Protein AF-A0A9P6KEF7-F1 (afdb_monomer_lite)

Organism: NCBI:txid979761

Foldseek 3Di:
DKFFFLFKAWADPLQVQAAGQQSAGDPPPPPPPVPPPVPPDPQWDDQPVPLNRGTHGDQPPLAVPGHRPPRNVLCCVQACVLCSLVSSLLVQPAPVDPVRPPDVLSVVLLVPFDPLLNVLSNCLVVDDRVLVQLLRRVSSLVSQQLCCLQVVDAQVVSVVVPPPDDDPPPPYHGDDHSVLLLVADLCLVLDDPCCLVPSLLSSLSNSQSSLSSSVSVVVVCVVVVNGPGPDRDSDDDDSVSSSSSSSRCLQQKDFAWAFDAADPPPPPPPPDPCNLQSDTDTTMMGGTSVLSVAAADLLFQWDWHHQRSMIDIDGPDDADVPRGHHYHPDQLDLLLVLCRPPDPPPPPPPPVPDDLVRVLVSLVVSLCVVQVVCCNRVNDGDPHPVSVVSVVVSVVSVVVVVDVVDDDPPDDDPDDDVSSVCSSPVQADPPPSDSFGWDQVVVVVSLCSSVVPPPPPDDNPWTAGSRHRDTDD

Structure (mmCIF, N/CA/C/O backbone):
data_AF-A0A9P6KEF7-F1
#
_entry.id   AF-A0A9P6KEF7-F1
#
loop_
_atom_site.group_PDB
_atom_site.id
_atom_site.type_symbol
_atom_site.label_atom_id
_atom_site.label_alt_id
_atom_site.label_comp_id
_atom_site.label_asym_id
_atom_site.label_entity_id
_atom_site.label_seq_id
_atom_site.pdbx_PDB_ins_code
_atom_site.Cartn_x
_atom_site.Cartn_y
_atom_site.Cartn_z
_atom_site.occupancy
_atom_site.B_iso_or_equiv
_atom_site.auth_seq_id
_atom_site.auth_comp_id
_atom_site.auth_asym_id
_atom_site.auth_atom_id
_atom_site.pdbx_PDB_model_num
ATOM 1 N N . MET A 1 1 ? -1.985 -16.767 -8.986 1.00 88.62 1 MET A N 1
ATOM 2 C CA . MET A 1 1 ? -2.140 -16.740 -7.515 1.00 88.62 1 MET A CA 1
ATOM 3 C C . MET A 1 1 ? -2.982 -15.543 -7.098 1.00 88.62 1 MET A C 1
ATOM 5 O O . MET A 1 1 ? -2.863 -14.501 -7.737 1.00 88.62 1 MET A O 1
ATOM 9 N N . ARG A 1 2 ? -3.810 -15.664 -6.052 1.00 89.00 2 ARG A N 1
ATOM 10 C CA . ARG A 1 2 ? -4.534 -14.525 -5.460 1.00 89.00 2 ARG A CA 1
ATOM 11 C C . ARG A 1 2 ? -4.036 -14.277 -4.040 1.00 89.00 2 ARG A C 1
ATOM 13 O O . ARG A 1 2 ? -3.911 -15.222 -3.269 1.00 89.00 2 ARG A O 1
ATOM 20 N N . THR A 1 3 ? -3.778 -13.024 -3.693 1.00 89.56 3 THR A N 1
ATOM 21 C CA . THR A 1 3 ? -3.415 -12.632 -2.328 1.00 89.56 3 THR A CA 1
ATOM 22 C C . THR A 1 3 ? -4.323 -11.515 -1.832 1.00 89.56 3 THR A C 1
ATOM 24 O O . THR A 1 3 ? -4.685 -10.601 -2.582 1.00 89.56 3 THR A O 1
ATOM 27 N N . MET A 1 4 ? -4.739 -11.641 -0.575 1.00 91.50 4 MET A N 1
ATOM 28 C CA . MET A 1 4 ? -5.518 -10.642 0.145 1.00 91.50 4 MET A CA 1
ATOM 29 C C . MET A 1 4 ? -4.578 -9.767 0.981 1.00 91.50 4 MET A C 1
ATOM 31 O O . MET A 1 4 ? -3.587 -10.273 1.511 1.00 91.50 4 MET A O 1
ATOM 35 N N . PRO A 1 5 ? -4.892 -8.476 1.144 1.00 94.19 5 PRO A N 1
ATOM 36 C CA . PRO A 1 5 ? -4.133 -7.618 2.026 1.00 94.19 5 PRO A CA 1
ATOM 37 C C . PRO A 1 5 ? -4.459 -7.981 3.472 1.00 94.19 5 PRO A C 1
ATOM 39 O O . PRO A 1 5 ? -5.588 -8.369 3.786 1.00 94.19 5 PRO A O 1
ATOM 42 N N . GLN A 1 6 ? -3.499 -7.789 4.368 1.00 93.94 6 GLN A N 1
ATOM 43 C CA . GLN A 1 6 ? -3.774 -7.749 5.798 1.00 93.94 6 GLN A CA 1
ATOM 44 C C . GLN A 1 6 ? -4.679 -6.567 6.109 1.00 93.94 6 GLN A C 1
ATOM 46 O O . GLN A 1 6 ? -5.715 -6.729 6.739 1.00 93.94 6 GLN A O 1
ATOM 51 N N . ALA A 1 7 ? -4.343 -5.392 5.591 1.00 95.81 7 ALA A N 1
ATOM 52 C CA . ALA A 1 7 ? -5.202 -4.225 5.646 1.00 95.81 7 ALA A CA 1
ATOM 53 C C . ALA A 1 7 ? -5.108 -3.455 4.336 1.00 95.81 7 ALA A C 1
ATOM 55 O O . ALA A 1 7 ? -4.045 -3.388 3.722 1.00 95.81 7 ALA A O 1
ATOM 56 N N . ALA A 1 8 ? -6.223 -2.859 3.930 1.00 96.62 8 ALA A N 1
ATOM 57 C CA . ALA A 1 8 ? -6.260 -1.912 2.832 1.00 96.62 8 ALA A CA 1
ATOM 58 C C . ALA A 1 8 ? -7.204 -0.756 3.159 1.00 96.62 8 ALA A C 1
ATOM 60 O O . ALA A 1 8 ? -8.200 -0.935 3.871 1.00 96.62 8 ALA A O 1
ATOM 61 N N . ILE A 1 9 ? -6.883 0.418 2.627 1.00 97.19 9 ILE A N 1
ATOM 62 C CA . ILE A 1 9 ? -7.668 1.649 2.737 1.00 97.19 9 ILE A CA 1
ATOM 63 C C . ILE A 1 9 ? -7.790 2.320 1.369 1.00 97.19 9 ILE A C 1
ATOM 65 O O . ILE A 1 9 ? -7.042 2.024 0.438 1.00 97.19 9 ILE A O 1
ATOM 69 N N . LEU A 1 10 ? -8.771 3.212 1.246 1.00 95.62 10 LEU A N 1
ATOM 70 C CA . LEU A 1 10 ? -8.906 4.114 0.105 1.00 95.62 10 LEU A CA 1
ATOM 71 C C . LEU A 1 10 ? -8.104 5.384 0.372 1.00 95.62 10 LEU A C 1
ATOM 73 O O . LEU A 1 10 ? -8.185 5.899 1.486 1.00 95.62 10 LEU A O 1
ATOM 77 N N . THR A 1 11 ? -7.414 5.896 -0.645 1.00 93.06 11 THR A N 1
ATOM 78 C CA . THR A 1 11 ? -6.603 7.116 -0.549 1.00 93.06 11 THR A CA 1
ATOM 79 C C . THR A 1 11 ? -7.221 8.280 -1.315 1.00 93.06 11 THR A C 1
ATOM 81 O O . THR A 1 11 ? -7.928 8.062 -2.306 1.00 93.06 11 THR A O 1
ATOM 84 N N . GLY A 1 12 ? -6.975 9.511 -0.855 1.00 89.38 12 GLY A N 1
ATOM 85 C CA . GLY A 1 12 ? -7.422 10.753 -1.507 1.00 89.38 12 GLY A CA 1
ATOM 86 C C . GLY A 1 12 ? -8.877 10.714 -2.009 1.00 89.38 12 GLY A C 1
ATOM 87 O O . GLY A 1 12 ? -9.802 10.346 -1.278 1.00 89.38 12 GLY A O 1
ATOM 88 N N . ASP A 1 13 ? -9.077 11.023 -3.296 1.00 85.00 13 ASP A N 1
ATOM 89 C CA . ASP A 1 13 ? -10.393 11.015 -3.964 1.00 85.00 13 ASP A CA 1
ATOM 90 C C . ASP A 1 13 ? -11.067 9.626 -3.970 1.00 85.00 13 ASP A C 1
ATOM 92 O O . ASP A 1 13 ? -12.294 9.510 -4.060 1.00 85.00 13 ASP A O 1
ATOM 96 N N . GLY A 1 14 ? -10.286 8.551 -3.827 1.00 85.38 14 GLY A N 1
ATOM 97 C CA . GLY A 1 14 ? -10.792 7.185 -3.745 1.00 85.38 14 GLY A CA 1
ATOM 98 C C . GLY A 1 14 ? -11.771 6.988 -2.588 1.00 85.38 14 GLY A C 1
ATOM 99 O O . GLY A 1 14 ? -12.715 6.211 -2.740 1.00 85.38 14 GLY A O 1
ATOM 100 N N . ARG A 1 15 ? -11.610 7.730 -1.478 1.00 89.75 15 ARG A N 1
ATOM 101 C CA . ARG A 1 15 ? -12.422 7.612 -0.249 1.00 89.75 15 ARG A CA 1
ATOM 102 C C . ARG A 1 15 ? -13.922 7.806 -0.490 1.00 89.75 15 ARG A C 1
ATOM 104 O O . ARG A 1 15 ? -14.724 7.143 0.161 1.00 89.75 15 ARG A O 1
ATOM 111 N N . VAL A 1 16 ? -14.295 8.684 -1.422 1.00 86.56 16 VAL A N 1
ATOM 112 C CA . VAL A 1 16 ? -15.702 9.002 -1.746 1.00 86.56 16 VAL A CA 1
ATOM 113 C C . VAL A 1 16 ? -16.192 8.329 -3.029 1.00 86.56 16 VAL A C 1
ATOM 115 O O . VAL A 1 16 ? -17.393 8.267 -3.283 1.00 86.56 16 VAL A O 1
ATOM 118 N N . GLN A 1 17 ? -15.270 7.823 -3.850 1.00 88.12 17 GLN A N 1
ATOM 119 C CA . GLN A 1 17 ? -15.583 7.229 -5.150 1.00 88.12 17 GLN A CA 1
ATOM 120 C C . GLN A 1 17 ? -15.740 5.709 -5.099 1.00 88.12 17 GLN A C 1
ATOM 122 O O . GLN A 1 17 ? -16.257 5.123 -6.051 1.00 88.12 17 GLN A O 1
ATOM 127 N N . ARG A 1 18 ? -15.272 5.049 -4.036 1.00 91.56 18 ARG A N 1
ATOM 128 C CA . ARG A 1 18 ? -15.210 3.585 -3.945 1.00 91.56 18 ARG A CA 1
ATOM 129 C C . ARG A 1 18 ? -15.771 3.074 -2.630 1.00 91.56 18 ARG A C 1
ATOM 131 O O . ARG A 1 18 ? -15.764 3.750 -1.609 1.00 91.56 18 ARG A O 1
ATOM 138 N N . CYS A 1 19 ? -16.210 1.820 -2.655 1.00 93.44 19 CYS A N 1
ATOM 139 C CA . CYS A 1 19 ? -16.604 1.112 -1.445 1.00 93.44 19 CYS A CA 1
ATOM 140 C C . CYS A 1 19 ? -15.373 0.831 -0.570 1.00 93.44 19 CYS A C 1
ATOM 142 O O . CYS A 1 19 ? -14.458 0.155 -1.024 1.00 93.44 19 CYS A O 1
ATOM 144 N N . ALA A 1 20 ? -15.391 1.201 0.706 1.00 94.81 20 ALA A N 1
ATOM 145 C CA . ALA A 1 20 ? -14.275 1.001 1.634 1.00 94.81 20 ALA A CA 1
ATOM 146 C C . ALA A 1 20 ? -13.912 -0.468 1.913 1.00 94.81 20 ALA A C 1
ATOM 148 O O . ALA A 1 20 ? -12.768 -0.758 2.244 1.00 94.81 20 ALA A O 1
ATOM 149 N N . HIS A 1 21 ? -14.861 -1.398 1.747 1.00 93.50 21 HIS A N 1
ATOM 150 C CA . HIS A 1 21 ? -14.595 -2.833 1.888 1.00 93.50 21 HIS A CA 1
ATOM 151 C C . HIS A 1 21 ? -14.008 -3.471 0.617 1.00 93.50 21 HIS A C 1
ATOM 153 O O . HIS A 1 21 ? -12.940 -4.070 0.641 1.00 93.50 21 HIS A O 1
ATOM 159 N N . CYS A 1 22 ? -14.730 -3.394 -0.510 1.00 91.44 22 CYS A N 1
ATOM 160 C CA . CYS A 1 22 ? -14.334 -4.089 -1.741 1.00 91.44 22 CYS A CA 1
ATOM 161 C C . CYS A 1 22 ? -13.483 -3.239 -2.696 1.00 91.44 22 CYS A C 1
ATOM 163 O O . CYS A 1 22 ? -13.025 -3.747 -3.713 1.00 91.44 22 CYS A O 1
ATOM 165 N N . LEU A 1 23 ? -13.298 -1.952 -2.400 1.00 92.81 23 LEU A N 1
ATOM 166 C CA . LEU A 1 23 ? -12.522 -0.976 -3.176 1.00 92.81 23 LEU A CA 1
ATOM 167 C C . LEU A 1 23 ? -12.951 -0.835 -4.647 1.00 92.81 23 LEU A C 1
ATOM 169 O O . LEU A 1 23 ? -12.216 -0.309 -5.485 1.00 92.81 23 LEU A O 1
ATOM 173 N N . LEU A 1 24 ? -14.156 -1.299 -4.981 1.00 88.75 24 LEU A N 1
ATOM 174 C CA . LEU A 1 24 ? -14.734 -1.177 -6.314 1.00 88.75 24 LEU A CA 1
ATOM 175 C C . LEU A 1 24 ? -15.519 0.128 -6.450 1.00 88.75 24 LEU A C 1
ATOM 177 O O . LEU A 1 24 ? -16.104 0.628 -5.484 1.00 88.75 24 LEU A O 1
ATOM 181 N N . LEU A 1 25 ? -15.533 0.646 -7.680 1.00 86.06 25 LEU A N 1
ATOM 182 C CA . LEU A 1 25 ? -16.462 1.685 -8.114 1.00 86.06 25 LEU A CA 1
ATOM 183 C C . LEU A 1 25 ? -17.891 1.120 -8.115 1.00 86.06 25 LEU A C 1
ATOM 185 O O . LEU A 1 25 ? -18.070 -0.089 -8.314 1.00 86.06 25 LEU A O 1
ATOM 189 N N . PRO A 1 26 ? -18.917 1.962 -7.929 1.00 80.19 26 PRO A N 1
ATOM 190 C CA . PRO A 1 26 ? -20.280 1.504 -8.094 1.00 80.19 26 PRO A CA 1
ATOM 191 C C . PRO A 1 26 ? -20.512 1.248 -9.586 1.00 80.19 26 PRO A C 1
ATOM 193 O O . PRO A 1 26 ? -20.135 2.067 -10.426 1.00 80.19 26 PRO A O 1
ATOM 196 N N . GLN A 1 27 ? -21.127 0.118 -9.942 1.00 73.06 27 GLN A N 1
ATOM 197 C CA . GLN A 1 27 ? -21.596 -0.030 -11.316 1.00 73.06 27 GLN A CA 1
ATOM 198 C C . GLN A 1 27 ? -22.734 0.960 -11.516 1.00 73.06 27 GLN A C 1
ATOM 200 O O . GLN A 1 27 ? -23.764 0.883 -10.846 1.00 73.06 27 GLN A O 1
ATOM 205 N N . VAL A 1 28 ? -22.528 1.904 -12.427 1.00 64.38 28 VAL A N 1
ATOM 206 C CA . VAL A 1 28 ? -23.588 2.783 -12.899 1.00 64.38 28 VAL A CA 1
ATOM 207 C C . VAL A 1 28 ? -24.553 1.881 -13.650 1.00 64.38 28 VAL A C 1
ATOM 209 O O . VAL A 1 28 ? -24.306 1.515 -14.797 1.00 64.38 28 VAL A O 1
ATOM 212 N N . GLN A 1 29 ? -25.626 1.452 -12.988 1.00 61.12 29 GLN A N 1
ATOM 213 C CA . GLN A 1 29 ? -26.736 0.863 -13.713 1.00 61.12 29 GLN A CA 1
ATOM 214 C C . GLN A 1 29 ? -27.274 1.976 -14.606 1.00 61.12 29 GLN A C 1
ATOM 216 O O . GLN A 1 29 ? -27.838 2.957 -14.132 1.00 61.12 29 GLN A O 1
ATOM 221 N N . THR A 1 30 ? -27.070 1.843 -15.913 1.00 55.59 30 THR A N 1
ATOM 222 C CA . THR A 1 30 ? -27.593 2.747 -16.946 1.00 55.59 30 THR A CA 1
ATOM 223 C C . THR A 1 30 ? -29.113 2.652 -17.084 1.00 55.59 30 THR A C 1
ATOM 225 O O . THR A 1 30 ? -29.676 3.054 -18.101 1.00 55.59 30 THR A O 1
ATOM 228 N N . THR A 1 31 ? -29.806 2.131 -16.069 1.00 54.91 31 THR A N 1
ATOM 229 C CA . THR A 1 31 ? -31.256 2.147 -15.985 1.00 54.91 31 THR A CA 1
ATOM 230 C C . THR A 1 31 ? -31.692 3.600 -15.891 1.00 54.91 31 THR A C 1
ATOM 232 O O . THR A 1 31 ? -31.668 4.206 -14.824 1.00 54.91 31 THR A O 1
ATOM 235 N N . GLN A 1 32 ? -32.046 4.161 -17.047 1.00 50.41 32 GLN A N 1
ATOM 236 C CA . GLN A 1 32 ? -32.744 5.427 -17.212 1.00 50.41 32 GLN A CA 1
ATOM 237 C C . GLN A 1 32 ? -34.115 5.333 -16.528 1.00 50.41 32 GLN A C 1
ATOM 239 O O . GLN A 1 32 ? -35.145 5.216 -17.186 1.00 50.41 32 GLN A O 1
ATOM 244 N N . THR A 1 33 ? -34.156 5.338 -15.201 1.00 53.84 33 THR A N 1
ATOM 245 C CA . THR A 1 33 ? -35.394 5.599 -14.477 1.00 53.84 33 THR A CA 1
ATOM 246 C C . THR A 1 33 ? -35.527 7.115 -14.386 1.00 53.84 33 THR A C 1
ATOM 248 O O . THR A 1 33 ? -34.689 7.818 -13.829 1.00 53.84 33 THR A O 1
ATOM 251 N N . SER A 1 34 ? -36.552 7.648 -15.045 1.00 55.41 34 SER A N 1
ATOM 252 C CA . SER A 1 34 ? -36.783 9.080 -15.268 1.00 55.41 34 SER A CA 1
ATOM 253 C C . SER A 1 34 ? -37.184 9.877 -14.016 1.00 55.41 34 SER A C 1
ATOM 255 O O . SER A 1 34 ? -37.589 11.035 -14.141 1.00 55.41 34 SER A O 1
ATOM 257 N N . ASP A 1 35 ? -37.069 9.304 -12.818 1.00 63.03 35 ASP A N 1
ATOM 258 C CA . ASP A 1 35 ? -37.489 9.946 -11.573 1.00 63.03 35 ASP A CA 1
ATOM 259 C C . ASP A 1 35 ? -36.384 10.832 -10.991 1.00 63.03 35 ASP A C 1
ATOM 261 O O . ASP A 1 35 ? -35.538 10.434 -10.192 1.00 63.03 35 ASP A O 1
ATOM 265 N N . LYS A 1 36 ? -36.426 12.108 -11.388 1.00 59.00 36 LYS A N 1
ATOM 266 C CA . LYS A 1 36 ? -35.492 13.170 -10.972 1.00 59.00 36 LYS A CA 1
ATOM 267 C C . LYS A 1 36 ? -35.480 13.473 -9.462 1.00 59.00 36 LYS A C 1
ATOM 269 O O . LYS A 1 36 ? -34.636 14.247 -9.023 1.00 59.00 36 LYS A O 1
ATOM 274 N N . ASN A 1 37 ? -36.380 12.891 -8.665 1.00 56.47 37 ASN A N 1
ATOM 275 C CA . ASN A 1 37 ? -36.507 13.206 -7.236 1.00 56.47 37 ASN A CA 1
ATOM 276 C C . ASN A 1 37 ? -35.734 12.271 -6.287 1.00 56.47 37 ASN A C 1
ATOM 278 O O . ASN A 1 37 ? -35.548 12.644 -5.131 1.00 56.47 37 ASN A O 1
ATOM 282 N N . GLU A 1 38 ? -35.209 11.126 -6.741 1.00 53.94 38 GLU A N 1
ATOM 283 C CA . GLU A 1 38 ? -34.402 10.226 -5.887 1.00 53.94 38 GLU A CA 1
ATOM 284 C C . GLU A 1 38 ? -32.881 10.496 -5.941 1.00 53.94 38 GLU A C 1
ATOM 286 O O . GLU A 1 38 ? -32.099 9.872 -5.228 1.00 53.94 38 GLU A O 1
ATOM 291 N N . GLN A 1 39 ? -32.431 11.485 -6.720 1.00 50.53 39 GLN A N 1
ATOM 292 C CA . GLN A 1 39 ? -31.010 11.713 -7.041 1.00 50.53 39 GLN A CA 1
ATOM 293 C C . GLN A 1 39 ? -30.114 12.274 -5.915 1.00 50.53 39 GLN A C 1
ATOM 295 O O . GLN A 1 39 ? -28.950 12.578 -6.173 1.00 50.53 39 GLN A O 1
ATOM 300 N N . ARG A 1 40 ? -30.588 12.436 -4.672 1.00 54.47 40 ARG A N 1
ATOM 301 C CA . ARG A 1 40 ? -29.741 12.991 -3.589 1.00 54.47 40 ARG A CA 1
ATOM 302 C C . ARG A 1 40 ? -28.922 11.962 -2.817 1.00 54.47 40 ARG A C 1
ATOM 304 O O . ARG A 1 40 ? -27.944 12.350 -2.182 1.00 54.47 40 ARG A O 1
ATOM 311 N N . ASN A 1 41 ? -29.264 10.680 -2.892 1.00 61.56 41 ASN A N 1
ATOM 312 C CA . ASN A 1 41 ? -28.473 9.636 -2.253 1.00 61.56 41 ASN A CA 1
ATOM 313 C C . ASN A 1 41 ? -27.523 9.059 -3.301 1.00 61.56 41 ASN A C 1
ATOM 315 O O . ASN A 1 41 ? -27.948 8.336 -4.199 1.00 61.56 41 ASN A O 1
ATOM 319 N N . GLY A 1 42 ? -26.242 9.429 -3.223 1.00 70.62 42 GLY A N 1
ATOM 320 C CA . GLY A 1 42 ? -25.208 8.863 -4.089 1.00 70.62 42 GLY A CA 1
ATOM 321 C C . GLY A 1 42 ? -25.157 7.326 -4.013 1.00 70.62 42 GLY A C 1
ATOM 322 O O . GLY A 1 42 ? -25.770 6.715 -3.136 1.00 70.62 42 GLY A O 1
ATOM 323 N N . PRO A 1 43 ? -24.390 6.667 -4.896 1.00 80.50 43 PRO A N 1
ATOM 324 C CA . PRO A 1 43 ? -24.354 5.202 -4.993 1.00 80.50 43 PRO A CA 1
ATOM 325 C C . PRO A 1 43 ? -23.742 4.495 -3.767 1.00 80.50 43 PRO A C 1
ATOM 327 O O . PRO A 1 43 ? -23.689 3.264 -3.725 1.00 80.50 43 PRO A O 1
ATOM 330 N N . PHE A 1 44 ? -23.270 5.262 -2.784 1.00 85.00 44 PHE A N 1
ATOM 331 C CA . PHE A 1 44 ? -22.682 4.765 -1.555 1.00 85.00 44 PHE A CA 1
ATOM 332 C C . PHE A 1 44 ? -23.462 5.232 -0.331 1.00 85.00 44 PHE A C 1
ATOM 334 O O . PHE A 1 44 ? -23.807 6.407 -0.208 1.00 85.00 44 PHE A O 1
ATOM 341 N N . THR A 1 45 ? -23.652 4.328 0.625 1.00 88.94 45 THR A N 1
ATOM 342 C CA . THR A 1 45 ? -24.088 4.679 1.979 1.00 88.94 45 THR A CA 1
ATOM 343 C C . THR A 1 45 ? -22.881 4.951 2.862 1.00 88.94 45 THR A C 1
ATOM 345 O O . THR A 1 45 ? -21.973 4.119 2.944 1.00 88.94 45 THR A O 1
ATOM 348 N N . GLY A 1 46 ? -22.884 6.089 3.554 1.00 90.81 46 GLY A N 1
ATOM 349 C CA . GLY A 1 46 ? -21.929 6.354 4.628 1.00 90.81 46 GLY A CA 1
ATOM 350 C C . GLY A 1 46 ? -22.099 5.384 5.803 1.00 90.81 46 GLY A C 1
ATOM 351 O O . GLY A 1 46 ? -23.121 4.706 5.940 1.00 90.81 46 GLY A O 1
ATOM 352 N N . CYS A 1 47 ? -21.093 5.320 6.674 1.00 93.75 47 CYS A N 1
ATOM 353 C CA . CYS A 1 47 ? -21.172 4.556 7.917 1.00 93.75 47 CYS A CA 1
ATOM 354 C C . CYS A 1 47 ? -22.407 4.948 8.750 1.00 93.75 47 CYS A C 1
ATOM 356 O O . CYS A 1 47 ? -22.603 6.119 9.072 1.00 93.75 47 CYS A O 1
ATOM 358 N N . ARG A 1 48 ? -23.192 3.949 9.180 1.00 91.31 48 ARG A N 1
ATOM 359 C CA . ARG A 1 48 ? -24.411 4.137 9.993 1.00 91.31 48 ARG A CA 1
ATOM 360 C C . ARG A 1 48 ? -24.149 4.739 11.372 1.00 91.31 48 ARG A C 1
ATOM 362 O O . ARG A 1 48 ? -25.045 5.336 11.950 1.00 91.31 48 ARG A O 1
ATOM 369 N N . GLN A 1 49 ? -22.928 4.597 11.882 1.00 91.75 49 GLN A N 1
ATOM 370 C CA . GLN A 1 49 ? -22.514 5.227 13.132 1.00 91.75 49 GLN A CA 1
ATOM 371 C C . GLN A 1 49 ? -22.097 6.689 12.944 1.00 91.75 49 GLN A C 1
ATOM 373 O O . GLN A 1 49 ? -21.786 7.347 13.928 1.00 91.75 49 GLN A O 1
ATOM 378 N N . GLY A 1 50 ? -22.072 7.216 11.715 1.00 90.88 50 GLY A N 1
ATOM 379 C CA . GLY A 1 50 ? -21.850 8.640 11.465 1.00 90.88 50 GLY A CA 1
ATOM 380 C C . GLY A 1 50 ? -20.398 9.092 11.615 1.00 90.88 50 GLY A C 1
ATOM 381 O O . GLY A 1 50 ? -20.159 10.205 12.063 1.00 90.88 50 GLY A O 1
ATOM 382 N N . CYS A 1 51 ? -19.410 8.255 11.271 1.00 92.06 51 CYS A N 1
ATOM 383 C CA . CYS A 1 51 ? -18.023 8.735 11.178 1.00 92.06 51 CYS A CA 1
ATOM 384 C C . CYS A 1 51 ? -17.781 9.627 9.951 1.00 92.06 51 CYS A C 1
ATOM 386 O O . CYS A 1 51 ? -16.790 10.338 9.926 1.00 92.06 51 CYS A O 1
ATOM 388 N N . ASN A 1 52 ? -18.648 9.567 8.929 1.00 89.56 52 ASN A N 1
ATOM 389 C CA . ASN A 1 52 ? -18.558 10.314 7.662 1.00 89.56 52 ASN A CA 1
ATOM 390 C C . ASN A 1 52 ? -17.256 10.124 6.852 1.00 89.56 52 ASN A C 1
ATOM 392 O O . ASN A 1 52 ? -17.071 10.781 5.834 1.00 89.56 52 ASN A O 1
ATOM 396 N N . MET A 1 53 ? -16.386 9.194 7.257 1.00 90.94 53 MET A N 1
ATOM 397 C CA . MET A 1 53 ? -15.098 8.908 6.605 1.00 90.94 53 MET A CA 1
ATOM 398 C C . MET A 1 53 ? -15.126 7.646 5.735 1.00 90.94 53 MET A C 1
ATOM 400 O O . MET A 1 53 ? -14.163 7.347 5.028 1.00 90.94 53 MET A O 1
ATOM 404 N N . VAL A 1 54 ? -16.192 6.850 5.841 1.00 94.50 54 VAL A N 1
ATOM 405 C CA . VAL A 1 54 ? -16.262 5.508 5.258 1.00 94.50 54 VAL A CA 1
ATOM 406 C C . VAL A 1 54 ? -17.585 5.323 4.543 1.00 94.50 54 VAL A C 1
ATOM 408 O O . VAL A 1 54 ? -18.650 5.551 5.120 1.00 94.50 54 VAL A O 1
ATOM 411 N N . PHE A 1 55 ? -17.489 4.896 3.288 1.00 94.06 55 PHE A N 1
ATOM 412 C CA . PHE A 1 55 ? -18.598 4.758 2.359 1.00 94.06 55 PHE A CA 1
ATOM 413 C C . PHE A 1 55 ? -18.607 3.341 1.788 1.00 94.06 55 PHE A C 1
ATOM 415 O O . PHE A 1 55 ? -17.561 2.786 1.455 1.00 94.06 55 PHE A O 1
ATOM 422 N N . TYR A 1 56 ? -19.783 2.733 1.682 1.00 93.06 56 TYR A N 1
ATOM 423 C CA . TYR A 1 56 ? -19.949 1.346 1.245 1.00 93.06 56 TYR A CA 1
ATOM 424 C C . TYR A 1 56 ? -20.903 1.264 0.069 1.00 93.06 56 TYR A C 1
ATOM 426 O O . TYR A 1 56 ? -21.857 2.038 -0.004 1.00 93.06 56 TYR A O 1
ATOM 434 N N . CYS A 1 57 ? -20.660 0.326 -0.851 1.00 89.44 57 CYS A N 1
ATOM 435 C CA . CYS A 1 57 ? -21.649 0.034 -1.883 1.00 89.44 57 CYS A CA 1
ATOM 436 C C . CYS A 1 57 ? -22.902 -0.570 -1.234 1.00 89.44 57 CYS A C 1
ATOM 438 O O . CYS A 1 57 ? -22.804 -1.331 -0.270 1.00 89.44 57 CYS A O 1
ATOM 440 N N . ASN A 1 58 ? -24.073 -0.209 -1.758 1.00 77.00 58 ASN A N 1
ATOM 441 C CA . ASN A 1 58 ? -25.353 -0.691 -1.241 1.00 77.00 58 ASN A CA 1
ATOM 442 C C . ASN A 1 58 ? -25.527 -2.202 -1.496 1.00 77.00 58 ASN A C 1
ATOM 444 O O . ASN A 1 58 ? -25.053 -2.726 -2.508 1.00 77.00 58 ASN A O 1
ATOM 448 N N . ASP A 1 59 ? -26.278 -2.879 -0.615 1.00 57.25 59 ASP A N 1
ATOM 449 C CA . ASP A 1 59 ? -26.533 -4.338 -0.592 1.00 57.25 59 ASP A CA 1
ATOM 450 C C . ASP A 1 59 ? -27.105 -4.929 -1.902 1.00 57.25 59 ASP A C 1
ATOM 452 O O . ASP A 1 59 ? -27.157 -6.147 -2.083 1.00 57.25 59 ASP A O 1
ATOM 456 N N . HIS A 1 60 ? -27.510 -4.087 -2.855 1.00 51.75 60 HIS A N 1
ATOM 457 C CA . HIS A 1 60 ? -28.004 -4.504 -4.168 1.00 51.75 60 HIS A CA 1
ATOM 458 C C . HIS A 1 60 ? -26.918 -5.036 -5.107 1.00 51.75 60 HIS A C 1
ATOM 460 O O . HIS A 1 60 ? -27.248 -5.571 -6.169 1.00 51.75 60 HIS A O 1
ATOM 466 N N . PHE A 1 61 ? -25.637 -4.950 -4.734 1.00 55.41 61 PHE A N 1
ATOM 467 C CA . PHE A 1 61 ? -24.578 -5.565 -5.521 1.00 55.41 61 PHE A CA 1
ATOM 468 C C . PHE A 1 61 ? -24.526 -7.073 -5.271 1.00 55.41 61 PHE A C 1
ATOM 470 O O . PHE A 1 61 ? -23.739 -7.593 -4.472 1.00 55.41 61 PHE A O 1
ATOM 477 N N . LYS A 1 62 ? -25.391 -7.790 -5.987 1.00 57.09 62 LYS A N 1
ATOM 478 C CA . LYS A 1 62 ? -25.195 -9.207 -6.256 1.00 57.09 62 LYS A CA 1
ATOM 479 C C . LYS A 1 62 ? -23.900 -9.323 -7.055 1.00 57.09 62 LYS A C 1
ATOM 481 O O . LYS A 1 62 ? -23.814 -8.792 -8.157 1.00 57.09 62 LYS A O 1
ATOM 486 N N . GLY A 1 63 ? -22.874 -9.965 -6.492 1.00 54.72 63 GLY A N 1
ATOM 487 C CA . GLY A 1 63 ? -21.678 -10.296 -7.275 1.00 54.72 63 GLY A CA 1
ATOM 488 C C . GLY A 1 63 ? -22.039 -11.143 -8.510 1.00 54.72 63 GLY A C 1
ATOM 489 O O . GLY A 1 63 ? -23.198 -11.534 -8.652 1.00 54.72 63 GLY A O 1
ATOM 490 N N . PRO A 1 64 ? -21.066 -11.523 -9.357 1.00 50.50 64 PRO A N 1
ATOM 491 C CA . PRO A 1 64 ? -21.306 -12.394 -10.520 1.00 50.50 64 PRO A CA 1
ATOM 492 C C . PRO A 1 64 ? -22.114 -13.667 -10.194 1.00 50.50 64 PRO A C 1
ATOM 494 O O . PRO A 1 64 ? -22.785 -14.227 -11.050 1.00 50.50 64 PRO A O 1
ATOM 497 N N . GLN A 1 65 ? -22.093 -14.091 -8.925 1.00 54.78 65 GLN A N 1
ATOM 498 C CA . GLN A 1 65 ? -22.793 -15.259 -8.392 1.00 54.78 65 GLN A CA 1
ATOM 499 C C . GLN A 1 65 ? -24.157 -14.972 -7.737 1.00 54.78 65 GLN A C 1
ATOM 501 O O . GLN A 1 65 ? -24.714 -15.845 -7.079 1.00 54.78 65 GLN A O 1
ATOM 506 N N . GLY A 1 66 ? -24.707 -13.760 -7.826 1.00 58.47 66 GLY A N 1
ATOM 507 C CA . GLY A 1 66 ? -26.026 -13.476 -7.246 1.00 58.47 66 GLY A CA 1
ATOM 508 C C . GLY A 1 66 ? -26.040 -13.201 -5.732 1.00 58.47 66 GLY A C 1
ATOM 509 O O . GLY A 1 66 ? -27.101 -12.892 -5.190 1.00 58.47 66 GLY A O 1
ATOM 510 N N . ILE A 1 67 ? -24.898 -13.300 -5.042 1.00 55.84 67 ILE A N 1
ATOM 511 C CA . ILE A 1 67 ? -24.797 -13.144 -3.582 1.00 55.84 67 ILE A CA 1
ATOM 512 C C . ILE A 1 67 ? -24.650 -11.661 -3.235 1.00 55.84 67 ILE A C 1
ATOM 514 O O . ILE A 1 67 ? -23.710 -11.006 -3.699 1.00 55.84 67 ILE A O 1
ATOM 518 N N . ALA A 1 68 ? -25.573 -11.140 -2.422 1.00 59.75 68 ALA A N 1
ATOM 519 C CA . ALA A 1 68 ? -25.514 -9.779 -1.901 1.00 59.75 68 ALA A CA 1
ATOM 520 C C . ALA A 1 68 ? -24.222 -9.583 -1.096 1.00 59.75 68 ALA A C 1
ATOM 522 O O . ALA A 1 68 ? -23.946 -10.309 -0.135 1.00 59.75 68 ALA A O 1
ATOM 523 N N . ARG A 1 69 ? -23.404 -8.611 -1.503 1.00 67.19 69 ARG A N 1
ATOM 524 C CA . ARG A 1 69 ? -22.214 -8.230 -0.744 1.00 67.19 69 ARG A CA 1
ATOM 525 C C . ARG A 1 69 ? -22.643 -7.314 0.396 1.00 67.19 69 ARG A C 1
ATOM 527 O O . ARG A 1 69 ? -22.805 -6.121 0.183 1.00 67.19 69 ARG A O 1
ATOM 534 N N . ASN A 1 70 ? -22.751 -7.858 1.606 1.00 86.75 70 ASN A N 1
ATOM 535 C CA . ASN A 1 70 ? -22.907 -7.050 2.819 1.00 86.75 70 ASN A CA 1
ATOM 536 C C . ASN A 1 70 ? -21.559 -6.398 3.198 1.00 86.75 70 ASN A C 1
ATOM 538 O O . ASN A 1 70 ? -20.924 -6.744 4.196 1.00 86.75 70 ASN A O 1
ATOM 542 N N . CYS A 1 71 ? -21.064 -5.522 2.318 1.00 90.44 71 CYS A N 1
ATOM 543 C CA . CYS A 1 71 ? -19.807 -4.792 2.474 1.00 90.44 71 CYS A CA 1
ATOM 544 C C . CYS A 1 71 ? -19.735 -3.996 3.788 1.00 90.44 71 CYS A C 1
ATOM 546 O O . CYS A 1 71 ? -18.691 -4.091 4.435 1.00 90.44 71 CYS A O 1
ATOM 548 N N . PRO A 1 72 ? -20.794 -3.272 4.217 1.00 92.31 72 PRO A N 1
ATOM 549 C CA . PRO A 1 72 ? -20.784 -2.577 5.500 1.00 92.31 72 PRO A CA 1
ATOM 550 C C . PRO A 1 72 ? -20.547 -3.523 6.676 1.00 92.31 72 PRO A C 1
ATOM 552 O O . PRO A 1 72 ? -19.655 -3.266 7.475 1.00 92.31 72 PRO A O 1
ATOM 555 N N . GLN A 1 73 ? -21.295 -4.630 6.770 1.00 90.75 73 GLN A N 1
ATOM 556 C CA . GLN A 1 73 ? -21.154 -5.563 7.892 1.00 90.75 73 GLN A CA 1
ATOM 557 C C . GLN A 1 73 ? -19.792 -6.255 7.884 1.00 90.75 73 GLN A C 1
ATOM 559 O O . GLN A 1 73 ? -19.159 -6.371 8.923 1.00 90.75 73 GLN A O 1
ATOM 564 N N . ARG A 1 74 ? -19.300 -6.669 6.711 1.00 89.94 74 ARG A N 1
ATOM 565 C CA . ARG A 1 74 ? -17.990 -7.330 6.613 1.00 89.94 74 ARG A CA 1
ATOM 566 C C . ARG A 1 74 ? -16.846 -6.419 7.046 1.00 89.94 74 ARG A C 1
ATOM 568 O O . ARG A 1 74 ? -15.952 -6.876 7.751 1.00 89.94 74 ARG A O 1
ATOM 575 N N . ASP A 1 75 ? -16.859 -5.152 6.628 1.00 93.81 75 ASP A N 1
ATOM 576 C CA . ASP A 1 75 ? -15.854 -4.188 7.090 1.00 93.81 75 ASP A CA 1
ATOM 577 C C . ASP A 1 75 ? -16.037 -3.868 8.571 1.00 93.81 75 ASP A C 1
ATOM 579 O O . ASP A 1 75 ? -15.044 -3.766 9.282 1.00 93.81 75 ASP A O 1
ATOM 583 N N . TRP A 1 76 ? -17.284 -3.760 9.043 1.00 94.31 76 TRP A N 1
ATOM 584 C CA . TRP A 1 76 ? -17.618 -3.560 10.453 1.00 94.31 76 TRP A CA 1
ATOM 585 C C . TRP A 1 76 ? -17.004 -4.643 11.335 1.00 94.31 76 TRP A C 1
ATOM 587 O O . TRP A 1 76 ? -16.248 -4.320 12.247 1.00 94.31 76 TRP A O 1
ATOM 597 N N . ASP A 1 77 ? -17.250 -5.908 11.005 1.00 90.50 77 ASP A N 1
ATOM 598 C CA . ASP A 1 77 ? -16.784 -7.058 11.777 1.00 90.50 77 ASP A CA 1
ATOM 599 C C . ASP A 1 77 ? -15.252 -7.170 11.786 1.00 90.50 77 ASP A C 1
ATOM 601 O O . ASP A 1 77 ? -14.660 -7.625 12.766 1.00 90.50 77 ASP A O 1
ATOM 605 N N . LEU A 1 78 ? -14.587 -6.768 10.699 1.00 90.25 78 LEU A N 1
ATOM 606 C CA . LEU A 1 78 ? -13.133 -6.878 10.558 1.00 90.25 78 LEU A CA 1
ATOM 607 C C . LEU A 1 78 ? -12.369 -5.683 11.134 1.00 90.25 78 LEU A C 1
ATOM 609 O O . LEU A 1 78 ? -11.399 -5.876 11.863 1.00 90.25 78 LEU A O 1
ATOM 613 N N . PHE A 1 79 ? -12.786 -4.465 10.800 1.00 95.69 79 PHE A N 1
ATOM 614 C CA . PHE A 1 79 ? -11.996 -3.255 11.021 1.00 95.69 79 PHE A CA 1
ATOM 615 C C . PHE A 1 79 ? -12.838 -2.113 11.578 1.00 95.69 79 PHE A C 1
ATOM 617 O O . PHE A 1 79 ? -12.491 -1.516 12.596 1.00 95.69 79 PHE A O 1
ATOM 624 N N . HIS A 1 80 ? -13.940 -1.784 10.902 1.00 96.38 80 HIS A N 1
ATOM 625 C CA . HIS A 1 80 ? -14.581 -0.490 11.067 1.00 96.38 80 HIS A CA 1
ATOM 626 C C . HIS A 1 80 ? -15.196 -0.290 12.451 1.00 96.38 80 HIS A C 1
ATOM 628 O O . HIS A 1 80 ? -15.187 0.835 12.941 1.00 96.38 80 HIS A O 1
ATOM 634 N N . GLN A 1 81 ? -15.650 -1.353 13.124 1.00 95.69 81 GLN A N 1
ATOM 635 C CA . GLN A 1 81 ? -16.150 -1.237 14.497 1.00 95.69 81 GLN A CA 1
ATOM 636 C C . GLN A 1 81 ? -15.102 -0.673 15.471 1.00 95.69 81 GLN A C 1
ATOM 638 O O . GLN A 1 81 ? -15.459 0.047 16.400 1.00 95.69 81 GLN A O 1
ATOM 643 N N . TYR A 1 82 ? -13.820 -0.959 15.221 1.00 96.31 82 TYR A N 1
ATOM 644 C CA . TYR A 1 82 ? -12.697 -0.544 16.056 1.00 96.31 82 TYR A CA 1
ATOM 645 C C . TYR A 1 82 ? -12.206 0.862 15.686 1.00 96.31 82 TYR A C 1
ATOM 647 O O . TYR A 1 82 ? -11.961 1.680 16.565 1.00 96.31 82 TYR A O 1
ATOM 655 N N . GLU A 1 83 ? -12.118 1.196 14.393 1.00 96.81 83 GLU A N 1
ATOM 656 C CA . GLU A 1 83 ? -11.628 2.519 13.968 1.00 96.81 83 GLU A CA 1
ATOM 657 C C . GLU A 1 83 ? -12.716 3.607 13.987 1.00 96.81 83 GLU A C 1
ATOM 659 O O . GLU A 1 83 ? -12.389 4.787 14.071 1.00 96.81 83 GLU A O 1
ATOM 664 N N . CYS A 1 84 ? -14.010 3.262 13.923 1.00 97.25 84 CYS A N 1
ATOM 665 C CA . CYS A 1 84 ? -15.088 4.238 13.714 1.00 97.25 84 CYS A CA 1
ATOM 666 C C . CYS A 1 84 ? -15.125 5.337 14.784 1.00 97.25 84 CYS A C 1
ATOM 668 O O . CYS A 1 84 ? -15.270 6.513 14.445 1.00 97.25 84 CYS A O 1
ATOM 670 N N . GLY A 1 85 ? -15.028 4.980 16.066 1.00 96.19 85 GLY A N 1
ATOM 671 C CA . GLY A 1 85 ? -15.049 5.969 17.142 1.00 96.19 85 GLY A CA 1
ATOM 672 C C . GLY A 1 85 ? -13.780 6.818 17.186 1.00 96.19 85 GLY A C 1
ATOM 673 O O . GLY A 1 85 ? -13.867 8.025 17.386 1.00 96.19 85 GLY A O 1
ATOM 674 N N . PHE A 1 86 ? -12.617 6.234 16.896 1.00 96.94 86 PHE A N 1
ATOM 675 C CA . PHE A 1 86 ? -11.371 6.994 16.817 1.00 96.94 86 PHE A CA 1
ATOM 676 C C . PHE A 1 86 ? -11.347 7.952 15.622 1.00 96.94 86 PHE A C 1
ATOM 678 O O . PHE A 1 86 ? -10.960 9.103 15.773 1.00 96.94 86 PHE A O 1
ATOM 685 N N . LEU A 1 87 ? -11.854 7.538 14.455 1.00 95.50 87 LEU A N 1
ATOM 686 C CA . LEU A 1 87 ? -12.008 8.416 13.288 1.00 95.50 87 LEU A CA 1
ATOM 687 C C . LEU A 1 87 ? -12.898 9.628 13.602 1.00 95.50 87 LEU A C 1
ATOM 689 O O . LEU A 1 87 ? -12.608 10.736 13.156 1.00 95.50 87 LEU A O 1
ATOM 693 N N . LYS A 1 88 ? -13.950 9.441 14.411 1.00 94.00 88 LYS A N 1
ATOM 694 C CA . LYS A 1 88 ? -14.752 10.556 14.933 1.00 94.00 88 LYS A CA 1
ATOM 695 C C . LYS A 1 88 ? -13.920 11.467 15.836 1.00 94.00 88 LYS A C 1
ATOM 697 O O . LYS A 1 88 ? -14.018 12.676 15.687 1.00 94.00 88 LYS A O 1
ATOM 702 N N . LEU A 1 89 ? -13.086 10.929 16.730 1.00 93.56 89 LEU A N 1
ATOM 703 C CA . LEU A 1 89 ? -12.197 11.748 17.570 1.00 93.56 89 LEU A CA 1
ATOM 704 C C . LEU A 1 89 ? -11.219 12.575 16.725 1.00 93.56 89 LEU A C 1
ATOM 706 O O . LEU A 1 89 ? -11.137 13.786 16.913 1.00 93.56 89 LEU A O 1
ATOM 710 N N . LEU A 1 90 ? -10.561 11.955 15.739 1.00 92.56 90 LEU A N 1
ATOM 711 C CA . LEU A 1 90 ? -9.659 12.641 14.803 1.00 92.56 90 LEU A CA 1
ATOM 712 C C . LEU A 1 90 ? -10.365 13.778 14.038 1.00 92.56 90 LEU A C 1
ATOM 714 O O . LEU A 1 90 ? -9.745 14.782 13.686 1.00 92.56 90 LEU A O 1
ATOM 718 N N . HIS A 1 91 ? -11.671 13.642 13.783 1.00 86.50 91 HIS A N 1
ATOM 719 C CA . HIS A 1 91 ? -12.450 14.660 13.085 1.00 86.50 91 HIS A CA 1
ATOM 720 C C . HIS A 1 91 ? -13.075 15.715 14.016 1.00 86.50 91 HIS A C 1
ATOM 722 O O . HIS A 1 91 ? -13.106 16.878 13.641 1.00 86.50 91 HIS A O 1
ATOM 728 N N . TYR A 1 92 ? -13.568 15.380 15.206 1.00 83.56 92 TYR A N 1
ATOM 729 C CA . TYR A 1 92 ? -14.378 16.310 16.013 1.00 83.56 92 TYR A CA 1
ATOM 730 C C . TYR A 1 92 ? -13.609 17.080 17.088 1.00 83.56 92 TYR A C 1
ATOM 732 O O . TYR A 1 92 ? -14.101 18.094 17.566 1.00 83.56 92 TYR A O 1
ATOM 740 N N . VAL A 1 93 ? -12.407 16.646 17.469 1.00 77.12 93 VAL A N 1
ATOM 741 C CA . VAL A 1 93 ? -11.631 17.277 18.560 1.00 77.12 93 VAL A CA 1
ATOM 742 C C . VAL A 1 93 ? -11.021 18.638 18.158 1.00 77.12 93 VAL A C 1
ATOM 744 O O . VAL A 1 93 ? -10.405 19.323 18.969 1.00 77.12 93 VAL A O 1
ATOM 747 N N . THR A 1 94 ? -11.197 19.072 16.909 1.00 63.16 94 THR A N 1
ATOM 748 C CA . THR A 1 94 ? -10.448 20.201 16.332 1.00 63.16 94 THR A CA 1
ATOM 749 C C . THR A 1 94 ? -11.058 21.573 16.529 1.00 63.16 94 THR A C 1
ATOM 751 O O . THR A 1 94 ? -10.332 22.562 16.472 1.00 63.16 94 THR A O 1
ATOM 754 N N . ASP A 1 95 ? -12.353 21.647 16.812 1.00 57.06 95 ASP A N 1
ATOM 755 C CA . ASP A 1 95 ? -12.891 22.848 17.429 1.00 57.06 95 ASP A CA 1
ATOM 756 C C . ASP A 1 95 ? -12.645 22.669 18.922 1.00 57.06 95 ASP A C 1
ATOM 758 O O . ASP A 1 95 ? -13.165 21.726 19.506 1.00 57.06 95 ASP A O 1
ATOM 762 N N . LEU A 1 96 ? -11.795 23.525 19.504 1.00 51.50 96 LEU A N 1
ATOM 763 C CA . LEU A 1 96 ? -11.193 23.493 20.858 1.00 51.50 96 LEU A CA 1
ATOM 764 C C . LEU A 1 96 ? -12.150 23.252 22.052 1.00 51.50 96 LEU A C 1
ATOM 766 O O . LEU A 1 96 ? -11.754 23.355 23.211 1.00 51.50 96 LEU A O 1
ATOM 770 N N . SER A 1 97 ? -13.409 22.931 21.799 1.00 58.31 97 SER A N 1
ATOM 771 C CA . SER A 1 97 ? -14.388 22.448 22.747 1.00 58.31 97 SER A CA 1
ATOM 772 C C . SER A 1 97 ? -14.840 21.034 22.365 1.00 58.31 97 SER A C 1
ATOM 774 O O . SER A 1 97 ? -15.518 20.841 21.356 1.00 58.31 97 SER A O 1
ATOM 776 N N . ALA A 1 98 ? -14.603 20.062 23.251 1.00 60.59 98 ALA A N 1
ATOM 777 C CA . ALA A 1 98 ? -15.173 18.706 23.191 1.00 60.59 98 ALA A CA 1
ATOM 778 C C . ALA A 1 98 ? -16.722 18.667 23.094 1.00 60.59 98 ALA A C 1
ATOM 780 O O . ALA A 1 98 ? -17.316 17.604 22.946 1.00 60.59 98 ALA A O 1
ATOM 781 N N . THR A 1 99 ? -17.385 19.827 23.137 1.00 62.50 99 THR A N 1
ATOM 782 C CA . THR A 1 99 ? -18.834 20.032 23.032 1.00 62.50 99 THR A CA 1
ATOM 783 C C . THR A 1 99 ? -19.437 19.601 21.693 1.00 62.50 99 THR A C 1
ATOM 785 O O . THR A 1 99 ? -20.654 19.453 21.615 1.00 62.50 99 THR A O 1
ATOM 788 N N . GLN A 1 100 ? -18.635 19.384 20.643 1.00 72.19 100 GLN A N 1
ATOM 789 C CA . GLN A 1 100 ? -19.140 18.895 19.353 1.00 72.19 100 GLN A CA 1
ATOM 790 C C . GLN A 1 100 ? -19.288 17.373 19.281 1.00 72.19 100 GLN A C 1
ATOM 792 O O . GLN A 1 100 ? -20.013 16.867 18.419 1.00 72.19 100 GLN A O 1
ATOM 797 N N . ILE A 1 101 ? -18.641 16.627 20.181 1.00 80.81 101 ILE A N 1
ATOM 798 C CA . ILE A 1 101 ? -18.804 15.176 20.244 1.00 80.81 101 ILE A CA 1
ATOM 799 C C . ILE A 1 101 ? -20.159 14.894 20.899 1.00 80.81 101 ILE A C 1
ATOM 801 O O . ILE A 1 101 ? -20.306 14.926 22.116 1.00 80.81 101 ILE A O 1
ATOM 805 N N . GLN A 1 102 ? -21.166 14.609 20.075 1.00 86.44 102 GLN A N 1
ATOM 806 C CA . GLN A 1 102 ? -22.517 14.284 20.551 1.00 86.44 102 GLN A CA 1
ATOM 807 C C . GLN A 1 102 ? -22.609 12.897 21.203 1.00 86.44 102 GLN A C 1
ATOM 809 O O . GLN A 1 102 ? -23.604 12.586 21.850 1.00 86.44 102 GLN A O 1
ATOM 814 N N . ASP A 1 103 ? -21.592 12.056 21.013 1.00 90.31 103 ASP A N 1
ATOM 815 C CA . ASP A 1 103 ? -21.537 10.708 21.563 1.00 90.31 103 ASP A CA 1
ATOM 816 C C . ASP A 1 103 ? -20.902 10.731 22.970 1.00 90.31 103 ASP A C 1
ATOM 818 O O . ASP A 1 103 ? -19.676 10.855 23.081 1.00 90.31 103 ASP A O 1
ATOM 822 N N . PRO A 1 104 ? -21.692 10.598 24.056 1.00 92.31 104 PRO A N 1
ATOM 823 C CA . PRO A 1 104 ? -21.179 10.687 25.425 1.00 92.31 104 PRO A CA 1
ATOM 824 C C . PRO A 1 104 ? -20.153 9.592 25.741 1.00 92.31 104 PRO A C 1
ATOM 826 O O . PRO A 1 104 ? -19.277 9.787 26.583 1.00 92.31 104 PRO A O 1
ATOM 829 N N . THR A 1 105 ? -20.222 8.457 25.039 1.00 92.81 105 THR A N 1
ATOM 830 C CA . THR A 1 105 ? -19.229 7.383 25.146 1.00 92.81 105 THR A CA 1
ATOM 831 C C . THR A 1 105 ? -17.868 7.868 24.662 1.00 92.81 105 THR A C 1
ATOM 833 O O . THR A 1 105 ? -16.865 7.682 25.345 1.00 92.81 105 THR A O 1
ATOM 836 N N . LEU A 1 106 ? -17.819 8.541 23.510 1.00 93.88 106 LEU A N 1
ATOM 837 C CA . LEU A 1 106 ? -16.561 9.046 22.962 1.00 93.88 106 LEU A CA 1
ATOM 838 C C . LEU A 1 106 ? -15.982 10.197 23.783 1.00 93.88 106 LEU A C 1
ATOM 840 O O . LEU A 1 106 ? -14.764 10.251 23.931 1.00 93.88 106 LEU A O 1
ATOM 844 N N . VAL A 1 107 ? -16.825 11.068 24.351 1.00 93.62 107 VAL A N 1
ATOM 845 C CA . VAL A 1 107 ? -16.375 12.105 25.299 1.00 93.62 107 VAL A CA 1
ATOM 846 C C . VAL A 1 107 ? -15.696 11.455 26.501 1.00 93.62 107 VAL A C 1
ATOM 848 O O . VAL A 1 107 ? -14.557 11.789 26.817 1.00 93.62 107 VAL A O 1
ATOM 851 N N . SER A 1 108 ? -16.354 10.465 27.110 1.00 95.12 108 SER A N 1
ATOM 852 C CA . SER A 1 108 ? -15.815 9.755 28.271 1.00 95.12 108 SER A CA 1
ATOM 853 C C . SER A 1 108 ? -14.493 9.047 27.963 1.00 95.12 108 SER A C 1
ATOM 855 O O . SER A 1 108 ? -13.570 9.107 28.775 1.00 95.12 108 SER A O 1
ATOM 857 N N . ILE A 1 109 ? -14.369 8.408 26.794 1.00 95.75 109 ILE A N 1
ATOM 858 C CA . ILE A 1 109 ? -13.105 7.798 26.359 1.00 95.75 109 ILE A CA 1
ATOM 859 C C . ILE A 1 109 ? -12.028 8.876 26.180 1.00 95.75 109 ILE A C 1
ATOM 861 O O . ILE A 1 109 ? -10.921 8.719 26.685 1.00 95.75 109 ILE A O 1
ATOM 865 N N . TYR A 1 110 ? -12.337 9.980 25.496 1.00 95.25 110 TYR A N 1
ATOM 866 C CA . TYR A 1 110 ? -11.375 11.050 25.221 1.00 95.25 110 TYR A CA 1
ATOM 867 C C . TYR A 1 110 ? -10.843 11.725 26.497 1.00 95.25 110 TYR A C 1
ATOM 869 O O . TYR A 1 110 ? -9.646 12.001 26.610 1.00 95.25 110 TYR A O 1
ATOM 877 N N . GLU A 1 111 ? -11.708 11.952 27.486 1.00 94.81 111 GLU A N 1
ATOM 878 C CA . GLU A 1 111 ? -11.321 12.495 28.794 1.00 94.81 111 GLU A CA 1
ATOM 879 C C . GLU A 1 111 ? -10.405 11.541 29.575 1.00 94.81 111 GLU A C 1
ATOM 881 O O . GLU A 1 111 ? -9.502 11.993 30.279 1.00 94.81 111 GLU A O 1
ATOM 886 N N . GLN A 1 112 ? -10.593 10.229 29.409 1.00 96.75 112 GLN A N 1
ATOM 887 C CA . GLN A 1 112 ? -9.779 9.192 30.049 1.00 96.75 112 GLN A CA 1
ATOM 888 C C . GLN A 1 112 ? -8.456 8.899 29.330 1.00 96.75 112 GLN A C 1
ATOM 890 O O . GLN A 1 112 ? -7.586 8.257 29.918 1.00 96.75 112 GLN A O 1
ATOM 895 N N . LEU A 1 113 ? -8.281 9.350 28.083 1.00 96.75 113 LEU A N 1
ATOM 896 C CA . LEU A 1 113 ? -7.012 9.191 27.371 1.00 96.75 113 LEU A CA 1
ATOM 897 C C . LEU A 1 113 ? -5.862 9.881 28.115 1.00 96.75 113 LEU A C 1
ATOM 899 O O . LEU A 1 113 ? -6.039 10.854 28.853 1.00 96.75 113 LEU A O 1
ATOM 903 N N . GLU A 1 114 ? -4.646 9.398 27.892 1.00 97.06 114 GLU A N 1
ATOM 904 C CA . GLU A 1 114 ? -3.455 10.051 28.422 1.00 97.06 114 GLU A CA 1
ATOM 905 C C . GLU A 1 114 ? -3.253 11.403 27.712 1.00 97.06 114 GLU A C 1
ATOM 907 O O . GLU A 1 114 ? -3.645 11.594 26.558 1.00 97.06 114 GLU A O 1
ATOM 912 N N . GLN A 1 115 ? -2.638 12.376 28.391 1.00 96.81 115 GLN A N 1
ATOM 913 C CA . GLN A 1 115 ? -2.473 13.727 27.836 1.00 96.81 115 GLN A CA 1
ATOM 914 C C . GLN A 1 115 ? -1.740 13.724 26.485 1.00 96.81 115 GLN A C 1
ATOM 916 O O . GLN A 1 115 ? -2.178 14.382 25.544 1.00 96.81 115 GLN A O 1
ATOM 921 N N . HIS A 1 116 ? -0.683 12.921 26.364 1.00 97.00 116 HIS A N 1
ATOM 922 C CA . HIS A 1 116 ? 0.088 12.799 25.128 1.00 97.00 116 HIS A CA 1
ATOM 923 C C . HIS A 1 116 ? -0.712 12.146 23.982 1.00 97.00 116 HIS A C 1
ATOM 925 O O . HIS A 1 116 ? -0.461 12.444 22.816 1.00 97.00 116 HIS A O 1
ATOM 931 N N . HIS A 1 117 ? -1.716 11.307 24.279 1.00 97.38 117 HIS A N 1
ATOM 932 C CA . HIS A 1 117 ? -2.625 10.764 23.258 1.00 97.38 117 HIS A CA 1
ATOM 933 C C . HIS A 1 117 ? -3.553 11.831 22.701 1.00 97.38 117 HIS A C 1
ATOM 935 O O . HIS A 1 117 ? -3.748 11.904 21.489 1.00 97.38 117 HIS A O 1
ATOM 941 N N . ARG A 1 118 ? -4.102 12.685 23.570 1.00 95.44 118 ARG A N 1
ATOM 942 C CA . ARG A 1 118 ? -4.926 13.820 23.135 1.00 95.44 118 ARG A CA 1
ATOM 943 C C . ARG A 1 118 ? -4.131 14.784 22.260 1.00 95.44 118 ARG A C 1
ATOM 945 O O . ARG A 1 118 ? -4.629 15.212 21.224 1.00 95.44 118 ARG A O 1
ATOM 952 N N . GLU A 1 119 ? -2.888 15.075 22.635 1.00 95.19 119 GLU A N 1
ATOM 953 C CA . GLU A 1 119 ? -1.979 15.902 21.830 1.00 95.19 119 GLU A CA 1
ATOM 954 C C . GLU A 1 119 ? -1.711 15.281 20.452 1.00 95.19 119 GLU A C 1
ATOM 956 O O . GLU A 1 119 ? -1.795 15.977 19.442 1.00 95.19 119 GLU A O 1
ATOM 961 N N . ALA A 1 120 ? -1.474 13.966 20.381 1.00 96.00 120 ALA A N 1
ATOM 962 C CA . ALA A 1 120 ? -1.306 13.262 19.109 1.00 96.00 120 ALA A CA 1
ATOM 963 C C . ALA A 1 120 ? -2.565 13.334 18.221 1.00 96.00 120 ALA A C 1
ATOM 965 O O . ALA A 1 120 ? -2.452 13.572 17.019 1.00 96.00 120 ALA A O 1
ATOM 966 N N . ILE A 1 121 ? -3.762 13.190 18.806 1.00 95.00 121 ILE A N 1
ATOM 967 C CA . ILE A 1 121 ? -5.050 13.323 18.098 1.00 95.00 121 ILE A CA 1
ATOM 968 C C . ILE A 1 121 ? -5.221 14.731 17.516 1.00 95.00 121 ILE A C 1
ATOM 970 O O . ILE A 1 121 ? -5.638 14.869 16.367 1.00 95.00 121 ILE A O 1
ATOM 974 N N . VAL A 1 122 ? -4.885 15.775 18.278 1.00 92.81 122 VAL A N 1
ATOM 975 C CA . VAL A 1 122 ? -4.956 17.167 17.803 1.00 92.81 122 VAL A CA 1
ATOM 976 C C . VAL A 1 122 ? -3.972 17.402 16.654 1.00 92.81 122 VAL A C 1
ATOM 978 O O . VAL A 1 122 ? -4.342 17.985 15.633 1.00 92.81 122 VAL A O 1
ATOM 981 N N . ASN A 1 123 ? -2.744 16.894 16.780 1.00 93.00 123 ASN A N 1
ATOM 982 C CA . ASN A 1 123 ? -1.698 17.056 15.769 1.00 93.00 123 ASN A CA 1
ATOM 983 C C . ASN A 1 123 ? -1.978 16.275 14.474 1.00 93.00 123 ASN A C 1
ATOM 985 O O . ASN A 1 123 ? -1.495 16.663 13.416 1.00 93.00 123 ASN A O 1
ATOM 989 N N . TYR A 1 124 ? -2.789 15.213 14.509 1.00 92.25 124 TYR A N 1
ATOM 990 C CA . TYR A 1 124 ? -3.141 14.433 13.316 1.00 92.25 124 TYR A CA 1
ATOM 991 C C . TYR A 1 124 ? -3.720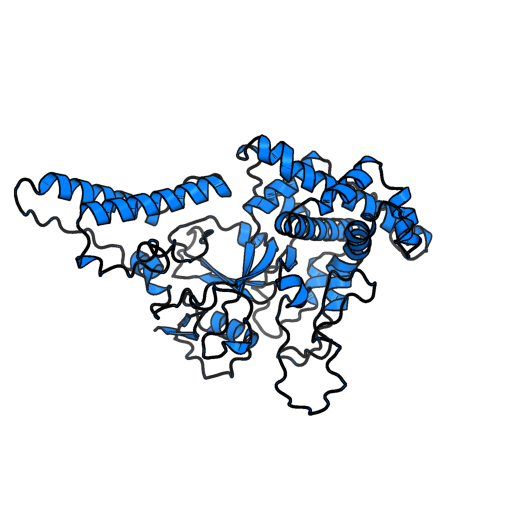 15.287 12.179 1.00 92.25 124 TYR A C 1
ATOM 993 O O . TYR A 1 124 ? -3.455 15.033 11.010 1.00 92.25 124 TYR A O 1
ATOM 1001 N N . ARG A 1 125 ? -4.500 16.328 12.488 1.00 85.62 125 ARG A N 1
ATOM 1002 C CA . ARG A 1 125 ? -5.115 17.174 11.452 1.00 85.62 125 ARG A CA 1
ATOM 1003 C C . ARG A 1 125 ? -4.141 18.083 10.717 1.00 85.62 125 ARG A C 1
ATOM 1005 O O . ARG A 1 125 ? -4.482 18.555 9.636 1.00 85.62 125 ARG A O 1
ATOM 1012 N N . THR A 1 126 ? -2.976 18.366 11.296 1.00 89.31 126 THR A N 1
ATOM 1013 C CA . THR A 1 126 ? -1.947 19.155 10.608 1.00 89.31 126 THR A CA 1
ATOM 1014 C C . THR A 1 126 ? -1.133 18.303 9.640 1.00 89.31 126 THR A C 1
ATOM 1016 O O . THR A 1 126 ? -0.333 18.856 8.892 1.00 89.31 126 THR A O 1
ATOM 1019 N N . LYS A 1 127 ? -1.321 16.978 9.678 1.00 91.69 127 LYS A N 1
ATOM 1020 C CA . LYS A 1 127 ? -0.699 16.017 8.773 1.00 91.69 127 LYS A CA 1
ATOM 1021 C C . LYS A 1 127 ? -1.366 16.067 7.409 1.00 91.69 127 LYS A C 1
ATOM 1023 O O . LYS A 1 127 ? -2.575 16.317 7.313 1.00 91.69 127 LYS A O 1
ATOM 1028 N N . ASP A 1 128 ? -0.581 15.841 6.366 1.00 92.31 128 ASP A N 1
ATOM 1029 C CA . ASP A 1 128 ? -1.103 15.839 5.005 1.00 92.31 128 ASP A CA 1
ATOM 1030 C C . ASP A 1 128 ? -2.022 14.627 4.744 1.00 92.31 128 ASP A C 1
ATOM 1032 O O . ASP A 1 128 ? -2.130 13.698 5.547 1.00 92.31 128 ASP A O 1
ATOM 1036 N N . GLU A 1 129 ? -2.759 14.644 3.629 1.00 89.00 129 GLU A N 1
ATOM 1037 C CA . GLU A 1 129 ? -3.710 13.568 3.319 1.00 89.00 129 GLU A CA 1
ATOM 1038 C C . GLU A 1 129 ? -3.040 12.193 3.186 1.00 89.00 129 GLU A C 1
ATOM 1040 O O . GLU A 1 129 ? -3.671 11.186 3.521 1.00 89.00 129 GLU A O 1
ATOM 1045 N N . PHE A 1 130 ? -1.786 12.155 2.725 1.00 87.31 130 PHE A N 1
ATOM 1046 C CA . PHE A 1 130 ? -1.022 10.927 2.552 1.00 87.31 130 PHE A CA 1
ATOM 1047 C C . PHE A 1 130 ? -0.622 10.344 3.909 1.00 87.31 130 PHE A C 1
ATOM 1049 O O . PHE A 1 130 ? -0.901 9.174 4.159 1.00 87.31 130 PHE A O 1
ATOM 1056 N N . GLU A 1 131 ? -0.086 11.154 4.823 1.00 90.38 131 GLU A N 1
ATOM 1057 C CA . GLU A 1 131 ? 0.212 10.748 6.203 1.00 90.38 131 GLU A CA 1
ATOM 1058 C C . GLU A 1 131 ? -1.046 10.246 6.934 1.00 90.38 131 GLU A C 1
ATOM 1060 O O . GLU A 1 131 ? -0.994 9.284 7.704 1.00 90.38 131 GLU A O 1
ATOM 1065 N N . GLN A 1 132 ? -2.205 10.858 6.679 1.00 92.31 132 GLN A N 1
ATOM 1066 C CA . GLN A 1 132 ? -3.483 10.409 7.238 1.00 92.31 132 GLN A CA 1
ATOM 1067 C C . GLN A 1 132 ? -3.917 9.039 6.688 1.00 92.31 132 GLN A C 1
ATOM 1069 O O . GLN A 1 132 ? -4.354 8.164 7.442 1.00 92.31 132 GLN A O 1
ATOM 1074 N N . ASP A 1 133 ? -3.800 8.832 5.375 1.00 90.69 133 ASP A N 1
ATOM 1075 C CA . ASP A 1 133 ? -4.079 7.543 4.730 1.00 90.69 133 ASP A CA 1
ATOM 1076 C C . ASP A 1 133 ? -3.144 6.439 5.244 1.00 90.69 133 ASP A C 1
ATOM 1078 O O . ASP A 1 133 ? -3.592 5.343 5.605 1.00 90.69 133 ASP A O 1
ATOM 1082 N N . TYR A 1 134 ? -1.864 6.778 5.346 1.00 89.56 134 TYR A N 1
ATOM 1083 C CA . TYR A 1 134 ? -0.790 5.970 5.907 1.00 89.56 134 TYR A CA 1
ATOM 1084 C C . TYR A 1 134 ? -1.065 5.561 7.365 1.00 89.56 134 TYR A C 1
ATOM 1086 O O . TYR A 1 134 ? -1.027 4.380 7.719 1.00 89.56 134 TYR A O 1
ATOM 1094 N N . CYS A 1 135 ? -1.467 6.501 8.224 1.00 96.00 135 CYS A N 1
ATOM 1095 C CA . CYS A 1 135 ? -1.873 6.187 9.597 1.00 96.00 135 CYS A CA 1
ATOM 1096 C C . CYS A 1 135 ? -3.035 5.193 9.631 1.00 96.00 135 CYS A C 1
ATOM 1098 O O . CYS A 1 135 ? -3.069 4.275 10.455 1.00 96.00 135 CYS A O 1
ATOM 1100 N N . ARG A 1 136 ? -4.014 5.370 8.740 1.00 96.75 136 ARG A N 1
ATOM 1101 C CA . ARG A 1 136 ? -5.242 4.581 8.765 1.00 96.75 136 ARG A CA 1
ATOM 1102 C C . ARG A 1 136 ? -5.012 3.122 8.372 1.00 96.75 136 ARG A C 1
ATOM 1104 O O . ARG A 1 136 ? -5.641 2.242 8.965 1.00 96.75 136 ARG A O 1
ATOM 1111 N N . VAL A 1 137 ? -4.119 2.825 7.422 1.00 96.94 137 VAL A N 1
ATOM 1112 C CA . VAL A 1 137 ? -3.783 1.419 7.120 1.00 96.94 137 VAL A CA 1
ATOM 1113 C C . VAL A 1 137 ? -3.147 0.738 8.336 1.00 96.94 137 VAL A C 1
ATOM 1115 O O . VAL A 1 137 ? -3.541 -0.377 8.686 1.00 96.94 137 VAL A O 1
ATOM 1118 N N . LEU A 1 138 ? -2.276 1.438 9.066 1.00 98.00 138 LEU A N 1
ATOM 1119 C CA . LEU A 1 138 ? -1.659 0.939 10.297 1.00 98.00 138 LEU A CA 1
ATOM 1120 C C . LEU A 1 138 ? -2.668 0.771 11.444 1.00 98.00 138 LEU A C 1
ATOM 1122 O O . LEU A 1 138 ? -2.629 -0.235 12.156 1.00 98.00 138 LEU A O 1
ATOM 1126 N N . MET A 1 139 ? -3.643 1.674 11.581 1.00 98.19 139 MET A N 1
ATOM 1127 C CA . MET A 1 139 ? -4.766 1.487 12.509 1.00 98.19 139 MET A CA 1
ATOM 1128 C C . MET A 1 139 ? -5.553 0.207 12.198 1.00 98.19 139 MET A C 1
ATOM 1130 O O . MET A 1 139 ? -5.933 -0.529 13.112 1.00 98.19 139 MET A O 1
ATOM 1134 N N . ARG A 1 140 ? -5.779 -0.118 10.920 1.00 97.75 140 ARG A N 1
ATOM 1135 C CA . ARG A 1 140 ? -6.439 -1.379 10.539 1.00 97.75 140 ARG A CA 1
ATOM 1136 C C . ARG A 1 140 ? -5.601 -2.604 10.907 1.00 97.75 140 ARG A C 1
ATOM 1138 O O . ARG A 1 140 ? -6.166 -3.575 11.405 1.00 97.75 140 ARG A O 1
ATOM 1145 N N . ILE A 1 141 ? -4.275 -2.543 10.773 1.00 97.12 141 ILE A N 1
ATOM 1146 C CA . ILE A 1 141 ? -3.372 -3.605 11.254 1.00 97.12 141 ILE A CA 1
ATOM 1147 C C . ILE A 1 141 ? -3.474 -3.778 12.778 1.00 97.12 141 ILE A C 1
ATOM 1149 O O . ILE A 1 141 ? -3.624 -4.901 13.264 1.00 97.12 141 ILE A O 1
ATOM 1153 N N . LEU A 1 142 ? -3.477 -2.685 13.546 1.00 97.38 142 LEU A N 1
ATOM 1154 C CA . LEU A 1 142 ? -3.660 -2.746 15.002 1.00 97.38 142 LEU A CA 1
ATOM 1155 C C . LEU A 1 142 ? -5.050 -3.255 15.404 1.00 97.38 142 LEU A C 1
ATOM 1157 O O . LEU A 1 142 ? -5.181 -3.938 16.418 1.00 97.38 142 LEU A O 1
ATOM 1161 N N . SER A 1 143 ? -6.073 -2.981 14.595 1.00 96.19 143 SER A N 1
ATOM 1162 C CA . SER A 1 143 ? -7.429 -3.502 14.803 1.00 96.19 143 SER A CA 1
ATOM 1163 C C . SER A 1 143 ? -7.476 -5.025 14.659 1.00 96.19 143 SER A C 1
ATOM 1165 O O . SER A 1 143 ? -8.124 -5.692 15.463 1.00 96.19 143 SER A O 1
ATOM 1167 N N . LEU A 1 144 ? -6.735 -5.592 13.697 1.00 93.62 144 LEU A N 1
ATOM 1168 C CA . LEU A 1 144 ? -6.592 -7.047 13.567 1.00 93.62 144 LEU A CA 1
ATOM 1169 C C . LEU A 1 144 ? -5.884 -7.653 14.771 1.00 93.62 144 LEU A C 1
ATOM 1171 O O . LEU A 1 144 ? -6.402 -8.598 15.359 1.00 93.62 144 LEU A O 1
ATOM 1175 N N . ARG A 1 145 ? -4.753 -7.070 15.188 1.00 94.44 145 ARG A N 1
ATOM 1176 C CA . ARG A 1 145 ? -4.036 -7.501 16.398 1.00 94.44 145 ARG A CA 1
ATOM 1177 C C . ARG A 1 145 ? -4.956 -7.494 17.616 1.00 94.44 145 ARG A C 1
ATOM 1179 O O . ARG A 1 145 ? -4.992 -8.443 18.393 1.00 94.44 145 ARG A O 1
ATOM 1186 N N . PHE A 1 146 ? -5.703 -6.409 17.791 1.00 94.62 146 PHE A N 1
ATOM 1187 C CA . PHE A 1 146 ? -6.651 -6.264 18.884 1.00 94.62 146 PHE A CA 1
ATOM 1188 C C . PHE A 1 146 ? -7.743 -7.339 18.833 1.00 94.62 146 PHE A C 1
ATOM 1190 O O . PHE A 1 146 ? -8.017 -7.992 19.842 1.00 94.62 146 PHE A O 1
ATOM 1197 N N . ARG A 1 147 ? -8.311 -7.591 17.650 1.00 91.62 147 ARG A N 1
ATOM 1198 C CA . ARG A 1 147 ? -9.291 -8.659 17.446 1.00 91.62 147 ARG A CA 1
ATOM 1199 C C . ARG A 1 147 ? -8.726 -10.037 17.790 1.00 91.62 147 ARG A C 1
ATOM 1201 O O . ARG A 1 147 ? -9.423 -10.801 18.458 1.00 91.62 147 ARG A O 1
ATOM 1208 N N . GLU A 1 148 ? -7.507 -10.362 17.367 1.00 90.88 148 GLU A N 1
ATOM 1209 C CA . GLU A 1 148 ? -6.846 -11.635 17.697 1.00 90.88 148 GLU A CA 1
ATOM 1210 C C . GLU A 1 148 ? -6.743 -11.835 19.217 1.00 90.88 148 GLU A C 1
ATOM 1212 O O . GLU A 1 148 ? -7.057 -12.913 19.724 1.00 90.88 148 GLU A O 1
ATOM 1217 N N . MET A 1 149 ? -6.386 -10.778 19.957 1.00 90.12 149 MET A N 1
ATOM 1218 C CA . MET A 1 149 ? -6.286 -10.824 21.421 1.00 90.12 149 MET A CA 1
ATOM 1219 C C . MET A 1 149 ? -7.645 -11.018 22.111 1.00 90.12 149 MET A C 1
ATOM 1221 O O . MET A 1 149 ? -7.725 -11.724 23.118 1.00 90.12 149 MET A O 1
ATOM 1225 N N . VAL A 1 150 ? -8.707 -10.388 21.598 1.00 90.06 150 VAL A N 1
ATOM 1226 C CA . VAL A 1 150 ? -10.034 -10.380 22.241 1.00 90.06 150 VAL A CA 1
ATOM 1227 C C . VAL A 1 150 ? -10.887 -11.589 21.863 1.00 90.06 150 VAL A C 1
ATOM 1229 O O . VAL A 1 150 ? -11.518 -12.189 22.731 1.00 90.06 150 VAL A O 1
ATOM 1232 N N . SER A 1 151 ? -10.939 -11.941 20.577 1.00 82.69 151 SER A N 1
ATOM 1233 C CA . SER A 1 151 ? -11.884 -12.945 20.065 1.00 82.69 151 SER A CA 1
ATOM 1234 C C . SER A 1 151 ? -11.389 -14.383 20.211 1.00 82.69 151 SER A C 1
ATOM 1236 O O . SER A 1 151 ? -12.209 -15.297 20.242 1.00 82.69 151 SER A O 1
ATOM 1238 N N . LYS A 1 152 ? -10.065 -14.602 20.286 1.00 69.38 152 LYS A N 1
ATOM 1239 C CA . LYS A 1 152 ? -9.424 -15.922 20.106 1.00 69.38 152 LYS A CA 1
ATOM 1240 C C . LYS A 1 152 ? -9.828 -16.641 18.804 1.00 69.38 152 LYS A C 1
ATOM 1242 O O . LYS A 1 152 ? -9.501 -17.813 18.639 1.00 69.38 152 LYS A O 1
ATOM 1247 N N . GLU A 1 153 ? -10.537 -15.973 17.893 1.00 72.62 153 GLU A N 1
ATOM 1248 C CA . GLU A 1 153 ? -10.881 -16.513 16.583 1.00 72.62 153 GLU A CA 1
ATOM 1249 C C . GLU A 1 153 ? -9.680 -16.373 15.653 1.00 72.62 153 GLU A C 1
ATOM 1251 O O . GLU A 1 153 ? -9.083 -15.301 15.534 1.00 72.62 153 GLU A O 1
ATOM 1256 N N . GLU A 1 154 ? -9.344 -17.448 14.942 1.00 68.88 154 GLU A N 1
ATOM 1257 C CA . GLU A 1 154 ? -8.347 -17.384 13.879 1.00 68.88 154 GLU A CA 1
ATOM 1258 C C . GLU A 1 154 ? -8.869 -16.522 12.718 1.00 68.88 154 GLU A C 1
ATOM 1260 O O . GLU A 1 154 ? -9.932 -16.803 12.152 1.00 68.88 154 GLU A O 1
ATOM 1265 N N . LEU A 1 155 ? -8.088 -15.514 12.302 1.00 67.00 155 LEU A N 1
ATOM 1266 C CA . LEU A 1 155 ? -8.391 -14.618 11.171 1.00 67.00 155 LEU A CA 1
ATOM 1267 C C . LEU A 1 155 ? -8.798 -15.364 9.893 1.00 67.00 155 LEU A C 1
ATOM 1269 O O . LEU A 1 155 ? -9.639 -14.890 9.123 1.00 67.00 155 LEU A O 1
ATOM 1273 N N . CYS A 1 156 ? -8.239 -16.559 9.684 1.00 60.88 156 CYS A N 1
ATOM 1274 C CA . CYS A 1 156 ? -8.529 -17.424 8.546 1.00 60.88 156 CYS A CA 1
ATOM 1275 C C . CYS A 1 156 ? -10.019 -17.757 8.383 1.00 60.88 156 CYS A C 1
ATOM 1277 O O . CYS A 1 156 ? -10.447 -18.006 7.252 1.00 60.88 156 CYS A O 1
ATOM 1279 N N . THR A 1 157 ? -10.807 -17.763 9.463 1.00 56.00 157 THR A N 1
ATOM 1280 C CA . THR A 1 157 ? -12.248 -18.071 9.426 1.00 56.00 157 THR A CA 1
ATOM 1281 C C . THR A 1 157 ? -13.081 -16.919 8.860 1.00 56.00 157 THR A C 1
ATOM 1283 O O . THR A 1 157 ? -14.048 -17.148 8.135 1.00 56.00 157 THR A O 1
ATOM 1286 N N . VAL A 1 158 ? -12.667 -15.673 9.090 1.00 59.03 158 VAL A N 1
ATOM 1287 C CA . VAL A 1 158 ? -13.445 -14.478 8.728 1.00 59.03 158 VAL A CA 1
ATOM 1288 C C . VAL A 1 158 ? -13.420 -14.230 7.224 1.00 59.03 158 VAL A C 1
ATOM 1290 O O . VAL A 1 158 ? -14.436 -13.912 6.606 1.00 59.03 158 VAL A O 1
ATOM 1293 N N . TYR A 1 159 ? -12.261 -14.455 6.606 1.00 60.28 159 TYR A N 1
ATOM 1294 C CA . TYR A 1 159 ? -12.110 -14.366 5.156 1.00 60.28 159 TYR A CA 1
ATOM 1295 C C . TYR A 1 159 ? -12.709 -15.579 4.420 1.00 60.28 159 TYR A C 1
ATOM 1297 O O . TYR A 1 159 ? -13.023 -15.472 3.234 1.00 60.28 159 TYR A O 1
ATOM 1305 N N . ALA A 1 160 ? -12.948 -16.707 5.107 1.00 48.66 160 ALA A N 1
ATOM 1306 C CA . ALA A 1 160 ? -13.521 -17.921 4.511 1.00 48.66 160 ALA A CA 1
ATOM 1307 C C . ALA A 1 160 ? -14.988 -17.761 4.063 1.00 48.66 160 ALA A C 1
ATOM 1309 O O . ALA A 1 160 ? -15.457 -18.517 3.213 1.00 48.66 160 ALA A O 1
ATOM 1310 N N . GLY A 1 161 ? -15.704 -16.746 4.568 1.00 51.69 161 GLY A N 1
ATOM 1311 C CA . GLY A 1 161 ? -17.055 -16.390 4.112 1.00 51.69 161 GLY A CA 1
ATOM 1312 C C . GLY A 1 161 ? -17.117 -15.870 2.666 1.00 51.69 161 GLY A C 1
ATOM 1313 O O . GLY A 1 161 ? -18.204 -15.695 2.108 1.00 51.69 161 GLY A O 1
ATOM 1314 N N . GLN A 1 162 ? -15.969 -15.627 2.026 1.00 53.41 162 GLN A N 1
ATOM 1315 C CA . GLN A 1 162 ? -15.868 -15.520 0.574 1.00 53.41 162 GLN A CA 1
ATOM 1316 C C . GLN A 1 162 ? -15.710 -16.929 -0.009 1.00 53.41 162 GLN A C 1
ATOM 1318 O O . GLN A 1 162 ? -14.623 -17.313 -0.431 1.00 53.41 162 GLN A O 1
ATOM 1323 N N . GLN A 1 163 ? -16.790 -17.719 -0.018 1.00 47.75 163 GLN A N 1
ATOM 1324 C CA . GLN A 1 163 ? -16.805 -18.968 -0.777 1.00 47.75 163 GLN A CA 1
ATOM 1325 C C . GLN A 1 163 ? -16.605 -18.639 -2.258 1.00 47.75 163 GLN A C 1
ATOM 1327 O O . GLN A 1 163 ? -17.538 -18.267 -2.965 1.00 47.75 163 GLN A O 1
ATOM 1332 N N . ILE A 1 164 ? -15.368 -18.755 -2.731 1.00 49.44 164 ILE A N 1
ATOM 1333 C CA . ILE A 1 164 ? -15.088 -18.846 -4.156 1.00 49.44 164 ILE A CA 1
ATOM 1334 C C . ILE A 1 164 ? -15.525 -20.257 -4.538 1.00 49.44 164 ILE A C 1
ATOM 1336 O O . ILE A 1 164 ? -14.917 -21.251 -4.135 1.00 49.44 164 ILE A O 1
ATOM 1340 N N . SER A 1 165 ? -16.665 -20.347 -5.219 1.00 42.62 165 SER A N 1
ATOM 1341 C CA . SER A 1 165 ? -17.149 -21.613 -5.753 1.00 42.62 165 SER A CA 1
ATOM 1342 C C . SER A 1 165 ? -16.136 -22.174 -6.755 1.00 42.62 165 SER A C 1
ATOM 1344 O O . SER A 1 165 ? -15.677 -21.438 -7.626 1.00 42.62 165 SER A O 1
ATOM 1346 N N . SER A 1 166 ? -15.918 -23.487 -6.691 1.00 44.50 166 SER A N 1
ATOM 1347 C CA . SER A 1 166 ? -15.184 -24.339 -7.641 1.00 44.50 166 SER A CA 1
ATOM 1348 C C . SER A 1 166 ? -13.653 -24.340 -7.542 1.00 44.50 166 SER A C 1
ATOM 1350 O O . SER A 1 166 ? -13.020 -23.296 -7.605 1.00 44.50 166 SER A O 1
ATOM 1352 N N . THR A 1 167 ? -13.120 -25.558 -7.360 1.00 50.75 167 THR A N 1
ATOM 1353 C CA . THR A 1 167 ? -11.838 -26.152 -7.819 1.00 50.75 167 THR A CA 1
ATOM 1354 C C . THR A 1 167 ? -10.493 -25.426 -7.650 1.00 50.75 167 THR A C 1
ATOM 1356 O O . THR A 1 167 ? -9.479 -26.104 -7.711 1.00 50.75 167 THR A O 1
ATOM 1359 N N . ASP A 1 168 ? -10.453 -24.125 -7.368 1.00 52.28 168 ASP A N 1
ATOM 1360 C CA . ASP A 1 168 ? -9.250 -23.277 -7.263 1.00 52.28 168 ASP A CA 1
ATOM 1361 C C . ASP A 1 168 ? -9.017 -22.749 -5.829 1.00 52.28 168 ASP A C 1
ATOM 1363 O O . ASP A 1 168 ? -8.362 -21.725 -5.613 1.00 52.28 168 ASP A O 1
ATOM 1367 N N . GLN A 1 169 ? -9.571 -23.423 -4.811 1.00 52.81 169 GLN A N 1
ATOM 1368 C CA . GLN A 1 169 ? -9.396 -23.015 -3.406 1.00 52.81 169 GLN A CA 1
ATOM 1369 C C . GLN A 1 169 ? -7.928 -23.051 -2.950 1.00 52.81 169 GLN A C 1
ATOM 1371 O O . GLN A 1 169 ? -7.573 -22.343 -2.007 1.00 52.81 169 GLN A O 1
ATOM 1376 N N . ASP A 1 170 ? -7.073 -23.792 -3.655 1.00 52.91 170 ASP A N 1
ATOM 1377 C CA . ASP A 1 170 ? -5.690 -24.054 -3.256 1.00 52.91 170 ASP A CA 1
ATOM 1378 C C . ASP A 1 170 ? -4.732 -22.861 -3.450 1.00 52.91 170 ASP A C 1
ATOM 1380 O O . ASP A 1 170 ? -3.591 -22.922 -3.001 1.00 52.91 170 ASP A O 1
ATOM 1384 N N . LEU A 1 171 ? -5.158 -21.753 -4.080 1.00 62.12 171 LEU A N 1
ATOM 1385 C CA . LEU A 1 171 ? -4.253 -20.644 -4.449 1.00 62.12 171 LEU A CA 1
ATOM 1386 C C . LEU A 1 171 ? -4.642 -19.258 -3.906 1.00 62.12 171 LEU A C 1
ATOM 1388 O O . LEU A 1 171 ? -4.119 -18.242 -4.390 1.00 62.12 171 LEU A O 1
ATOM 1392 N N . VAL A 1 172 ? -5.554 -19.191 -2.929 1.00 70.12 172 VAL A N 1
ATOM 1393 C CA . VAL A 1 172 ? -5.891 -17.937 -2.234 1.00 70.12 172 VAL A CA 1
ATOM 1394 C C . VAL A 1 172 ? -5.118 -17.850 -0.926 1.00 70.12 172 VAL A C 1
ATOM 1396 O O . VAL A 1 172 ? -5.473 -18.485 0.067 1.00 70.12 172 VAL A O 1
ATOM 1399 N N . PHE A 1 173 ? -4.086 -17.009 -0.914 1.00 74.50 173 PHE A N 1
ATOM 1400 C CA . PHE A 1 173 ? -3.329 -16.717 0.297 1.00 74.50 173 PHE A CA 1
ATOM 1401 C C . PHE A 1 173 ? -4.157 -15.812 1.206 1.00 74.50 173 PHE A C 1
ATOM 1403 O O . PHE A 1 173 ? -4.519 -14.686 0.841 1.00 74.50 173 PHE A O 1
ATOM 1410 N N . ARG A 1 174 ? -4.509 -16.350 2.376 1.00 76.94 174 ARG A N 1
ATOM 1411 C CA . ARG A 1 174 ? -5.290 -15.646 3.393 1.00 76.94 174 ARG A CA 1
ATOM 1412 C C . ARG A 1 174 ? -4.384 -14.728 4.215 1.00 76.94 174 ARG A C 1
ATOM 1414 O O . ARG A 1 174 ? -3.190 -15.001 4.322 1.00 76.94 174 ARG A O 1
ATOM 1421 N N . PRO A 1 175 ? -4.947 -13.674 4.823 1.00 78.12 175 PRO A N 1
ATOM 1422 C CA . PRO A 1 175 ? -4.215 -12.875 5.791 1.00 78.12 175 PRO A CA 1
ATOM 1423 C C . PRO A 1 175 ? -3.710 -13.750 6.939 1.00 78.12 175 PRO A C 1
ATOM 1425 O O . PRO A 1 175 ? -4.463 -14.523 7.530 1.00 78.12 175 PRO A O 1
ATOM 1428 N N . GLU A 1 176 ? -2.417 -13.633 7.205 1.00 85.50 176 GLU A N 1
ATOM 1429 C CA . GLU A 1 176 ? -1.731 -14.279 8.318 1.00 85.50 176 GLU A CA 1
ATOM 1430 C C . GLU A 1 176 ? -1.947 -13.519 9.643 1.00 85.50 176 GLU A C 1
ATOM 1432 O O . GLU A 1 176 ? -2.367 -12.357 9.612 1.00 85.50 176 GLU A O 1
ATOM 1437 N N . PRO A 1 177 ? -1.648 -14.145 10.800 1.00 86.25 177 PRO A N 1
ATOM 1438 C CA . PRO A 1 177 ? -1.714 -13.486 12.102 1.00 86.25 177 PRO A CA 1
ATOM 1439 C C . PRO A 1 177 ? -0.820 -12.246 12.203 1.00 86.25 177 PRO A C 1
ATOM 1441 O O . PRO A 1 177 ? 0.231 -12.183 11.561 1.00 86.25 177 PRO A O 1
ATOM 1444 N N . PHE A 1 178 ? -1.151 -11.314 13.101 1.00 86.81 178 PHE A N 1
ATOM 1445 C CA . PHE A 1 178 ? -0.367 -10.093 13.334 1.00 86.81 178 PHE A CA 1
ATOM 1446 C C . PHE A 1 178 ? 1.125 -10.370 13.574 1.00 86.81 178 PHE A C 1
ATOM 1448 O O . PHE A 1 178 ? 1.977 -9.611 13.119 1.00 86.81 178 PHE A O 1
ATOM 1455 N N . ALA A 1 179 ? 1.471 -11.472 14.243 1.00 86.62 179 ALA A N 1
ATOM 1456 C CA . ALA A 1 179 ? 2.866 -11.842 14.484 1.00 86.62 179 ALA A CA 1
ATOM 1457 C C . ALA A 1 179 ? 3.697 -11.943 13.190 1.00 86.62 179 ALA A C 1
ATOM 1459 O O . ALA A 1 179 ? 4.880 -11.606 13.199 1.00 86.62 179 ALA A O 1
ATOM 1460 N N . SER A 1 180 ? 3.095 -12.346 12.065 1.00 88.50 180 SER A N 1
ATOM 1461 C CA . SER A 1 180 ? 3.819 -12.419 10.795 1.00 88.50 180 SER A CA 1
ATOM 1462 C C . SER A 1 180 ? 4.094 -11.039 10.192 1.00 88.50 180 SER A C 1
ATOM 1464 O O . SER A 1 180 ? 5.084 -10.876 9.476 1.00 88.50 180 SER A O 1
ATOM 1466 N N . MET A 1 181 ? 3.309 -10.018 10.548 1.00 92.62 181 MET A N 1
ATOM 1467 C CA . MET A 1 181 ? 3.574 -8.628 10.168 1.00 92.62 181 MET A CA 1
ATOM 1468 C C . MET A 1 181 ? 4.867 -8.118 10.780 1.00 92.62 181 MET A C 1
ATOM 1470 O O . MET A 1 181 ? 5.624 -7.428 10.108 1.00 92.62 181 MET A O 1
ATOM 1474 N N . MET A 1 182 ? 5.182 -8.541 12.004 1.00 94.50 182 MET A N 1
ATOM 1475 C CA . MET A 1 182 ? 6.423 -8.158 12.681 1.00 94.50 182 MET A CA 1
ATOM 1476 C C . MET A 1 182 ? 7.677 -8.770 12.034 1.00 94.50 182 MET A C 1
ATOM 1478 O O . MET A 1 182 ? 8.789 -8.328 12.319 1.00 94.50 182 MET A O 1
ATOM 1482 N N . THR A 1 183 ? 7.511 -9.742 11.129 1.00 95.50 183 THR A N 1
ATOM 1483 C CA . THR A 1 183 ? 8.613 -10.350 10.358 1.00 95.50 183 THR A CA 1
ATOM 1484 C C . THR A 1 183 ? 8.929 -9.625 9.053 1.00 95.50 183 THR A C 1
ATOM 1486 O O . THR A 1 183 ? 9.891 -9.994 8.385 1.00 95.50 183 THR A O 1
ATOM 1489 N N . LEU A 1 184 ? 8.124 -8.630 8.663 1.00 96.56 184 LEU A N 1
ATOM 1490 C CA . LEU A 1 184 ? 8.440 -7.803 7.503 1.00 96.56 184 LEU A CA 1
ATOM 1491 C C . LEU A 1 184 ? 9.738 -7.030 7.734 1.00 96.56 184 LEU A C 1
ATOM 1493 O O . LEU A 1 184 ? 10.039 -6.623 8.860 1.00 96.56 184 LEU A O 1
ATOM 1497 N N . THR A 1 185 ? 10.474 -6.816 6.647 1.00 96.88 185 THR A N 1
ATOM 1498 C CA . THR A 1 185 ? 11.638 -5.931 6.617 1.00 96.88 185 THR A CA 1
ATOM 1499 C C . THR A 1 185 ? 11.222 -4.543 7.083 1.00 96.88 185 THR A C 1
ATOM 1501 O O . THR A 1 185 ? 10.185 -4.055 6.655 1.00 96.88 185 THR A O 1
ATOM 1504 N N . GLU A 1 186 ? 12.002 -3.914 7.959 1.00 96.25 186 GLU A N 1
ATOM 1505 C CA . GLU A 1 186 ? 11.708 -2.559 8.437 1.00 96.25 186 GLU A CA 1
ATOM 1506 C C . GLU A 1 186 ? 12.706 -1.508 7.949 1.00 96.25 186 GLU A C 1
ATOM 1508 O O . GLU A 1 186 ? 12.384 -0.336 7.997 1.00 96.25 186 GLU A O 1
ATOM 1513 N N . ASN A 1 187 ? 13.912 -1.887 7.502 1.00 96.38 187 ASN A N 1
ATOM 1514 C CA . ASN A 1 187 ? 14.968 -0.961 7.053 1.00 96.38 187 ASN A CA 1
ATOM 1515 C C . ASN A 1 187 ? 15.211 0.248 7.982 1.00 96.38 187 ASN A C 1
ATOM 1517 O O . ASN A 1 187 ? 15.656 1.307 7.543 1.00 96.38 187 ASN A O 1
ATOM 1521 N N . ARG A 1 188 ? 14.943 0.094 9.285 1.00 97.06 188 ARG A N 1
ATOM 1522 C CA . ARG A 1 188 ? 14.922 1.198 10.249 1.00 97.06 188 ARG A CA 1
ATOM 1523 C C . ARG A 1 188 ? 16.233 1.979 10.285 1.00 97.06 188 ARG A C 1
ATOM 1525 O O . ARG A 1 188 ? 16.217 3.199 10.369 1.00 97.06 188 ARG A O 1
ATOM 1532 N N . GLU A 1 189 ? 17.358 1.278 10.199 1.00 97.31 189 GLU A N 1
ATOM 1533 C CA . GLU A 1 189 ? 18.702 1.869 10.237 1.00 97.31 189 GLU A CA 1
ATOM 1534 C C . GLU A 1 189 ? 19.066 2.645 8.962 1.00 97.31 189 GLU A C 1
ATOM 1536 O O . GLU A 1 189 ? 20.031 3.407 8.963 1.00 97.31 189 GLU A O 1
ATOM 1541 N N . SER A 1 190 ? 18.309 2.465 7.878 1.00 96.88 190 SER A N 1
ATOM 1542 C CA . SER A 1 190 ? 18.566 3.100 6.585 1.00 96.88 190 SER A CA 1
ATOM 1543 C C . SER A 1 190 ? 17.821 4.420 6.391 1.00 96.88 190 SER A C 1
ATOM 1545 O O . SER A 1 190 ? 18.171 5.189 5.495 1.00 96.88 190 SER A O 1
ATOM 1547 N N . TYR A 1 191 ? 16.817 4.716 7.222 1.00 96.31 191 TYR A N 1
ATOM 1548 C CA . TYR A 1 191 ? 16.094 5.980 7.135 1.00 96.31 191 TYR A CA 1
ATOM 1549 C C . TYR A 1 191 ? 16.925 7.155 7.677 1.00 96.31 191 TYR A C 1
ATOM 1551 O O . TYR A 1 191 ? 17.598 7.023 8.705 1.00 96.31 191 TYR A O 1
ATOM 1559 N N . PRO A 1 192 ? 16.824 8.350 7.060 1.00 96.12 192 PRO A N 1
ATOM 1560 C CA . PRO A 1 192 ? 17.378 9.571 7.634 1.00 96.12 192 PRO A CA 1
ATOM 1561 C C . PRO A 1 192 ? 16.850 9.820 9.055 1.00 96.12 192 PRO A C 1
ATOM 1563 O O . PRO A 1 192 ? 15.660 9.641 9.331 1.00 96.12 192 PRO A O 1
ATOM 1566 N N . SER A 1 193 ? 17.723 10.287 9.954 1.00 97.06 193 SER A N 1
ATOM 1567 C CA . SER A 1 193 ? 17.389 10.571 11.362 1.00 97.06 193 SER A CA 1
ATOM 1568 C C . SER A 1 193 ? 16.200 11.532 11.492 1.00 97.06 193 SER A C 1
ATOM 1570 O O . SER A 1 193 ? 15.396 11.415 12.413 1.00 97.06 193 SER A O 1
ATOM 1572 N N . GLU A 1 194 ? 16.081 12.471 10.564 1.00 96.94 194 GLU A N 1
ATOM 1573 C CA . GLU A 1 194 ? 15.054 13.502 10.475 1.00 96.94 194 GLU A CA 1
ATOM 1574 C C . GLU A 1 194 ? 13.689 12.884 10.160 1.00 96.94 194 GLU A C 1
ATOM 1576 O O . GLU A 1 194 ? 12.715 13.202 10.837 1.00 96.94 194 GLU A O 1
ATOM 1581 N N . LYS A 1 195 ? 13.633 11.934 9.214 1.00 94.94 195 LYS A N 1
ATOM 1582 C CA . LYS A 1 195 ? 12.409 11.194 8.869 1.00 94.94 195 LYS A CA 1
ATOM 1583 C C . LYS A 1 195 ? 11.954 10.304 10.028 1.00 94.94 195 LYS A C 1
ATOM 1585 O O . LYS A 1 195 ? 10.775 10.287 10.371 1.00 94.94 195 LYS A O 1
ATOM 1590 N N . LEU A 1 196 ? 12.902 9.617 10.676 1.00 95.81 196 LEU A N 1
ATOM 1591 C CA . LEU A 1 196 ? 12.623 8.776 11.844 1.00 95.81 196 LEU A CA 1
ATOM 1592 C C . LEU A 1 196 ? 12.087 9.593 13.023 1.00 95.81 196 LEU A C 1
ATOM 1594 O O . LEU A 1 196 ? 11.077 9.227 13.613 1.00 95.81 196 LEU A O 1
ATOM 1598 N N . LYS A 1 197 ? 12.764 10.689 13.388 1.00 96.25 197 LYS A N 1
ATOM 1599 C CA . LYS A 1 197 ? 12.414 11.509 14.563 1.00 96.25 197 LYS A CA 1
ATOM 1600 C C . LYS A 1 197 ? 11.240 12.460 14.322 1.00 96.25 197 LYS A C 1
ATOM 1602 O O . LYS A 1 197 ? 10.666 12.932 15.302 1.00 96.25 197 LYS A O 1
ATOM 1607 N N . GLY A 1 198 ? 10.931 12.763 13.064 1.00 94.88 198 GLY A N 1
ATOM 1608 C CA . GLY A 1 198 ? 9.784 13.561 12.645 1.00 94.88 198 GLY A CA 1
ATOM 1609 C C . GLY A 1 198 ? 8.584 12.676 12.331 1.00 94.88 198 GLY A C 1
ATOM 1610 O O . GLY A 1 198 ? 7.965 12.112 13.235 1.00 94.88 198 GLY A O 1
ATOM 1611 N N . ASP A 1 199 ? 8.282 12.556 11.042 1.00 92.94 199 ASP A N 1
ATOM 1612 C CA . ASP A 1 199 ? 7.038 11.992 10.508 1.00 92.94 199 ASP A CA 1
ATOM 1613 C C . ASP A 1 199 ? 6.730 10.597 11.068 1.00 92.94 199 ASP A C 1
ATOM 1615 O O . ASP A 1 199 ? 5.628 10.350 11.560 1.00 92.94 199 ASP A O 1
ATOM 1619 N N . MET A 1 200 ? 7.721 9.700 11.102 1.00 96.19 200 MET A N 1
ATOM 1620 C CA . MET A 1 200 ? 7.515 8.320 11.555 1.00 96.19 200 MET A CA 1
ATOM 1621 C C . MET A 1 200 ? 7.185 8.217 13.050 1.00 96.19 200 MET A C 1
ATOM 1623 O O . MET A 1 200 ? 6.288 7.468 13.447 1.00 96.19 200 MET A O 1
ATOM 1627 N N . VAL A 1 201 ? 7.878 8.982 13.895 1.00 97.12 201 VAL A N 1
ATOM 1628 C CA . VAL A 1 201 ? 7.581 9.051 15.334 1.00 97.12 201 VAL A CA 1
ATOM 1629 C C . VAL A 1 201 ? 6.220 9.692 15.582 1.00 97.12 201 VAL A C 1
ATOM 1631 O O . VAL A 1 201 ? 5.498 9.259 16.481 1.00 97.12 201 VAL A O 1
ATOM 1634 N N . ASP A 1 202 ? 5.834 10.695 14.799 1.00 95.94 202 ASP A N 1
ATOM 1635 C CA . ASP A 1 202 ? 4.513 11.304 14.929 1.00 95.94 202 ASP A CA 1
ATOM 1636 C C . ASP A 1 202 ? 3.393 10.324 14.581 1.00 95.94 202 ASP A C 1
ATOM 1638 O O . ASP A 1 202 ? 2.420 10.226 15.335 1.00 95.94 202 ASP A O 1
ATOM 1642 N N . VAL A 1 203 ? 3.556 9.528 13.520 1.00 96.88 203 VAL A N 1
ATOM 1643 C CA . VAL A 1 203 ? 2.616 8.441 13.221 1.00 96.88 203 VAL A CA 1
ATOM 1644 C C . VAL A 1 203 ? 2.594 7.419 14.357 1.00 96.88 203 VAL A C 1
ATOM 1646 O O . VAL A 1 203 ? 1.514 7.051 14.819 1.00 96.88 203 VAL A O 1
ATOM 1649 N N . ALA A 1 204 ? 3.750 7.009 14.886 1.00 97.94 204 ALA A N 1
ATOM 1650 C CA . ALA A 1 204 ? 3.807 6.079 16.014 1.00 97.94 204 ALA A CA 1
ATOM 1651 C C . ALA A 1 204 ? 3.047 6.604 17.252 1.00 97.94 204 ALA A C 1
ATOM 1653 O O . ALA A 1 204 ? 2.361 5.827 17.917 1.00 97.94 204 ALA A O 1
ATOM 1654 N N . LYS A 1 205 ? 3.079 7.916 17.532 1.00 97.88 205 LYS A N 1
ATOM 1655 C CA . LYS A 1 205 ? 2.277 8.538 18.608 1.00 97.88 205 LYS A CA 1
ATOM 1656 C C . LYS A 1 205 ? 0.772 8.461 18.339 1.00 97.88 205 LYS A C 1
ATOM 1658 O O . LYS A 1 205 ? 0.004 8.214 19.268 1.00 97.88 205 LYS A O 1
ATOM 1663 N N . ILE A 1 206 ? 0.338 8.660 17.093 1.00 97.88 206 ILE A N 1
ATOM 1664 C CA . ILE A 1 206 ? -1.077 8.522 16.700 1.00 97.88 206 ILE A CA 1
ATOM 1665 C C . ILE A 1 206 ? -1.533 7.070 16.871 1.00 97.88 206 ILE A C 1
ATOM 1667 O O . ILE A 1 206 ? -2.616 6.814 17.399 1.00 97.88 206 ILE A O 1
ATOM 1671 N N . LEU A 1 207 ? -0.693 6.113 16.476 1.00 98.19 207 LEU A N 1
ATOM 1672 C CA . LEU A 1 207 ? -0.964 4.692 16.673 1.00 98.19 207 LEU A CA 1
ATOM 1673 C C . LEU A 1 207 ? -1.026 4.329 18.155 1.00 98.19 207 LEU A C 1
ATOM 1675 O O . LEU A 1 207 ? -1.902 3.566 18.557 1.00 98.19 207 LEU A O 1
ATOM 1679 N N . ASP A 1 208 ? -0.161 4.908 18.983 1.00 98.25 208 ASP A N 1
ATOM 1680 C CA . ASP A 1 208 ? -0.210 4.695 20.424 1.00 98.25 208 ASP A CA 1
ATOM 1681 C C . ASP A 1 208 ? -1.497 5.254 21.051 1.00 98.25 208 ASP A C 1
ATOM 1683 O O . ASP A 1 208 ? -2.152 4.569 21.843 1.00 98.25 208 ASP A O 1
ATOM 1687 N N . ALA A 1 209 ? -1.931 6.441 20.611 1.00 98.00 209 ALA A N 1
ATOM 1688 C CA . ALA A 1 209 ? -3.230 7.005 20.974 1.00 98.00 209 ALA A CA 1
ATOM 1689 C C . ALA A 1 209 ? -4.392 6.096 20.549 1.00 98.00 209 ALA A C 1
ATOM 1691 O O . ALA A 1 209 ? -5.349 5.914 21.306 1.00 98.00 209 ALA A O 1
ATOM 1692 N N . TYR A 1 210 ? -4.294 5.466 19.376 1.00 98.38 210 TYR A N 1
ATOM 1693 C CA . TYR A 1 210 ? -5.279 4.489 18.926 1.00 98.38 210 TYR A CA 1
ATOM 1694 C C . TYR A 1 210 ? -5.300 3.231 19.809 1.00 98.38 210 TYR A C 1
ATOM 1696 O O . TYR A 1 210 ? -6.378 2.755 20.164 1.00 98.38 210 TYR A O 1
ATOM 1704 N N . GLN A 1 211 ? -4.144 2.716 20.247 1.00 98.06 211 GLN A N 1
ATOM 1705 C CA . GLN A 1 211 ? -4.099 1.599 21.204 1.00 98.06 211 GLN A CA 1
ATOM 1706 C C . GLN A 1 211 ? -4.734 1.971 22.554 1.00 98.06 211 GLN A C 1
ATOM 1708 O O . GLN A 1 211 ? -5.468 1.162 23.127 1.00 98.06 211 GLN A O 1
ATOM 1713 N N . GLY A 1 212 ? -4.475 3.188 23.050 1.00 97.50 212 GLY A N 1
ATOM 1714 C CA . GLY A 1 212 ? -5.116 3.730 24.253 1.00 97.50 212 GLY A CA 1
ATOM 1715 C C . GLY A 1 212 ? -6.638 3.795 24.109 1.00 97.50 212 GLY A C 1
ATOM 1716 O O . GLY A 1 212 ? -7.370 3.317 24.978 1.00 97.50 212 GLY A O 1
ATOM 1717 N N . TYR A 1 213 ? -7.114 4.284 22.962 1.00 97.88 213 TYR A N 1
ATOM 1718 C CA . TYR A 1 213 ? -8.533 4.291 22.613 1.00 97.88 213 TYR A CA 1
ATOM 1719 C C . TYR A 1 213 ? -9.139 2.879 22.609 1.00 97.88 213 TYR A C 1
ATOM 1721 O O . TYR A 1 213 ? -10.167 2.663 23.250 1.00 97.88 213 TYR A O 1
ATOM 1729 N N . LEU A 1 214 ? -8.506 1.907 21.940 1.00 97.12 214 LEU A N 1
ATOM 1730 C CA . LEU A 1 214 ? -9.005 0.528 21.869 1.00 97.12 214 LEU A CA 1
ATOM 1731 C C . LEU A 1 214 ? -9.122 -0.114 23.253 1.00 97.12 214 LEU A C 1
ATOM 1733 O O . LEU A 1 214 ? -10.084 -0.834 23.522 1.00 97.12 214 LEU A O 1
ATOM 1737 N N . HIS A 1 215 ? -8.165 0.165 24.139 1.00 96.19 215 HIS A N 1
ATOM 1738 C CA . HIS A 1 215 ? -8.185 -0.330 25.509 1.00 96.19 215 HIS A CA 1
ATOM 1739 C C . HIS A 1 215 ? -9.398 0.196 26.290 1.00 96.19 215 HIS A C 1
ATOM 1741 O O . HIS A 1 215 ? -10.148 -0.597 26.861 1.00 96.19 215 HIS A O 1
ATOM 1747 N N . LEU A 1 216 ? -9.625 1.514 26.273 1.00 96.62 216 LEU A N 1
ATOM 1748 C CA . LEU A 1 216 ? -10.757 2.150 26.959 1.00 96.62 216 LEU A CA 1
ATOM 1749 C C . LEU A 1 216 ? -12.101 1.729 26.356 1.00 96.62 216 LEU A C 1
ATOM 1751 O O . LEU A 1 216 ? -13.034 1.388 27.085 1.00 96.62 216 LEU A O 1
ATOM 1755 N N . TRP A 1 217 ? -12.184 1.685 25.024 1.00 95.81 217 TRP A N 1
ATOM 1756 C CA . TRP A 1 217 ? -13.360 1.192 24.313 1.00 95.81 217 TRP A CA 1
ATOM 1757 C C . TRP A 1 217 ? -13.711 -0.232 24.758 1.00 95.81 217 TRP A C 1
ATOM 1759 O O . TRP A 1 217 ? -14.861 -0.508 25.095 1.00 95.81 217 TRP A O 1
ATOM 1769 N N . TYR A 1 218 ? -12.721 -1.123 24.843 1.00 94.94 218 TYR A N 1
ATOM 1770 C CA . TYR A 1 218 ? -12.938 -2.504 25.269 1.00 94.94 218 TYR A CA 1
ATOM 1771 C C . TYR A 1 218 ? -13.419 -2.620 26.716 1.00 94.94 218 TYR A C 1
ATOM 1773 O O . TYR A 1 218 ? -14.365 -3.360 26.993 1.00 94.94 218 TYR A O 1
ATOM 1781 N N . GLN A 1 219 ? -12.805 -1.872 27.638 1.00 94.44 219 GLN A N 1
ATOM 1782 C CA . GLN A 1 219 ? -13.232 -1.835 29.040 1.00 94.44 219 GLN A CA 1
ATOM 1783 C C . GLN A 1 219 ? -14.698 -1.403 29.170 1.00 94.44 219 GLN A C 1
ATOM 1785 O O . GLN A 1 219 ? -15.455 -1.969 29.961 1.00 94.44 219 GLN A O 1
ATOM 1790 N N . GLN A 1 220 ? -15.128 -0.440 28.355 1.00 94.38 220 GLN A N 1
ATOM 1791 C CA . GLN A 1 220 ? -16.515 0.008 28.337 1.00 94.38 220 GLN A CA 1
ATOM 1792 C C . GLN A 1 220 ? -17.470 -1.047 27.760 1.00 94.38 220 GLN A C 1
ATOM 1794 O O . GLN A 1 220 ? -18.562 -1.239 28.292 1.00 94.38 220 GLN A O 1
ATOM 1799 N N . GLN A 1 221 ? -17.065 -1.783 26.722 1.00 92.81 221 GLN A N 1
ATOM 1800 C CA . GLN A 1 221 ? -17.860 -2.910 26.211 1.00 92.81 221 GLN A CA 1
ATOM 1801 C C . GLN A 1 221 ? -18.043 -4.007 27.272 1.00 92.81 221 GLN A C 1
ATOM 1803 O O . GLN A 1 221 ? -19.123 -4.591 27.401 1.00 92.81 221 GLN A O 1
ATOM 1808 N N . GLN A 1 222 ? -17.009 -4.263 28.079 1.00 92.62 222 GLN A N 1
ATOM 1809 C CA . GLN A 1 222 ? -17.091 -5.203 29.196 1.00 92.62 222 GLN A CA 1
ATOM 1810 C C . GLN A 1 222 ? -18.036 -4.714 30.300 1.00 92.62 222 GLN A C 1
ATOM 1812 O O . GLN A 1 222 ? -18.848 -5.501 30.787 1.00 92.62 222 GLN A O 1
ATOM 1817 N N . SER A 1 223 ? -17.991 -3.428 30.667 1.00 93.38 223 SER A N 1
ATOM 1818 C CA . SER A 1 223 ? -18.882 -2.877 31.701 1.00 93.38 223 SER A CA 1
ATOM 1819 C C . SER A 1 223 ? -20.357 -2.875 31.284 1.00 93.38 223 SER A C 1
ATOM 1821 O O . SER A 1 223 ? -21.237 -2.993 32.135 1.00 93.38 223 SER A O 1
ATOM 1823 N N . GLN A 1 224 ? -20.635 -2.826 29.978 1.00 94.12 224 GLN A N 1
ATOM 1824 C CA . GLN A 1 224 ? -21.981 -2.939 29.406 1.00 94.12 224 GLN A CA 1
ATOM 1825 C C . GLN A 1 224 ? -22.467 -4.390 29.240 1.00 94.12 224 GLN A C 1
ATOM 1827 O O . GLN A 1 224 ? -23.559 -4.612 28.718 1.00 94.12 224 GLN A O 1
ATOM 1832 N N . GLY A 1 225 ? -21.680 -5.388 29.660 1.00 91.81 225 GLY A N 1
ATOM 1833 C CA . GLY A 1 225 ? -22.031 -6.805 29.527 1.00 91.81 225 GLY A CA 1
ATOM 1834 C C . GLY A 1 225 ? -21.999 -7.330 28.087 1.00 91.81 225 GLY A C 1
ATOM 1835 O O . GLY A 1 225 ? -22.515 -8.413 27.826 1.00 91.81 225 GLY A O 1
ATOM 1836 N N . GLN A 1 226 ? -21.402 -6.584 27.151 1.00 85.50 226 GLN A N 1
ATOM 1837 C CA . GLN A 1 226 ? -21.288 -6.984 25.742 1.00 85.50 226 GLN A CA 1
ATOM 1838 C C . GLN A 1 226 ? -20.019 -7.811 25.465 1.00 85.50 226 GLN A C 1
ATOM 1840 O O . GLN A 1 226 ? -19.904 -8.434 24.412 1.00 85.50 226 GLN A O 1
ATOM 1845 N N . GLY A 1 227 ? -19.075 -7.871 26.413 1.00 76.44 227 GLY A N 1
ATOM 1846 C CA . GLY A 1 227 ? -17.848 -8.663 26.304 1.00 76.44 227 GLY A CA 1
ATOM 1847 C C . GLY A 1 227 ? -17.936 -10.018 27.012 1.00 76.44 227 GLY A C 1
ATOM 1848 O O . GLY A 1 227 ? -17.985 -10.076 28.236 1.00 76.44 227 GLY A O 1
ATOM 1849 N N . SER A 1 228 ? -17.871 -11.121 26.262 1.00 73.62 228 SER A N 1
ATOM 1850 C CA . SER A 1 228 ? -17.813 -12.492 26.805 1.00 73.62 228 SER A CA 1
ATOM 1851 C C . SER A 1 228 ? -16.396 -12.950 27.205 1.00 73.62 228 SER A C 1
ATOM 1853 O O . SER A 1 228 ? -16.221 -14.044 27.744 1.00 73.62 228 SER A O 1
ATOM 1855 N N . GLY A 1 229 ? -15.368 -12.126 26.971 1.00 74.00 229 GLY A N 1
ATOM 1856 C CA . GLY A 1 229 ? -13.966 -12.451 27.243 1.00 74.00 229 GLY A CA 1
ATOM 1857 C C . GLY A 1 229 ? -13.516 -12.063 28.653 1.00 74.00 229 GLY A C 1
ATOM 1858 O O . GLY A 1 229 ? -13.096 -10.927 28.877 1.00 74.00 229 GLY A O 1
ATOM 1859 N N . ALA A 1 230 ? -13.547 -13.006 29.598 1.00 61.25 230 ALA A N 1
ATOM 1860 C CA . ALA A 1 230 ? -13.003 -12.805 30.941 1.00 61.25 230 ALA A CA 1
ATOM 1861 C C . ALA A 1 230 ? -11.468 -12.624 30.905 1.00 61.25 230 ALA A C 1
ATOM 1863 O O . ALA A 1 230 ? -10.731 -13.557 30.592 1.00 61.25 230 ALA A O 1
ATOM 1864 N N . GLY A 1 231 ? -10.992 -11.422 31.252 1.00 68.44 231 GLY A N 1
ATOM 1865 C CA . GLY A 1 231 ? -9.616 -11.187 31.712 1.00 68.44 231 GLY A CA 1
ATOM 1866 C C . GLY A 1 231 ? -8.494 -11.201 30.667 1.00 68.44 231 GLY A C 1
ATOM 1867 O O . GLY A 1 231 ? -7.342 -11.399 31.046 1.00 68.44 231 GLY A O 1
ATOM 1868 N N . ALA A 1 232 ? -8.777 -10.996 29.376 1.00 75.19 232 ALA A N 1
ATOM 1869 C CA . ALA A 1 232 ? -7.706 -10.834 28.389 1.00 75.19 232 ALA A CA 1
ATOM 1870 C C . ALA A 1 232 ? -6.868 -9.580 28.709 1.00 75.19 232 ALA A C 1
ATOM 1872 O O . ALA A 1 232 ? -7.372 -8.457 28.671 1.00 75.19 232 ALA A O 1
ATOM 1873 N N . SER A 1 233 ? -5.587 -9.772 29.037 1.00 82.44 233 SER A N 1
ATOM 1874 C CA . SER A 1 233 ? -4.634 -8.671 29.185 1.00 82.44 233 SER A CA 1
ATOM 1875 C C . SER A 1 233 ? -4.293 -8.132 27.797 1.00 82.44 233 SER A C 1
ATOM 1877 O O . SER A 1 233 ? -3.618 -8.795 27.011 1.00 82.44 233 SER A O 1
ATOM 1879 N N . LEU A 1 234 ? -4.798 -6.941 27.479 1.00 89.31 234 LEU A N 1
ATOM 1880 C CA . LEU A 1 234 ? -4.474 -6.233 26.244 1.00 89.31 234 LEU A CA 1
ATOM 1881 C C . LEU A 1 234 ? -3.092 -5.593 26.376 1.00 89.31 234 LEU A C 1
ATOM 1883 O O . LEU A 1 234 ? -2.972 -4.445 26.807 1.00 89.31 234 LEU A O 1
ATOM 1887 N N . SER A 1 235 ? -2.041 -6.330 26.019 1.00 93.56 235 SER A N 1
ATOM 1888 C CA . SER A 1 235 ? -0.700 -5.752 25.962 1.00 93.56 235 SER A CA 1
ATOM 1889 C C . SER A 1 235 ? -0.618 -4.749 24.809 1.00 93.56 235 SER A C 1
ATOM 1891 O O . SER A 1 235 ? -0.866 -5.080 23.645 1.00 93.56 235 SER A O 1
ATOM 1893 N N . ARG A 1 236 ? -0.283 -3.496 25.122 1.00 96.06 236 ARG A N 1
ATOM 1894 C CA . ARG A 1 236 ? 0.046 -2.470 24.122 1.00 96.06 236 ARG A CA 1
ATOM 1895 C C . ARG A 1 236 ? 1.406 -2.791 23.502 1.00 96.06 236 ARG A C 1
ATOM 1897 O O . ARG A 1 236 ? 2.279 -3.314 24.194 1.00 96.06 236 ARG A O 1
ATOM 1904 N N . LEU A 1 237 ? 1.580 -2.493 22.215 1.00 97.00 237 LEU A N 1
ATOM 1905 C CA . LEU A 1 237 ? 2.922 -2.449 21.632 1.00 97.00 237 LEU A CA 1
ATOM 1906 C C . LEU A 1 237 ? 3.700 -1.300 22.268 1.00 97.00 237 LEU A C 1
ATOM 1908 O O . LEU A 1 237 ? 3.106 -0.263 22.582 1.00 97.00 237 LEU A O 1
ATOM 1912 N N . SER A 1 238 ? 5.003 -1.491 22.467 1.00 97.75 238 SER A N 1
ATOM 1913 C CA . SER A 1 238 ? 5.859 -0.415 22.958 1.00 97.75 238 SER A CA 1
ATOM 1914 C C . SER A 1 238 ? 5.991 0.696 21.901 1.00 97.75 238 SER A C 1
ATOM 1916 O O . SER A 1 238 ? 5.758 0.445 20.715 1.00 97.75 238 SER A O 1
ATOM 1918 N N . PRO A 1 239 ? 6.401 1.920 22.280 1.00 97.75 239 PRO A N 1
ATOM 1919 C CA . PRO A 1 239 ? 6.696 2.967 21.299 1.00 97.75 239 PRO A CA 1
ATOM 1920 C C . PRO A 1 239 ? 7.734 2.544 20.248 1.00 97.75 239 PRO A C 1
ATOM 1922 O O . PRO A 1 239 ? 7.638 2.951 19.093 1.00 97.75 239 PRO A O 1
ATOM 1925 N N . ASP A 1 240 ? 8.700 1.703 20.633 1.00 97.94 240 ASP A N 1
ATOM 1926 C CA . ASP A 1 240 ? 9.715 1.179 19.719 1.00 97.94 240 ASP A CA 1
ATOM 1927 C C . ASP A 1 240 ? 9.120 0.188 18.708 1.00 97.94 240 ASP A C 1
ATOM 1929 O O . ASP A 1 240 ? 9.376 0.302 17.512 1.00 97.94 240 ASP A O 1
ATOM 1933 N N . ASP A 1 241 ? 8.237 -0.707 19.166 1.00 97.81 241 ASP A N 1
ATOM 1934 C CA . ASP A 1 241 ? 7.513 -1.641 18.293 1.00 97.81 241 ASP A CA 1
ATOM 1935 C C . ASP A 1 241 ? 6.578 -0.909 17.321 1.00 97.81 241 ASP A C 1
ATOM 1937 O O . ASP A 1 241 ? 6.435 -1.317 16.168 1.00 97.81 241 ASP A O 1
ATOM 1941 N N . LEU A 1 242 ? 5.933 0.177 17.767 1.00 98.25 242 LEU A N 1
ATOM 1942 C CA . LEU A 1 242 ? 5.082 1.010 16.914 1.00 98.25 242 LEU A CA 1
ATOM 1943 C C . LEU A 1 242 ? 5.897 1.729 15.840 1.00 98.25 242 LEU A C 1
ATOM 1945 O O . LEU A 1 242 ? 5.487 1.745 14.682 1.00 98.25 242 LEU A O 1
ATOM 1949 N N . LEU A 1 243 ? 7.065 2.269 16.195 1.00 98.00 243 LEU A N 1
ATOM 1950 C CA . LEU A 1 243 ? 7.987 2.841 15.216 1.00 98.00 243 LEU A CA 1
ATOM 1951 C C . LEU A 1 243 ? 8.500 1.770 14.242 1.00 98.00 243 LEU A C 1
ATOM 1953 O O . LEU A 1 243 ? 8.560 2.013 13.039 1.00 98.00 243 LEU A O 1
ATOM 1957 N N . GLY A 1 244 ? 8.802 0.567 14.731 1.00 97.88 244 GLY A N 1
ATOM 1958 C CA . GLY A 1 244 ? 9.129 -0.573 13.880 1.00 97.88 244 GLY A CA 1
ATOM 1959 C C . GLY A 1 244 ? 7.985 -0.936 12.927 1.00 97.88 244 GLY A C 1
ATOM 1960 O O . GLY A 1 244 ? 8.229 -1.260 11.767 1.00 97.88 244 GLY A O 1
ATOM 1961 N N . LEU A 1 245 ? 6.728 -0.881 13.372 1.00 97.75 245 LEU A N 1
ATOM 1962 C CA . LEU A 1 245 ? 5.564 -1.154 12.524 1.00 97.75 245 LEU A CA 1
ATOM 1963 C C . LEU A 1 245 ? 5.405 -0.104 11.410 1.00 97.75 245 LEU A C 1
ATOM 1965 O O . LEU A 1 245 ? 5.136 -0.470 10.269 1.00 97.75 245 LEU A O 1
ATOM 1969 N N . VAL A 1 246 ? 5.620 1.172 11.733 1.00 97.62 246 VAL A N 1
ATOM 1970 C CA . VAL A 1 246 ? 5.671 2.296 10.779 1.00 97.62 246 VAL A CA 1
ATOM 1971 C C . VAL A 1 246 ? 6.760 2.051 9.724 1.00 97.62 246 VAL A C 1
ATOM 1973 O O . VAL A 1 246 ? 6.483 2.044 8.527 1.00 97.62 246 VAL A O 1
ATOM 1976 N N . CYS A 1 247 ? 7.979 1.719 10.156 1.00 97.38 247 CYS A N 1
ATOM 1977 C CA . CYS A 1 247 ? 9.097 1.420 9.254 1.00 97.38 247 CYS A CA 1
ATOM 1978 C C . CYS A 1 247 ? 8.814 0.210 8.335 1.00 97.38 247 CYS A C 1
ATOM 1980 O O . CYS A 1 247 ? 9.169 0.216 7.158 1.00 97.38 247 CYS A O 1
ATOM 1982 N N . ARG A 1 248 ? 8.129 -0.825 8.845 1.00 97.19 248 ARG A N 1
ATOM 1983 C CA . ARG A 1 248 ? 7.693 -1.976 8.032 1.00 97.19 248 ARG A CA 1
ATOM 1984 C C . ARG A 1 248 ? 6.667 -1.589 6.984 1.00 97.19 248 ARG A C 1
ATOM 1986 O O . ARG A 1 248 ? 6.735 -2.091 5.874 1.00 97.19 248 ARG A O 1
ATOM 1993 N N . GLU A 1 249 ? 5.695 -0.750 7.313 1.00 95.75 249 GLU A N 1
ATOM 1994 C CA . GLU A 1 249 ? 4.710 -0.309 6.323 1.00 95.75 249 GLU A CA 1
ATOM 1995 C C . GLU A 1 249 ? 5.407 0.398 5.157 1.00 95.75 249 GLU A C 1
ATOM 1997 O O . GLU A 1 249 ? 5.217 -0.004 4.008 1.00 95.75 249 GLU A O 1
ATOM 2002 N N . GLU A 1 250 ? 6.305 1.331 5.480 1.00 94.44 250 GLU A N 1
ATOM 2003 C CA . GLU A 1 250 ? 6.946 2.243 4.528 1.00 94.44 250 GLU A CA 1
ATOM 2004 C C . GLU A 1 250 ? 7.663 1.519 3.376 1.00 94.44 250 GLU A C 1
ATOM 2006 O O . GLU A 1 250 ? 7.706 2.016 2.253 1.00 94.44 250 GLU A O 1
ATOM 2011 N N . CYS A 1 251 ? 8.218 0.331 3.630 1.00 93.62 251 CYS A N 1
ATOM 2012 C CA . CYS A 1 251 ? 8.931 -0.456 2.621 1.00 93.62 251 CYS A CA 1
ATOM 2013 C C . CYS A 1 251 ? 8.167 -1.690 2.112 1.00 93.62 251 CYS A C 1
ATOM 2015 O O . CYS A 1 251 ? 8.686 -2.407 1.255 1.00 93.62 251 CYS A O 1
ATOM 2017 N N . ASN A 1 252 ? 6.948 -1.953 2.600 1.00 95.94 252 ASN A N 1
ATOM 2018 C CA . ASN A 1 252 ? 6.181 -3.154 2.237 1.00 95.94 252 ASN A CA 1
ATOM 2019 C C . ASN A 1 252 ? 4.754 -2.871 1.751 1.00 95.94 252 ASN A C 1
ATOM 2021 O O . ASN A 1 252 ? 4.054 -3.817 1.367 1.00 95.94 252 ASN A O 1
ATOM 2025 N N . SER A 1 253 ? 4.301 -1.620 1.792 1.00 94.75 253 SER A N 1
ATOM 2026 C CA . SER A 1 253 ? 2.981 -1.227 1.321 1.00 94.75 253 SER A CA 1
ATOM 2027 C C . SER A 1 253 ? 2.912 -1.176 -0.203 1.00 94.75 253 SER A C 1
ATOM 2029 O O . SER A 1 253 ? 3.890 -0.947 -0.913 1.00 94.75 253 SER A O 1
ATOM 2031 N N . PHE A 1 254 ? 1.723 -1.452 -0.729 1.00 94.44 254 PHE A N 1
ATOM 2032 C CA . PHE A 1 254 ? 1.466 -1.470 -2.157 1.00 94.44 254 PHE A CA 1
ATOM 2033 C C . PHE A 1 254 ? 0.344 -0.505 -2.511 1.00 94.44 254 PHE A C 1
ATOM 2035 O O . PHE A 1 254 ? -0.767 -0.580 -1.972 1.00 94.44 254 PHE A O 1
ATOM 2042 N N . GLY A 1 255 ? 0.613 0.344 -3.500 1.00 92.31 255 GLY A N 1
ATOM 2043 C CA . GLY A 1 255 ? -0.414 1.148 -4.144 1.00 92.31 255 GLY A CA 1
ATOM 2044 C C . GLY A 1 255 ? -1.442 0.262 -4.849 1.00 92.31 255 GLY A C 1
ATOM 2045 O O . GLY A 1 255 ? -1.106 -0.621 -5.642 1.00 92.31 255 GLY A O 1
ATOM 2046 N N . LEU A 1 256 ? -2.718 0.519 -4.585 1.00 92.62 256 LEU A N 1
ATOM 2047 C CA . LEU A 1 256 ? -3.836 -0.078 -5.303 1.00 92.62 256 LEU A CA 1
ATOM 2048 C C . LEU A 1 256 ? -4.260 0.864 -6.416 1.00 92.62 256 LEU A C 1
ATOM 2050 O O . LEU A 1 256 ? -4.544 2.036 -6.172 1.00 92.62 256 LEU A O 1
ATOM 2054 N N . TYR A 1 257 ? -4.321 0.349 -7.638 1.00 90.69 257 TYR A N 1
ATOM 2055 C CA . TYR A 1 257 ? -4.544 1.164 -8.822 1.00 90.69 257 TYR A CA 1
ATOM 2056 C C . TYR A 1 257 ? -5.541 0.529 -9.779 1.00 90.69 257 TYR A C 1
ATOM 2058 O O . TYR A 1 257 ? -5.681 -0.688 -9.875 1.00 90.69 257 TYR A O 1
ATOM 2066 N N . ALA A 1 258 ? -6.232 1.376 -10.530 1.00 86.50 258 ALA A N 1
ATOM 2067 C CA . ALA A 1 258 ? -7.032 0.969 -11.672 1.00 86.50 258 ALA A CA 1
ATOM 2068 C C . ALA A 1 258 ? -6.506 1.677 -12.916 1.00 86.50 258 ALA A C 1
ATOM 2070 O O . ALA A 1 258 ? -6.018 2.801 -12.837 1.00 86.50 258 ALA A O 1
ATOM 2071 N N . TYR A 1 259 ? -6.642 1.045 -14.077 1.00 82.19 259 TYR A N 1
ATOM 2072 C CA . TYR A 1 259 ? -6.523 1.794 -15.321 1.00 82.19 259 TYR A CA 1
ATOM 2073 C C . TYR A 1 259 ? -7.875 2.429 -15.638 1.00 82.19 259 TYR A C 1
ATOM 2075 O O . TYR A 1 259 ? -8.903 1.755 -15.480 1.00 82.19 259 TYR A O 1
ATOM 2083 N N . PRO A 1 260 ? -7.898 3.695 -16.084 1.00 74.06 260 PRO A N 1
ATOM 2084 C CA . PRO A 1 260 ? -9.118 4.291 -16.594 1.00 74.06 260 PRO A CA 1
ATOM 2085 C C . PRO A 1 260 ? -9.633 3.434 -17.763 1.00 74.06 260 PRO A C 1
ATOM 2087 O O . PRO A 1 260 ? -8.830 2.847 -18.498 1.00 74.06 260 PRO A O 1
ATOM 2090 N N . PRO A 1 261 ? -10.958 3.300 -17.929 1.00 65.56 261 PRO A N 1
ATOM 2091 C CA . PRO A 1 261 ? -11.516 2.550 -19.044 1.00 65.56 261 PRO A CA 1
ATOM 2092 C C . PRO A 1 261 ? -11.025 3.162 -20.363 1.00 65.56 261 PRO A C 1
ATOM 2094 O O . PRO A 1 261 ? -11.313 4.316 -20.667 1.00 65.56 261 PRO A O 1
ATOM 2097 N N . GLY A 1 262 ? -10.259 2.393 -21.141 1.00 56.47 262 GLY A N 1
ATOM 2098 C CA . GLY A 1 262 ? -9.817 2.820 -22.466 1.00 56.47 262 GLY A CA 1
ATOM 2099 C C . GLY A 1 262 ? -11.008 2.913 -23.424 1.00 56.47 262 GLY A C 1
ATOM 2100 O O . GLY A 1 262 ? -11.689 1.917 -23.646 1.00 56.47 262 GLY A O 1
ATOM 2101 N N . GLY A 1 263 ? -11.265 4.095 -23.988 1.00 55.00 263 GLY A N 1
ATOM 2102 C CA . GLY A 1 263 ? -12.358 4.355 -24.936 1.00 55.00 263 GLY A CA 1
ATOM 2103 C C . GLY A 1 263 ? -12.866 5.799 -24.857 1.00 55.00 263 GLY A C 1
ATOM 2104 O O . GLY A 1 263 ? -12.363 6.586 -24.059 1.00 55.00 263 GLY A O 1
ATOM 2105 N N . ASP A 1 264 ? -13.891 6.146 -25.642 1.00 52.59 264 ASP A N 1
ATOM 2106 C CA . ASP A 1 264 ? -14.555 7.468 -25.649 1.00 52.59 264 ASP A CA 1
ATOM 2107 C C . ASP A 1 264 ? -15.290 7.826 -24.333 1.00 52.59 264 ASP A C 1
ATOM 2109 O O . ASP A 1 264 ? -16.006 8.822 -24.261 1.00 52.59 264 ASP A O 1
ATOM 2113 N N . HIS A 1 265 ? -15.079 7.071 -23.249 1.00 51.84 265 HIS A N 1
ATOM 2114 C CA . HIS A 1 265 ? -15.629 7.314 -21.911 1.00 51.84 265 HIS A CA 1
ATOM 2115 C C . HIS A 1 265 ? -14.936 8.486 -21.184 1.00 51.84 265 HIS A C 1
ATOM 2117 O O . HIS A 1 265 ? -14.558 8.385 -20.016 1.00 51.84 265 HIS A O 1
ATOM 2123 N N . LYS A 1 266 ? -14.779 9.626 -21.867 1.00 52.38 266 LYS A N 1
ATOM 2124 C CA . LYS A 1 266 ? -14.217 10.872 -21.315 1.00 52.38 266 LYS A CA 1
ATOM 2125 C C . LYS A 1 266 ? -15.098 11.511 -20.233 1.00 52.38 266 LYS A C 1
ATOM 2127 O O . LYS A 1 266 ? -14.617 12.358 -19.489 1.00 52.38 266 LYS A O 1
ATOM 2132 N N . GLU A 1 267 ? -16.367 11.116 -20.133 1.00 52.03 267 GLU A N 1
ATOM 2133 C CA . GLU A 1 267 ? -17.354 11.777 -19.269 1.00 52.03 267 GLU A CA 1
ATOM 2134 C C . GLU A 1 267 ? -17.158 11.550 -17.763 1.00 52.03 267 GLU A C 1
ATOM 2136 O O . GLU A 1 267 ? -17.593 12.384 -16.976 1.00 52.03 267 GLU A O 1
ATOM 2141 N N . TYR A 1 268 ? -16.486 10.476 -17.330 1.00 50.94 268 TYR A N 1
ATOM 2142 C CA . TYR A 1 268 ? -16.471 10.103 -15.905 1.00 50.94 268 TYR A CA 1
ATOM 2143 C C . TYR A 1 268 ? -15.298 10.643 -15.075 1.00 50.94 268 TYR A C 1
ATOM 2145 O O . TYR A 1 268 ? -15.313 10.503 -13.855 1.00 50.94 268 TYR A O 1
ATOM 2153 N N . LEU A 1 269 ? -14.291 11.274 -15.686 1.00 52.75 269 LEU A N 1
ATOM 2154 C CA . LEU A 1 269 ? -13.088 11.746 -14.977 1.00 52.75 269 LEU A CA 1
ATOM 2155 C C . LEU A 1 269 ? -12.814 13.239 -15.207 1.00 52.75 269 LEU A C 1
ATOM 2157 O O . LEU A 1 269 ? -11.670 13.667 -15.296 1.00 52.75 269 LEU A O 1
ATOM 2161 N N . THR A 1 270 ? -13.863 14.053 -15.296 1.00 44.91 270 THR A N 1
ATOM 2162 C CA . THR A 1 270 ? -13.824 15.465 -15.722 1.00 44.91 270 THR A CA 1
ATOM 2163 C C . THR A 1 270 ? -12.999 16.429 -14.852 1.00 44.91 270 THR A C 1
ATOM 2165 O O . THR A 1 270 ? -12.894 17.598 -15.217 1.00 44.91 270 THR A O 1
ATOM 2168 N N . SER A 1 271 ? -12.370 15.996 -13.751 1.00 49.12 271 SER A N 1
ATOM 2169 C CA . SER A 1 271 ? -11.673 16.901 -12.820 1.00 49.12 271 SER A CA 1
ATOM 2170 C C . SER A 1 271 ? -10.136 16.871 -12.825 1.00 49.12 271 SER A C 1
ATOM 2172 O O . SER A 1 271 ? -9.548 17.736 -12.176 1.00 49.12 271 SER A O 1
ATOM 2174 N N . ARG A 1 272 ? -9.439 15.976 -13.551 1.00 51.31 272 ARG A N 1
ATOM 2175 C CA . ARG A 1 272 ? -7.953 15.977 -13.569 1.00 51.31 272 ARG A CA 1
ATOM 2176 C C . ARG A 1 272 ? -7.325 15.904 -14.964 1.00 51.31 272 ARG A C 1
ATOM 2178 O O . ARG A 1 272 ? -7.798 15.207 -15.855 1.00 51.31 272 ARG A O 1
ATOM 2185 N N . ARG A 1 273 ? -6.211 16.633 -15.123 1.00 48.66 273 ARG A N 1
ATOM 2186 C CA . ARG A 1 273 ? -5.462 16.872 -16.375 1.00 48.66 273 ARG A CA 1
ATOM 2187 C C . ARG A 1 273 ? -4.727 15.641 -16.945 1.00 48.66 273 ARG A C 1
ATOM 2189 O O . ARG A 1 273 ? -4.147 15.759 -18.018 1.00 48.66 273 ARG A O 1
ATOM 2196 N N . ASP A 1 274 ? -4.803 14.473 -16.304 1.00 49.53 274 ASP A N 1
ATOM 2197 C CA . ASP A 1 274 ? -3.962 13.306 -16.637 1.00 49.53 274 ASP A CA 1
ATOM 2198 C C . ASP A 1 274 ? -4.653 12.201 -17.460 1.00 49.53 274 ASP A C 1
ATOM 2200 O O . ASP A 1 274 ? -4.025 11.202 -17.819 1.00 49.53 274 ASP A O 1
ATOM 2204 N N . ILE A 1 275 ? -5.928 12.378 -17.836 1.00 51.25 275 ILE A N 1
ATOM 2205 C CA . ILE A 1 275 ? -6.704 11.385 -18.616 1.00 51.25 275 ILE A CA 1
ATOM 2206 C C . ILE A 1 275 ? -6.051 11.072 -19.972 1.00 51.25 275 ILE A C 1
ATOM 2208 O O . ILE A 1 275 ? -6.226 9.978 -20.510 1.00 51.25 275 ILE A O 1
ATOM 2212 N N . SER A 1 276 ? -5.271 12.004 -20.531 1.00 50.78 276 SER A N 1
ATOM 2213 C CA . SER A 1 276 ? -4.632 11.839 -21.843 1.00 50.78 276 SER A CA 1
ATOM 2214 C C . SER A 1 276 ? -3.630 10.683 -21.899 1.00 50.78 276 SER A C 1
ATOM 2216 O O . SER A 1 276 ? -3.264 10.256 -22.994 1.00 50.78 276 SER A O 1
ATOM 2218 N N . THR A 1 277 ? -3.209 10.152 -20.749 1.00 54.28 277 THR A N 1
ATOM 2219 C CA . THR A 1 277 ? -2.138 9.161 -20.686 1.00 54.28 277 THR A CA 1
ATOM 2220 C C . THR A 1 277 ? -2.605 7.732 -20.426 1.00 54.28 277 THR A C 1
ATOM 2222 O O . THR A 1 277 ? -1.762 6.862 -20.446 1.00 54.28 277 THR A O 1
ATOM 2225 N N . ASN A 1 278 ? -3.883 7.394 -20.196 1.00 59.34 278 ASN A N 1
ATOM 2226 C CA . ASN A 1 278 ? -4.251 6.037 -19.710 1.00 59.34 278 ASN A CA 1
ATOM 2227 C C . ASN A 1 278 ? -3.358 5.545 -18.536 1.00 59.34 278 ASN A C 1
ATOM 2229 O O . ASN A 1 278 ? -3.107 4.340 -18.407 1.00 59.34 278 ASN A O 1
ATOM 2233 N N . ALA A 1 279 ? -2.817 6.465 -17.729 1.00 70.00 279 ALA A N 1
ATOM 2234 C CA . ALA A 1 279 ? -1.949 6.131 -16.610 1.00 70.00 279 ALA A CA 1
ATOM 2235 C C . ALA A 1 279 ? -2.735 5.395 -15.519 1.00 70.00 279 ALA A C 1
ATOM 2237 O O . ALA A 1 279 ? -3.964 5.481 -15.438 1.00 70.00 279 ALA A O 1
ATOM 2238 N N . LYS A 1 280 ? -2.012 4.651 -14.681 1.00 80.50 280 LYS A N 1
ATOM 2239 C CA . LYS A 1 280 ? -2.577 4.054 -13.473 1.00 80.50 280 LYS A CA 1
ATOM 2240 C C . LYS A 1 280 ? -3.148 5.166 -12.591 1.00 80.50 280 LYS A C 1
ATOM 2242 O O . LYS A 1 280 ? -2.487 6.167 -12.346 1.00 80.50 280 LYS A O 1
ATOM 2247 N N . VAL A 1 281 ? -4.370 4.975 -12.109 1.00 84.31 281 VAL A N 1
ATOM 2248 C CA . VAL A 1 281 ? -4.997 5.848 -11.116 1.00 84.31 281 VAL A CA 1
ATOM 2249 C C . VAL A 1 281 ? -4.982 5.107 -9.792 1.00 84.31 281 VAL A C 1
ATOM 2251 O O . VAL A 1 281 ? -5.735 4.143 -9.608 1.00 84.31 281 VAL A O 1
ATOM 2254 N N . GLY A 1 282 ? -4.097 5.540 -8.894 1.00 88.31 282 GLY A N 1
ATOM 2255 C CA . GLY A 1 282 ? -4.077 5.085 -7.510 1.00 88.31 282 GLY A CA 1
ATOM 2256 C C . GLY A 1 282 ? -5.400 5.420 -6.822 1.00 88.31 282 GLY A C 1
ATOM 2257 O O . GLY A 1 282 ? -5.940 6.510 -6.998 1.00 88.31 282 GLY A O 1
ATOM 2258 N N . TYR A 1 283 ? -5.951 4.466 -6.083 1.00 91.81 283 TYR A N 1
ATOM 2259 C CA . TYR A 1 283 ? -7.196 4.641 -5.333 1.00 91.81 283 TYR A CA 1
ATOM 2260 C C . TYR A 1 283 ? -7.119 4.143 -3.893 1.00 91.81 283 TYR A C 1
ATOM 2262 O O . TYR A 1 283 ? -8.079 4.309 -3.138 1.00 91.81 283 TYR A O 1
ATOM 2270 N N . GLY A 1 284 ? -6.035 3.466 -3.528 1.00 94.00 284 GLY A N 1
ATOM 2271 C CA . GLY A 1 284 ? -5.886 2.871 -2.217 1.00 94.00 284 GLY A CA 1
ATOM 2272 C C . GLY A 1 284 ? -4.455 2.465 -1.919 1.00 94.00 284 GLY A C 1
ATOM 2273 O O . GLY A 1 284 ? -3.584 2.504 -2.788 1.00 94.00 284 GLY A O 1
ATOM 2274 N N . LEU A 1 285 ? -4.256 2.040 -0.683 1.00 94.88 285 LEU A N 1
ATOM 2275 C CA . LEU A 1 285 ? -3.006 1.521 -0.150 1.00 94.88 285 LEU A CA 1
ATOM 2276 C C . LEU A 1 285 ? -3.328 0.220 0.576 1.00 94.88 285 LEU A C 1
ATOM 2278 O O . LEU A 1 285 ? -4.359 0.132 1.251 1.00 94.88 285 LEU A O 1
ATOM 2282 N N . GLY A 1 286 ? -2.491 -0.797 0.418 1.00 95.50 286 GLY A N 1
ATOM 2283 C CA . GLY A 1 286 ? -2.675 -2.065 1.107 1.00 95.50 286 GLY A CA 1
ATOM 2284 C C . GLY A 1 286 ? -1.360 -2.729 1.463 1.00 95.50 286 GLY A C 1
ATOM 2285 O O . GLY A 1 286 ? -0.367 -2.594 0.755 1.00 95.50 286 GLY A O 1
ATOM 2286 N N . LEU A 1 287 ? -1.371 -3.478 2.558 1.00 95.69 287 LEU A N 1
ATOM 2287 C CA . LEU A 1 287 ? -0.216 -4.219 3.042 1.00 95.69 287 LEU A CA 1
ATOM 2288 C C . LEU A 1 287 ? -0.446 -5.707 2.775 1.00 95.69 287 LEU A C 1
ATOM 2290 O O . LEU A 1 287 ? -1.422 -6.274 3.264 1.00 95.69 287 LEU A O 1
ATOM 2294 N N . PHE A 1 288 ? 0.414 -6.316 1.958 1.00 94.75 288 PHE A N 1
ATOM 2295 C CA . PHE A 1 288 ? 0.239 -7.673 1.431 1.00 94.75 288 PHE A CA 1
ATOM 2296 C C . PHE A 1 288 ? 1.435 -8.545 1.795 1.00 94.75 288 PHE A C 1
ATOM 2298 O O . PHE A 1 288 ? 2.328 -8.743 0.975 1.00 94.75 288 PHE A O 1
ATOM 2305 N N . ARG A 1 289 ? 1.434 -9.136 2.989 1.00 92.50 289 ARG A N 1
ATOM 2306 C CA . ARG A 1 289 ? 2.570 -9.892 3.544 1.00 92.50 289 ARG A CA 1
ATOM 2307 C C . ARG A 1 289 ? 3.212 -10.876 2.571 1.00 92.50 289 ARG A C 1
ATOM 2309 O O . ARG A 1 289 ? 4.435 -10.987 2.532 1.00 92.50 289 ARG A O 1
ATOM 2316 N N . PHE A 1 290 ? 2.394 -11.607 1.816 1.00 91.19 290 PHE A N 1
ATOM 2317 C CA . PHE A 1 290 ? 2.897 -12.554 0.829 1.00 91.19 290 PHE A CA 1
ATOM 2318 C C . PHE A 1 290 ? 3.577 -11.837 -0.345 1.00 91.19 290 PHE A C 1
ATOM 2320 O O . PHE A 1 290 ? 4.682 -12.201 -0.727 1.00 91.19 290 PHE A O 1
ATOM 2327 N N . ALA A 1 291 ? 2.956 -10.790 -0.896 1.00 93.50 291 ALA A N 1
ATOM 2328 C CA . ALA A 1 291 ? 3.548 -10.031 -1.996 1.00 93.50 291 ALA A CA 1
ATOM 2329 C C . ALA A 1 291 ? 4.822 -9.287 -1.559 1.00 93.50 291 ALA A C 1
ATOM 2331 O O . ALA A 1 291 ? 5.760 -9.199 -2.342 1.00 93.50 291 ALA A O 1
ATOM 2332 N N . SER A 1 292 ? 4.887 -8.839 -0.302 1.00 95.62 292 SER A N 1
ATOM 2333 C CA . SER A 1 292 ? 6.070 -8.218 0.307 1.00 95.62 292 SER A CA 1
ATOM 2334 C C . SER A 1 292 ? 7.270 -9.167 0.436 1.00 95.62 292 SER A C 1
ATOM 2336 O O . SER A 1 292 ? 8.366 -8.718 0.742 1.00 95.62 292 SER A O 1
ATOM 2338 N N . SER A 1 293 ? 7.090 -10.479 0.231 1.00 94.81 293 SER A N 1
ATOM 2339 C CA . SER A 1 293 ? 8.205 -11.438 0.228 1.00 94.81 293 SER A CA 1
ATOM 2340 C C . SER A 1 293 ? 8.971 -11.495 -1.096 1.00 94.81 293 SER A C 1
ATOM 2342 O O . SER A 1 293 ? 10.051 -12.080 -1.146 1.00 94.81 293 SER A O 1
ATOM 2344 N N . PHE A 1 294 ? 8.424 -10.915 -2.168 1.00 96.81 294 PHE A N 1
ATOM 2345 C CA . PHE A 1 294 ? 9.083 -10.888 -3.466 1.00 96.81 294 PHE A CA 1
ATOM 2346 C C . PHE A 1 294 ? 10.084 -9.749 -3.526 1.00 96.81 294 PHE A C 1
ATOM 2348 O O . PHE A 1 294 ? 9.690 -8.595 -3.403 1.00 96.81 294 PHE A O 1
ATOM 2355 N N . ASN A 1 295 ? 11.345 -10.068 -3.804 1.00 97.44 295 ASN A N 1
ATOM 2356 C CA . ASN A 1 295 ? 12.368 -9.060 -4.038 1.00 97.44 295 ASN A CA 1
ATOM 2357 C C . ASN A 1 295 ? 12.148 -8.309 -5.357 1.00 97.44 295 ASN A C 1
ATOM 2359 O O . ASN A 1 295 ? 11.385 -8.713 -6.241 1.00 97.44 295 ASN A O 1
ATOM 2363 N N . HIS A 1 296 ? 12.869 -7.202 -5.496 1.00 95.81 296 HIS A N 1
ATOM 2364 C CA . HIS A 1 296 ? 12.868 -6.395 -6.703 1.00 95.81 296 HIS A CA 1
ATOM 2365 C C . HIS A 1 296 ? 13.743 -6.994 -7.815 1.00 95.81 296 HIS A C 1
ATOM 2367 O O . HIS A 1 296 ? 14.911 -7.311 -7.597 1.00 95.81 296 HIS A O 1
ATOM 2373 N N . SER A 1 297 ? 13.249 -6.971 -9.053 1.00 95.06 297 SER A N 1
ATOM 2374 C CA . SER A 1 297 ? 14.074 -7.044 -10.266 1.00 95.06 297 SER A CA 1
ATOM 2375 C C . SER A 1 297 ? 13.562 -6.067 -11.322 1.00 95.06 297 SER A C 1
ATOM 2377 O O . SER A 1 297 ? 12.360 -5.991 -11.570 1.00 95.06 297 SER A O 1
ATOM 2379 N N . CYS A 1 298 ? 14.464 -5.353 -12.010 1.00 90.12 298 CYS A N 1
ATOM 2380 C CA . CYS A 1 298 ? 14.090 -4.509 -13.156 1.00 90.12 298 CYS A CA 1
ATOM 2381 C C . CYS A 1 298 ? 13.675 -5.327 -14.396 1.00 90.12 298 CYS A C 1
ATOM 2383 O O . CYS A 1 298 ? 13.144 -4.750 -15.353 1.00 90.12 298 CYS A O 1
ATOM 2385 N N . SER A 1 299 ? 13.926 -6.641 -14.368 1.00 89.19 299 SER A N 1
ATOM 2386 C CA . SER A 1 299 ? 13.424 -7.649 -15.305 1.00 89.19 299 SER A CA 1
ATOM 2387 C C . SER A 1 299 ? 12.722 -8.750 -14.502 1.00 89.19 299 SER A C 1
ATOM 2389 O O . SER A 1 299 ? 13.341 -9.759 -14.147 1.00 89.19 299 SER A O 1
ATOM 2391 N N . PRO A 1 300 ? 11.478 -8.496 -14.058 1.00 92.88 300 PRO A N 1
ATOM 2392 C CA . PRO A 1 300 ? 10.813 -9.377 -13.117 1.00 92.88 300 PRO A CA 1
ATOM 2393 C C . PRO A 1 300 ? 10.314 -10.662 -13.787 1.00 92.88 300 PRO A C 1
ATOM 2395 O O . PRO A 1 300 ? 9.938 -10.648 -14.961 1.00 92.88 300 PRO A O 1
ATOM 2398 N N . ASN A 1 301 ? 10.227 -11.758 -13.033 1.00 93.88 301 ASN A N 1
ATOM 2399 C CA . ASN A 1 301 ? 9.548 -12.981 -13.485 1.00 93.88 301 ASN A CA 1
ATOM 2400 C C . ASN A 1 301 ? 8.084 -13.075 -13.026 1.00 93.88 301 ASN A C 1
ATOM 2402 O O . ASN A 1 301 ? 7.321 -13.869 -13.582 1.00 93.88 301 ASN A O 1
ATOM 2406 N N . LEU A 1 302 ? 7.655 -12.218 -12.093 1.00 93.81 302 LEU A N 1
ATOM 2407 C CA . LEU A 1 302 ? 6.265 -12.076 -11.671 1.00 93.81 302 LEU A CA 1
ATOM 2408 C C . LEU A 1 302 ? 5.714 -10.676 -11.953 1.00 93.81 302 LEU A C 1
ATOM 2410 O O . LEU A 1 302 ? 6.376 -9.658 -11.753 1.00 93.81 302 LEU A O 1
ATOM 2414 N N . TYR A 1 303 ? 4.443 -10.629 -12.338 1.00 91.88 303 TYR A N 1
ATOM 2415 C CA . TYR A 1 303 ? 3.650 -9.403 -12.400 1.00 91.88 303 TYR A CA 1
ATOM 2416 C C . TYR A 1 303 ? 2.457 -9.512 -11.460 1.00 91.88 303 TYR A C 1
ATOM 2418 O O . TYR A 1 303 ? 1.989 -10.606 -11.135 1.00 91.88 303 TYR A O 1
ATOM 2426 N N . HIS A 1 304 ? 1.949 -8.359 -11.032 1.00 92.44 304 HIS A N 1
ATOM 2427 C CA . HIS A 1 304 ? 0.740 -8.280 -10.230 1.00 92.44 304 HIS A CA 1
ATOM 2428 C C . HIS A 1 304 ? -0.229 -7.239 -10.787 1.00 92.44 304 HIS A C 1
ATOM 2430 O O . HIS A 1 304 ? 0.175 -6.244 -11.391 1.00 92.44 304 HIS A O 1
ATOM 2436 N N . VAL A 1 305 ? -1.522 -7.456 -10.560 1.00 90.88 305 VAL A N 1
ATOM 2437 C CA . VAL A 1 305 ? -2.574 -6.480 -10.858 1.00 90.88 305 VAL A CA 1
ATOM 2438 C C . VAL A 1 305 ? -3.568 -6.408 -9.703 1.00 90.88 305 VAL A C 1
ATOM 2440 O O . VAL A 1 305 ? -3.900 -7.429 -9.095 1.00 90.88 305 VAL A O 1
ATOM 2443 N N . ALA A 1 306 ? -4.031 -5.196 -9.395 1.00 90.50 306 ALA A N 1
ATOM 2444 C CA . ALA A 1 306 ? -5.060 -4.969 -8.389 1.00 90.50 306 ALA A CA 1
ATOM 2445 C C . ALA A 1 306 ? -6.445 -5.368 -8.917 1.00 90.50 306 ALA A C 1
ATOM 2447 O O . ALA A 1 306 ? -6.836 -4.980 -10.019 1.00 90.50 306 ALA A O 1
ATOM 2448 N N . TYR A 1 307 ? -7.200 -6.105 -8.105 1.00 87.62 307 TYR A N 1
ATOM 2449 C CA . TYR A 1 307 ? -8.603 -6.445 -8.332 1.00 87.62 307 TYR A CA 1
ATOM 2450 C C . TYR A 1 307 ? -9.398 -6.203 -7.044 1.00 87.62 307 TYR A C 1
ATOM 2452 O O . TYR A 1 307 ? -9.405 -7.019 -6.121 1.00 87.62 307 TYR A O 1
ATOM 2460 N N . GLY A 1 308 ? -10.053 -5.043 -6.950 1.00 88.31 308 GLY A N 1
ATOM 2461 C CA . GLY A 1 308 ? -10.655 -4.597 -5.691 1.00 88.31 308 GLY A CA 1
ATOM 2462 C C . GLY A 1 308 ? -9.585 -4.471 -4.597 1.00 88.31 308 GLY A C 1
ATOM 2463 O O . GLY A 1 308 ? -8.651 -3.689 -4.790 1.00 88.31 308 GLY A O 1
ATOM 2464 N N . PRO A 1 309 ? -9.682 -5.213 -3.475 1.00 89.69 309 PRO A N 1
ATOM 2465 C CA . PRO A 1 309 ? -8.629 -5.257 -2.468 1.00 89.69 309 PRO A CA 1
ATOM 2466 C C . PRO A 1 309 ? -7.546 -6.298 -2.769 1.00 89.69 309 PRO A C 1
ATOM 2468 O O . PRO A 1 309 ? -6.557 -6.328 -2.061 1.00 89.69 309 PRO A O 1
ATOM 2471 N N . GLN A 1 310 ? -7.714 -7.174 -3.761 1.00 90.56 310 GLN A N 1
ATOM 2472 C CA . GLN A 1 310 ? -6.811 -8.302 -4.014 1.00 90.56 310 GLN A CA 1
ATOM 2473 C C . GLN A 1 310 ? -5.655 -7.930 -4.935 1.00 90.56 310 GLN A C 1
ATOM 2475 O O . GLN A 1 310 ? -5.816 -7.088 -5.821 1.00 90.56 310 GLN A O 1
ATOM 2480 N N . PHE A 1 311 ? -4.559 -8.685 -4.829 1.00 91.38 311 PHE A N 1
ATOM 2481 C CA . PHE A 1 311 ? -3.630 -8.849 -5.942 1.00 91.38 311 PHE A CA 1
ATOM 2482 C C . PHE A 1 311 ? -3.768 -10.202 -6.610 1.00 91.38 311 PHE A C 1
ATOM 2484 O O . PHE A 1 311 ? -3.791 -11.254 -5.968 1.00 91.38 311 PHE A O 1
ATOM 2491 N N . LEU A 1 312 ? -3.792 -10.152 -7.936 1.00 91.38 312 LEU A N 1
ATOM 2492 C CA . LEU A 1 312 ? -3.566 -11.305 -8.786 1.00 91.38 312 LEU A CA 1
ATOM 2493 C C . LEU A 1 312 ? -2.098 -11.276 -9.189 1.00 91.38 312 LEU A C 1
ATOM 2495 O O . LEU A 1 312 ? -1.683 -10.355 -9.887 1.00 91.38 312 LEU A O 1
ATOM 2499 N N . VAL A 1 313 ? -1.330 -12.266 -8.742 1.00 93.00 313 VAL A N 1
ATOM 2500 C CA . VAL A 1 313 ? 0.084 -12.431 -9.101 1.00 93.00 313 VAL A CA 1
ATOM 2501 C C . VAL A 1 313 ? 0.202 -13.573 -10.098 1.00 93.00 313 VAL A C 1
ATOM 2503 O O . VAL A 1 313 ? -0.389 -14.645 -9.895 1.00 93.00 313 VAL A O 1
ATOM 2506 N N . TYR A 1 314 ? 0.938 -13.350 -11.178 1.00 92.69 314 TYR A N 1
ATOM 2507 C CA . TYR A 1 314 ? 1.115 -14.317 -12.254 1.00 92.69 314 TYR A CA 1
ATOM 2508 C C . TYR A 1 314 ? 2.543 -14.288 -12.797 1.00 92.69 314 TYR A C 1
ATOM 2510 O O . TYR A 1 314 ? 3.227 -13.267 -12.726 1.00 92.69 314 TYR A O 1
ATOM 2518 N N . ALA A 1 315 ? 2.979 -15.427 -13.330 1.00 92.62 315 ALA A N 1
ATOM 2519 C CA . ALA A 1 315 ? 4.270 -15.548 -13.987 1.00 92.62 315 ALA A CA 1
ATOM 2520 C C . ALA A 1 315 ? 4.247 -14.816 -15.333 1.00 92.62 315 ALA A C 1
ATOM 2522 O O . ALA A 1 315 ? 3.333 -15.001 -16.138 1.00 92.62 315 ALA A O 1
ATOM 2523 N N . ALA A 1 316 ? 5.243 -13.965 -15.556 1.00 88.44 316 ALA A N 1
ATOM 2524 C CA . ALA A 1 316 ? 5.433 -13.226 -16.803 1.00 88.44 316 ALA A CA 1
ATOM 2525 C C . ALA A 1 316 ? 6.199 -14.028 -17.865 1.00 88.44 316 ALA A C 1
ATOM 2527 O O . ALA A 1 316 ? 6.199 -13.663 -19.038 1.00 88.44 316 ALA A O 1
ATOM 2528 N N . ARG A 1 317 ? 6.858 -15.103 -17.436 1.00 88.06 317 ARG A N 1
ATOM 2529 C CA . ARG A 1 317 ? 7.614 -16.050 -18.250 1.00 88.06 317 ARG A CA 1
ATOM 2530 C C . ARG A 1 317 ? 7.702 -17.388 -17.528 1.00 88.06 317 ARG A C 1
ATOM 2532 O O . ARG A 1 317 ? 7.291 -17.487 -16.373 1.00 88.06 317 ARG A O 1
ATOM 2539 N N . ASP A 1 318 ? 8.300 -18.370 -18.183 1.00 90.69 318 A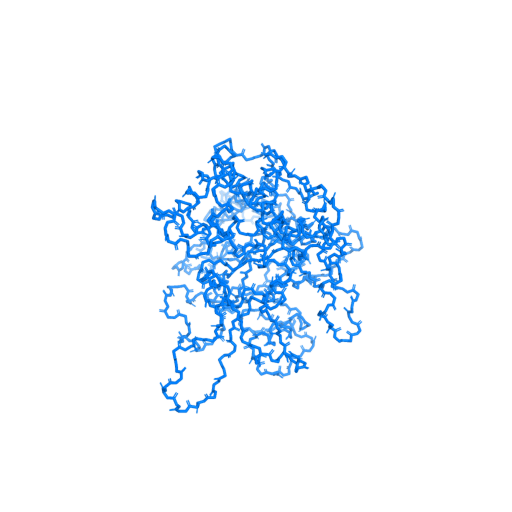SP A N 1
ATOM 2540 C CA . ASP A 1 318 ? 8.693 -19.610 -17.525 1.00 90.69 318 ASP A CA 1
ATOM 2541 C C . ASP A 1 318 ? 9.684 -19.326 -16.384 1.00 90.69 318 ASP A C 1
ATOM 2543 O O . ASP A 1 318 ? 10.568 -18.463 -16.496 1.00 90.69 318 ASP A O 1
ATOM 2547 N N . ILE A 1 319 ? 9.492 -20.040 -15.275 1.00 93.88 319 ILE A N 1
ATOM 2548 C CA . ILE A 1 319 ? 10.267 -19.912 -14.040 1.00 93.88 319 ILE A CA 1
ATOM 2549 C C . ILE A 1 319 ? 10.837 -21.285 -13.717 1.00 93.88 319 ILE A C 1
ATOM 2551 O O . ILE A 1 319 ? 10.084 -22.245 -13.524 1.00 93.88 319 ILE A O 1
ATOM 2555 N N . GLU A 1 320 ? 12.160 -21.380 -13.663 1.00 94.75 320 GLU A N 1
ATOM 2556 C CA . GLU A 1 320 ? 12.829 -22.649 -13.390 1.00 94.75 320 GLU A CA 1
ATOM 2557 C C . GLU A 1 320 ? 12.662 -23.063 -11.917 1.00 94.75 320 GLU A C 1
ATOM 2559 O O . GLU A 1 320 ? 12.548 -22.210 -11.027 1.00 94.75 320 GLU A O 1
ATOM 2564 N N . PRO A 1 321 ? 12.681 -24.370 -11.594 1.00 96.19 321 PRO A N 1
ATOM 2565 C CA . PRO A 1 321 ? 12.676 -24.810 -10.207 1.00 96.19 321 PRO A CA 1
ATOM 2566 C C . PRO A 1 321 ? 13.813 -24.158 -9.411 1.00 96.19 321 PRO A C 1
ATOM 2568 O O . PRO A 1 321 ? 14.979 -24.256 -9.791 1.00 96.19 321 PRO A O 1
ATOM 2571 N N . LYS A 1 322 ? 13.470 -23.570 -8.256 1.00 95.62 322 LYS A N 1
ATOM 2572 C CA . LYS A 1 322 ? 14.379 -22.826 -7.358 1.00 95.62 322 LYS A CA 1
ATOM 2573 C C . LYS A 1 322 ? 14.840 -21.461 -7.880 1.00 95.62 322 LYS A C 1
ATOM 2575 O O . LYS A 1 322 ? 15.646 -20.824 -7.205 1.00 95.62 322 LYS A O 1
ATOM 2580 N N . GLU A 1 323 ? 14.349 -21.002 -9.028 1.00 95.94 323 GLU A N 1
ATOM 2581 C CA . GLU A 1 323 ? 14.544 -19.615 -9.434 1.00 95.94 323 GLU A CA 1
ATOM 2582 C C . GLU A 1 323 ? 13.849 -18.680 -8.431 1.00 95.94 323 GLU A C 1
ATOM 2584 O O . GLU A 1 323 ? 12.718 -18.927 -8.005 1.00 95.94 323 GLU A O 1
ATOM 2589 N N . GLU A 1 324 ? 14.537 -17.614 -8.029 1.00 96.62 324 GLU A N 1
ATOM 2590 C CA . GLU A 1 324 ? 13.978 -16.621 -7.119 1.00 96.62 324 GLU A CA 1
ATOM 2591 C C . GLU A 1 324 ? 12.807 -15.887 -7.777 1.00 96.62 324 GLU A C 1
ATOM 2593 O O . GLU A 1 324 ? 12.927 -15.342 -8.874 1.00 96.62 324 GLU A O 1
ATOM 2598 N N . LEU A 1 325 ? 11.678 -15.828 -7.077 1.00 96.75 325 LEU A N 1
ATOM 2599 C CA . LEU A 1 325 ? 10.511 -15.070 -7.502 1.00 96.75 325 LEU A CA 1
ATOM 2600 C C . LEU A 1 325 ? 10.697 -13.588 -7.176 1.00 96.75 325 LEU A C 1
ATOM 2602 O O . LEU A 1 325 ? 10.940 -13.222 -6.027 1.00 96.75 325 LEU A O 1
ATOM 2606 N N . ASN A 1 326 ? 10.545 -12.734 -8.181 1.00 96.69 326 ASN A N 1
ATOM 2607 C CA . ASN A 1 326 ? 10.768 -11.302 -8.048 1.00 96.69 326 ASN A CA 1
ATOM 2608 C C . ASN A 1 326 ? 9.725 -10.499 -8.829 1.00 96.69 326 ASN A C 1
ATOM 2610 O O . ASN A 1 326 ? 9.207 -10.922 -9.866 1.00 96.69 326 ASN A O 1
ATOM 2614 N N . ILE A 1 327 ? 9.412 -9.322 -8.299 1.00 94.94 327 ILE A N 1
ATOM 2615 C CA . ILE A 1 327 ? 8.478 -8.363 -8.885 1.00 94.94 327 ILE A CA 1
ATOM 2616 C C . ILE A 1 327 ? 9.210 -7.066 -9.213 1.00 94.94 327 ILE A C 1
ATOM 2618 O O . ILE A 1 327 ? 10.354 -6.837 -8.825 1.00 94.94 327 ILE A O 1
ATOM 2622 N N . PHE A 1 328 ? 8.523 -6.174 -9.913 1.00 91.12 328 PHE A N 1
ATOM 2623 C CA . PHE A 1 328 ? 9.008 -4.824 -10.135 1.00 91.12 328 PHE A CA 1
ATOM 2624 C C . PHE A 1 328 ? 8.344 -3.858 -9.151 1.00 91.12 328 PHE A C 1
ATOM 2626 O O . PHE A 1 328 ? 7.122 -3.730 -9.140 1.00 91.12 328 PHE A O 1
ATOM 2633 N N . TYR A 1 329 ? 9.155 -3.203 -8.314 1.00 92.31 329 TYR A N 1
ATOM 2634 C CA . TYR A 1 329 ? 8.662 -2.262 -7.290 1.00 92.31 329 TYR A CA 1
ATOM 2635 C C . TYR A 1 329 ? 8.263 -0.909 -7.863 1.00 92.31 329 TYR A C 1
ATOM 2637 O O . TYR A 1 329 ? 7.441 -0.207 -7.286 1.00 92.31 329 TYR A O 1
ATOM 2645 N N . LEU A 1 330 ? 8.864 -0.521 -8.986 1.00 84.62 330 LEU A N 1
ATOM 2646 C CA . LEU A 1 330 ? 8.572 0.775 -9.577 1.00 84.62 330 LEU A CA 1
ATOM 2647 C C . LEU A 1 330 ? 7.290 0.657 -10.382 1.00 84.62 330 LEU A C 1
ATOM 2649 O O . LEU A 1 330 ? 7.001 -0.383 -10.978 1.00 84.62 330 LEU A O 1
ATOM 2653 N N . GLU A 1 331 ? 6.523 1.735 -10.454 1.00 69.50 331 GLU A N 1
ATOM 2654 C CA . GLU A 1 331 ? 5.400 1.733 -11.370 1.00 69.50 331 GLU A CA 1
ATOM 2655 C C . GLU A 1 331 ? 5.917 1.584 -12.812 1.00 69.50 331 GLU A C 1
ATOM 2657 O O . GLU A 1 331 ? 6.802 2.338 -13.232 1.00 69.50 331 GLU A O 1
ATOM 2662 N N . PRO A 1 332 ? 5.382 0.637 -13.609 1.00 55.12 332 PRO A N 1
ATOM 2663 C CA . PRO A 1 332 ? 5.594 0.635 -15.047 1.00 55.12 332 PRO A CA 1
ATOM 2664 C C . PRO A 1 332 ? 4.936 1.891 -15.634 1.00 55.12 332 PRO A C 1
ATOM 2666 O O . PRO A 1 332 ? 3.756 1.906 -15.978 1.00 55.12 332 PRO A O 1
ATOM 2669 N N . GLY A 1 333 ? 5.709 2.971 -15.677 1.00 50.00 333 GLY A N 1
ATOM 2670 C CA . GLY A 1 333 ? 5.352 4.278 -16.212 1.00 50.00 333 GLY A CA 1
ATOM 2671 C C . GLY A 1 333 ? 6.308 4.704 -17.331 1.00 50.00 333 GLY A C 1
ATOM 2672 O O . GLY A 1 333 ? 7.104 3.893 -17.816 1.00 50.00 333 GLY A O 1
ATOM 2673 N N . PRO A 1 334 ? 6.273 5.979 -17.758 1.00 41.81 334 PRO A N 1
ATOM 2674 C CA . PRO A 1 334 ? 7.213 6.493 -18.752 1.00 41.81 334 PRO A CA 1
ATOM 2675 C C . PRO A 1 334 ? 8.680 6.356 -18.321 1.00 41.81 334 PRO A C 1
ATOM 2677 O O . PRO A 1 334 ? 9.540 6.379 -19.180 1.00 41.81 334 PRO A O 1
ATOM 2680 N N . THR A 1 335 ? 8.968 6.148 -17.033 1.00 39.53 335 THR A N 1
ATOM 2681 C CA . THR A 1 335 ? 10.304 5.848 -16.488 1.00 39.53 335 THR A CA 1
ATOM 2682 C C . THR A 1 335 ? 10.795 4.426 -16.775 1.00 39.53 335 THR A C 1
ATOM 2684 O O . THR A 1 335 ? 11.997 4.207 -16.901 1.00 39.53 335 THR A O 1
ATOM 2687 N N . TYR A 1 336 ? 9.889 3.452 -16.928 1.00 49.44 336 TYR A N 1
ATOM 2688 C CA . TYR A 1 336 ? 10.237 2.085 -17.342 1.00 49.44 336 TYR A CA 1
ATOM 2689 C C . TYR A 1 336 ? 10.634 2.026 -18.820 1.00 49.44 336 TYR A C 1
ATOM 2691 O O . TYR A 1 336 ? 11.506 1.248 -19.221 1.00 49.44 336 TYR A O 1
ATOM 2699 N N . ARG A 1 337 ? 9.994 2.897 -19.603 1.00 53.59 337 ARG A N 1
ATOM 2700 C CA . ARG A 1 337 ? 10.288 3.181 -20.998 1.00 53.59 337 ARG A CA 1
ATOM 2701 C C . ARG A 1 337 ? 11.430 4.184 -21.069 1.00 53.59 337 ARG A C 1
ATOM 2703 O O . ARG A 1 337 ? 11.212 5.389 -21.085 1.00 53.59 337 ARG A O 1
ATOM 2710 N N . LEU A 1 338 ? 12.666 3.694 -21.131 1.00 45.59 338 LEU A N 1
ATOM 2711 C CA . LEU A 1 338 ? 13.829 4.536 -21.452 1.00 45.59 338 LEU A CA 1
ATOM 2712 C C . LEU A 1 338 ? 13.561 5.427 -22.685 1.00 45.59 338 LEU A C 1
ATOM 2714 O O . LEU A 1 338 ? 14.012 6.563 -22.753 1.00 45.59 338 LEU A O 1
ATOM 2718 N N . ASP A 1 339 ? 12.722 4.931 -23.593 1.00 44.12 339 ASP A N 1
ATOM 2719 C CA . ASP A 1 339 ? 12.168 5.570 -24.783 1.00 44.12 339 ASP A CA 1
ATOM 2720 C C . ASP A 1 339 ? 11.047 6.612 -24.540 1.00 44.12 339 ASP A C 1
ATOM 2722 O O . ASP A 1 339 ? 10.455 7.085 -25.511 1.00 44.12 339 ASP A O 1
ATOM 2726 N N . ARG A 1 340 ? 10.708 6.996 -23.298 1.00 42.59 340 ARG A N 1
ATOM 2727 C CA . ARG A 1 340 ? 9.669 8.014 -22.990 1.00 42.59 340 ARG A CA 1
ATOM 2728 C C . ARG A 1 340 ? 9.945 8.921 -21.781 1.00 42.59 340 ARG A C 1
ATOM 2730 O O . ARG A 1 340 ? 9.090 9.737 -21.440 1.00 42.59 340 ARG A O 1
ATOM 2737 N N . LEU A 1 341 ? 11.126 8.851 -21.167 1.00 42.28 341 LEU A N 1
ATOM 2738 C CA . LEU A 1 341 ? 11.526 9.717 -20.041 1.00 42.28 341 LEU A CA 1
ATOM 2739 C C . LEU A 1 341 ? 11.636 11.213 -20.383 1.00 42.28 341 LEU A C 1
ATOM 2741 O O . LEU A 1 341 ? 11.734 12.049 -19.489 1.00 42.28 341 LEU A O 1
ATOM 2745 N N . ALA A 1 342 ? 11.563 11.576 -21.660 1.00 40.53 342 ALA A N 1
ATOM 2746 C CA . ALA A 1 342 ? 11.644 12.953 -22.123 1.00 40.53 342 ALA A CA 1
ATOM 2747 C C . ALA A 1 342 ? 10.279 13.692 -22.057 1.00 40.53 342 ALA A C 1
ATOM 2749 O O . ALA A 1 342 ? 9.904 14.443 -22.943 1.00 40.53 342 ALA A O 1
ATOM 2750 N N . GLY A 1 343 ? 9.498 13.510 -20.993 1.00 39.19 343 GLY A N 1
ATOM 2751 C CA . GLY A 1 343 ? 8.257 14.265 -20.770 1.00 39.19 343 GLY A CA 1
ATOM 2752 C C . GLY A 1 343 ? 7.142 14.077 -21.828 1.00 39.19 343 GLY A C 1
ATOM 2753 O O . GLY A 1 343 ? 7.311 13.428 -22.858 1.00 39.19 343 GLY A O 1
ATOM 2754 N N . PRO A 1 344 ? 5.950 14.654 -21.592 1.00 41.62 344 PRO A N 1
ATOM 2755 C CA . PRO A 1 344 ? 4.772 14.475 -22.453 1.00 41.62 344 PRO A CA 1
ATOM 2756 C C . PRO A 1 344 ? 4.864 15.159 -23.832 1.00 41.62 344 PRO A C 1
ATOM 2758 O O . PRO A 1 344 ? 3.952 15.010 -24.643 1.00 41.62 344 PRO A O 1
ATOM 2761 N N . HIS A 1 345 ? 5.949 15.890 -24.118 1.00 39.19 345 HIS A N 1
ATOM 2762 C CA . HIS A 1 345 ? 6.127 16.649 -25.362 1.00 39.19 345 HIS A CA 1
ATOM 2763 C C . HIS A 1 345 ? 7.403 16.342 -26.146 1.00 39.19 345 HIS A C 1
ATOM 2765 O O . HIS A 1 345 ? 7.518 16.816 -27.276 1.00 39.19 345 HIS A O 1
ATOM 2771 N N . VAL A 1 346 ? 8.328 15.526 -25.636 1.00 40.81 346 VAL A N 1
ATOM 2772 C CA . VAL A 1 346 ? 9.379 14.985 -26.498 1.00 40.81 346 VAL A CA 1
ATOM 2773 C C . VAL A 1 346 ? 8.851 13.665 -27.029 1.00 40.81 346 VAL A C 1
ATOM 2775 O O . VAL A 1 346 ? 9.038 12.596 -26.453 1.00 40.81 346 VAL A O 1
ATOM 2778 N N . THR A 1 347 ? 8.158 13.739 -28.167 1.00 40.56 347 THR A N 1
ATOM 2779 C CA . THR A 1 347 ? 8.194 12.617 -29.103 1.00 40.56 347 THR A CA 1
ATOM 2780 C C . THR A 1 347 ? 9.661 12.265 -29.246 1.00 40.56 347 THR A C 1
ATOM 2782 O O . THR A 1 347 ? 10.419 13.095 -29.751 1.00 40.56 347 THR A O 1
ATOM 2785 N N . ILE A 1 348 ? 10.076 11.097 -28.755 1.00 43.81 348 ILE A N 1
ATOM 2786 C CA . ILE A 1 348 ? 11.373 10.558 -29.125 1.00 43.81 348 ILE A CA 1
ATOM 2787 C C . ILE A 1 348 ? 11.304 10.408 -30.633 1.00 43.81 348 ILE A C 1
ATOM 2789 O O . ILE A 1 348 ? 10.652 9.529 -31.192 1.00 43.81 348 ILE A O 1
ATOM 2793 N N . SER A 1 349 ? 11.869 11.420 -31.288 1.00 46.06 349 SER A N 1
ATOM 2794 C CA . SER A 1 349 ? 12.482 11.305 -32.585 1.00 46.06 349 SER A CA 1
ATOM 2795 C C . SER A 1 349 ? 13.187 9.964 -32.554 1.00 46.06 349 SER A C 1
ATOM 2797 O O . SER A 1 349 ? 14.094 9.809 -31.742 1.00 46.06 349 SER A O 1
ATOM 2799 N N . ASP A 1 350 ? 12.641 9.016 -33.32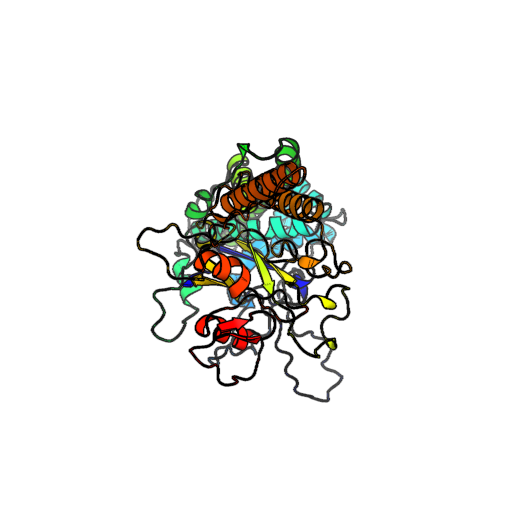0 1.00 57.75 350 ASP A N 1
ATOM 2800 C CA . ASP A 1 350 ? 13.204 7.717 -33.680 1.00 57.75 350 ASP A CA 1
ATOM 2801 C C . ASP A 1 350 ? 14.653 7.573 -33.183 1.00 57.75 350 ASP A C 1
ATOM 2803 O O . ASP A 1 350 ? 15.460 8.404 -33.595 1.00 57.75 350 ASP A O 1
ATOM 2807 N N . PRO A 1 351 ? 14.999 6.605 -32.306 1.00 56.81 351 PRO A N 1
ATOM 2808 C CA . PRO A 1 351 ? 16.353 6.437 -31.761 1.00 56.81 351 PRO A CA 1
ATOM 2809 C C . PRO A 1 351 ? 17.465 6.525 -32.816 1.00 56.81 351 PRO A C 1
ATOM 2811 O O . PRO A 1 351 ? 18.573 6.943 -32.499 1.00 56.81 351 PRO A O 1
ATOM 2814 N N . SER A 1 352 ? 17.147 6.232 -34.084 1.00 64.12 352 SER A N 1
ATOM 2815 C CA . SER A 1 352 ? 18.007 6.483 -35.247 1.00 64.12 352 SER A CA 1
ATOM 2816 C C . SER A 1 352 ? 18.460 7.946 -35.443 1.00 64.12 352 SER A C 1
ATOM 2818 O O . SER A 1 352 ? 19.367 8.204 -36.232 1.00 64.12 352 SER A O 1
ATOM 2820 N N . ARG A 1 353 ? 17.838 8.914 -34.759 1.00 75.19 353 ARG A N 1
ATOM 2821 C CA . ARG A 1 353 ? 18.076 10.362 -34.863 1.00 75.19 353 ARG A CA 1
ATOM 2822 C C . ARG A 1 353 ? 18.939 10.931 -33.740 1.00 75.19 353 ARG A C 1
ATOM 2824 O O . ARG A 1 353 ? 19.353 12.082 -33.858 1.00 75.19 353 ARG A O 1
ATOM 2831 N N . LEU A 1 354 ? 19.179 10.184 -32.661 1.00 81.25 354 LEU A N 1
ATOM 2832 C CA . LEU A 1 354 ? 20.067 10.629 -31.587 1.00 81.25 354 LEU A CA 1
ATOM 2833 C C . LEU A 1 354 ? 21.518 10.323 -31.957 1.00 81.25 354 LEU A C 1
ATOM 2835 O O . LEU A 1 354 ? 21.829 9.253 -32.478 1.00 81.25 354 LEU A O 1
ATOM 2839 N N . GLY A 1 355 ? 22.417 11.266 -31.675 1.00 88.44 355 GLY A N 1
ATOM 2840 C CA . GLY A 1 355 ? 23.850 10.985 -31.737 1.00 88.44 355 GLY A CA 1
ATOM 2841 C C . GLY A 1 355 ? 24.251 9.961 -30.660 1.00 88.44 355 GLY A C 1
ATOM 2842 O O . GLY A 1 355 ? 23.608 9.922 -29.607 1.00 88.44 355 GLY A O 1
ATOM 2843 N N . PRO A 1 356 ? 25.326 9.172 -30.859 1.00 87.56 356 PRO A N 1
ATOM 2844 C CA . PRO A 1 356 ? 25.771 8.167 -29.886 1.00 87.56 356 PRO A CA 1
ATOM 2845 C C . PRO A 1 356 ? 25.992 8.715 -28.465 1.00 87.56 356 PRO A C 1
ATOM 2847 O O . PRO A 1 356 ? 25.688 8.034 -27.488 1.00 87.56 356 PRO A O 1
ATOM 2850 N N . GLU A 1 357 ? 26.479 9.955 -28.343 1.00 91.19 357 GLU A N 1
ATOM 2851 C CA . GLU A 1 357 ? 26.658 10.645 -27.056 1.00 91.19 357 GLU A CA 1
ATOM 2852 C C . GLU A 1 357 ? 25.322 10.892 -26.345 1.00 91.19 357 GLU A C 1
ATOM 2854 O O . GLU A 1 357 ? 25.161 10.538 -25.179 1.00 91.19 357 GLU A O 1
ATOM 2859 N N . GLN A 1 358 ? 24.330 11.422 -27.068 1.00 89.38 358 GLN A N 1
ATOM 2860 C CA . GLN A 1 358 ? 22.995 11.679 -26.523 1.00 89.38 358 GLN A CA 1
ATOM 2861 C C . GLN A 1 358 ? 22.299 10.379 -26.108 1.00 89.38 358 GLN A C 1
ATOM 2863 O O . GLN A 1 358 ? 21.630 10.339 -25.076 1.00 89.38 358 GLN A O 1
ATOM 2868 N N . GLU A 1 359 ? 22.462 9.310 -26.892 1.00 86.00 359 GLU A N 1
ATOM 2869 C CA . GLU A 1 359 ? 21.935 7.989 -26.547 1.00 86.00 359 GLU A CA 1
ATOM 2870 C C . GLU A 1 359 ? 22.577 7.445 -25.259 1.00 86.00 359 GLU A C 1
ATOM 2872 O O . GLU A 1 359 ? 21.874 6.957 -24.367 1.00 86.00 359 GLU A O 1
ATOM 2877 N N . MET A 1 360 ? 23.904 7.548 -25.135 1.00 90.69 360 MET A N 1
ATOM 2878 C CA . MET A 1 360 ? 24.638 7.125 -23.942 1.00 90.69 360 MET A CA 1
ATOM 2879 C C . MET A 1 360 ? 24.179 7.896 -22.697 1.00 90.69 360 MET A C 1
ATOM 2881 O O . MET A 1 360 ? 23.885 7.272 -21.672 1.00 90.69 360 MET A O 1
ATOM 2885 N N . ASP A 1 361 ? 24.076 9.224 -22.786 1.00 89.62 361 ASP A N 1
ATOM 2886 C CA . ASP A 1 361 ? 23.651 10.078 -21.675 1.00 89.62 361 ASP A CA 1
ATOM 2887 C C . ASP A 1 361 ? 22.224 9.758 -21.223 1.00 89.62 361 ASP A C 1
ATOM 2889 O O . ASP A 1 361 ? 21.972 9.637 -20.023 1.00 89.62 361 ASP A O 1
ATOM 2893 N N . GLN A 1 362 ? 21.301 9.530 -22.162 1.00 85.44 362 GLN A N 1
ATOM 2894 C CA . GLN A 1 362 ? 19.928 9.131 -21.838 1.00 85.44 362 GLN A CA 1
ATOM 2895 C C . GLN A 1 362 ? 19.874 7.778 -21.119 1.00 85.44 362 GLN A C 1
ATOM 2897 O O . GLN A 1 362 ? 19.213 7.656 -20.083 1.00 85.44 362 GLN A O 1
ATOM 2902 N N . ARG A 1 363 ? 20.593 6.762 -21.620 1.00 87.06 363 ARG A N 1
ATOM 2903 C CA . ARG A 1 363 ? 20.657 5.434 -20.980 1.00 87.06 363 ARG A CA 1
ATOM 2904 C C . ARG A 1 363 ? 21.248 5.525 -19.573 1.00 87.06 363 ARG A C 1
ATOM 2906 O O . ARG A 1 363 ? 20.701 4.943 -18.635 1.00 87.06 363 ARG A O 1
ATOM 2913 N N . LYS A 1 364 ? 22.337 6.281 -19.416 1.00 91.31 364 LYS A N 1
ATOM 2914 C CA . LYS A 1 364 ? 23.006 6.494 -18.129 1.00 91.31 364 LYS A CA 1
ATOM 2915 C C . LYS A 1 364 ? 22.099 7.211 -17.135 1.00 91.31 364 LYS A C 1
ATOM 2917 O O . LYS A 1 364 ? 21.938 6.717 -16.020 1.00 91.31 364 LYS A O 1
ATOM 2922 N N . ALA A 1 365 ? 21.474 8.315 -17.541 1.00 87.69 365 ALA A N 1
ATOM 2923 C CA . ALA A 1 365 ? 20.570 9.087 -16.693 1.00 87.69 365 ALA A CA 1
ATOM 2924 C C . ALA A 1 365 ? 19.401 8.236 -16.188 1.00 87.69 365 ALA A C 1
ATOM 2926 O O . ALA A 1 365 ? 19.031 8.306 -15.019 1.00 87.69 365 ALA A O 1
ATOM 2927 N N . ALA A 1 366 ? 18.848 7.379 -17.040 1.00 83.56 366 ALA A N 1
ATOM 2928 C CA . ALA A 1 366 ? 17.720 6.550 -16.662 1.00 83.56 366 ALA A CA 1
ATOM 2929 C C . ALA A 1 366 ? 18.090 5.357 -15.762 1.00 83.56 366 ALA A C 1
ATOM 2931 O O . ALA A 1 366 ? 17.358 5.066 -14.814 1.00 83.56 366 ALA A O 1
ATOM 2932 N N . LEU A 1 367 ? 19.232 4.694 -15.997 1.00 89.12 367 LEU A N 1
ATOM 2933 C CA . LEU A 1 367 ? 19.776 3.691 -15.068 1.00 89.12 367 LEU A CA 1
ATOM 2934 C C . LEU A 1 367 ? 20.053 4.318 -13.692 1.00 89.12 367 LEU A C 1
ATOM 2936 O O . LEU A 1 367 ? 19.682 3.745 -12.666 1.00 89.12 367 LEU A O 1
ATOM 2940 N N . GLN A 1 368 ? 20.670 5.503 -13.673 1.00 91.69 368 GLN A N 1
ATOM 2941 C CA . GLN A 1 368 ? 20.968 6.244 -12.446 1.00 91.69 368 GLN A CA 1
ATOM 2942 C C . GLN A 1 368 ? 19.697 6.676 -11.717 1.00 91.69 368 GLN A C 1
ATOM 2944 O O . GLN A 1 368 ? 19.591 6.432 -10.523 1.00 91.69 368 GLN A O 1
ATOM 2949 N N . SER A 1 369 ? 18.715 7.241 -12.422 1.00 86.12 369 SER A N 1
ATOM 2950 C CA . SER A 1 369 ? 17.424 7.631 -11.842 1.00 86.12 369 SER A CA 1
ATOM 2951 C C . SER A 1 369 ? 16.710 6.436 -11.209 1.00 86.12 369 SER A C 1
ATOM 2953 O O . SER A 1 369 ? 16.207 6.536 -10.092 1.00 86.12 369 SER A O 1
ATOM 2955 N N . ARG A 1 370 ? 16.733 5.279 -11.879 1.00 89.88 370 ARG A N 1
ATOM 2956 C CA . ARG A 1 370 ? 16.136 4.047 -11.361 1.00 89.88 370 ARG A CA 1
ATOM 2957 C C . ARG A 1 370 ? 16.825 3.551 -10.088 1.00 89.88 370 ARG A C 1
ATOM 2959 O O . ARG A 1 370 ? 16.140 3.207 -9.131 1.00 89.88 370 ARG A O 1
ATOM 2966 N N . ARG A 1 371 ? 18.163 3.505 -10.077 1.00 93.12 371 ARG A N 1
ATOM 2967 C CA . ARG A 1 371 ? 18.947 3.103 -8.896 1.00 93.12 371 ARG A CA 1
ATOM 2968 C C . ARG A 1 371 ? 18.764 4.095 -7.745 1.00 93.12 371 ARG A C 1
ATOM 2970 O O . ARG A 1 371 ? 18.509 3.647 -6.638 1.00 93.12 371 ARG A O 1
ATOM 2977 N N . ALA A 1 372 ? 18.807 5.397 -8.025 1.00 89.81 372 ALA A N 1
ATOM 2978 C CA . ALA A 1 372 ? 18.612 6.446 -7.028 1.00 89.81 372 ALA A CA 1
ATOM 2979 C C . ALA A 1 372 ? 17.243 6.334 -6.347 1.00 89.81 372 ALA A C 1
ATOM 2981 O O . ALA A 1 372 ? 17.179 6.356 -5.128 1.00 89.81 372 ALA A O 1
ATOM 2982 N N . TYR A 1 373 ? 16.168 6.117 -7.113 1.00 88.06 373 TYR A N 1
ATOM 2983 C CA . TYR A 1 373 ? 14.839 5.917 -6.533 1.00 88.06 373 TYR A CA 1
ATOM 2984 C C . TYR A 1 373 ? 14.771 4.661 -5.647 1.00 88.06 373 TYR A C 1
ATOM 2986 O O . TYR A 1 373 ? 14.198 4.695 -4.562 1.00 88.06 373 TYR A O 1
ATOM 2994 N N . LEU A 1 374 ? 15.351 3.538 -6.093 1.00 91.88 374 LEU A N 1
ATOM 2995 C CA . LEU A 1 374 ? 15.373 2.305 -5.293 1.00 91.88 374 LEU A CA 1
ATOM 2996 C C . LEU A 1 374 ? 16.190 2.467 -4.007 1.00 91.88 374 LEU A C 1
ATOM 2998 O O . LEU A 1 374 ? 15.800 1.948 -2.966 1.00 91.88 374 LEU A O 1
ATOM 3002 N N . GLU A 1 375 ? 17.288 3.208 -4.065 1.00 93.75 375 GLU A N 1
ATOM 3003 C CA . GLU A 1 375 ? 18.135 3.500 -2.912 1.00 93.75 375 GLU A CA 1
ATOM 3004 C C . GLU A 1 375 ? 17.458 4.473 -1.936 1.00 93.75 375 GLU A C 1
ATOM 3006 O O . GLU A 1 375 ? 17.507 4.267 -0.725 1.00 93.75 375 GLU A O 1
ATOM 3011 N N . GLU A 1 376 ? 16.763 5.487 -2.451 1.00 87.56 376 GLU A N 1
ATOM 3012 C CA . GLU A 1 376 ? 16.027 6.470 -1.653 1.00 87.56 376 GLU A CA 1
ATOM 3013 C C . GLU A 1 376 ? 14.836 5.847 -0.916 1.00 87.56 376 GLU A C 1
ATOM 3015 O O . GLU A 1 376 ? 14.660 6.088 0.278 1.00 87.56 376 GLU A O 1
ATOM 3020 N N . ILE A 1 377 ? 14.027 5.044 -1.615 1.00 86.69 377 ILE A N 1
ATOM 3021 C CA . ILE A 1 377 ? 12.758 4.521 -1.086 1.00 86.69 377 ILE A CA 1
ATOM 3022 C C . ILE A 1 377 ? 12.925 3.157 -0.409 1.00 86.69 377 ILE A C 1
ATOM 3024 O O . ILE A 1 377 ? 12.306 2.898 0.620 1.00 86.69 377 ILE A O 1
ATOM 3028 N N . PHE A 1 378 ? 13.752 2.273 -0.974 1.00 92.88 378 PHE A N 1
ATOM 3029 C CA . PHE A 1 378 ? 13.886 0.882 -0.522 1.00 92.88 378 PHE A CA 1
ATOM 3030 C C . PHE A 1 378 ? 15.267 0.550 0.050 1.00 92.88 378 PHE A C 1
ATOM 3032 O O . PHE A 1 378 ? 15.479 -0.581 0.486 1.00 92.88 378 PHE A O 1
ATOM 3039 N N . HIS A 1 379 ? 16.190 1.515 0.073 1.00 95.38 379 HIS A N 1
ATOM 3040 C CA . HIS A 1 379 ? 17.485 1.401 0.743 1.00 95.38 379 HIS A CA 1
ATOM 3041 C C . HIS A 1 379 ? 18.391 0.279 0.220 1.00 95.38 379 HIS A C 1
ATOM 3043 O O . HIS A 1 379 ? 19.180 -0.300 0.966 1.00 95.38 379 HIS A O 1
ATOM 3049 N N . PHE A 1 380 ? 18.318 -0.019 -1.081 1.00 96.56 380 PHE A N 1
ATOM 3050 C CA . PHE A 1 380 ? 19.246 -0.943 -1.734 1.00 96.56 380 PHE A CA 1
ATOM 3051 C C . PHE A 1 380 ? 19.650 -0.469 -3.135 1.00 96.56 380 PHE A C 1
ATOM 3053 O O . PHE A 1 380 ? 18.910 0.233 -3.823 1.00 96.56 380 PHE A O 1
ATOM 3060 N N . SER A 1 381 ? 20.823 -0.917 -3.592 1.00 95.94 381 SER A N 1
ATOM 3061 C CA . SER A 1 381 ? 21.301 -0.678 -4.956 1.00 95.94 381 SER A CA 1
ATOM 3062 C C . SER A 1 381 ? 21.006 -1.882 -5.848 1.00 95.94 381 SER A C 1
ATOM 3064 O O . SER A 1 381 ? 21.447 -2.998 -5.574 1.00 95.94 381 SER A O 1
ATOM 3066 N N . CYS A 1 382 ? 20.245 -1.682 -6.927 1.00 96.56 382 CYS A N 1
ATOM 3067 C CA . CYS A 1 382 ? 19.832 -2.786 -7.791 1.00 96.56 382 CYS A CA 1
ATOM 3068 C C . CYS A 1 382 ? 20.958 -3.279 -8.716 1.00 96.56 382 CYS A C 1
ATOM 3070 O O . CYS A 1 382 ? 21.454 -2.544 -9.583 1.00 96.56 382 CYS A O 1
ATOM 3072 N N . THR A 1 383 ? 21.259 -4.572 -8.592 1.00 96.81 383 THR A N 1
ATOM 3073 C CA . THR A 1 383 ? 22.259 -5.330 -9.363 1.00 96.81 383 THR A CA 1
ATOM 3074 C C . THR A 1 383 ? 21.629 -6.447 -10.208 1.00 96.81 383 THR A C 1
ATOM 3076 O O . THR A 1 383 ? 22.275 -7.434 -10.537 1.00 96.81 383 THR A O 1
ATOM 3079 N N . CYS A 1 384 ? 20.349 -6.327 -10.576 1.00 94.25 384 CYS A N 1
ATOM 3080 C CA . CYS A 1 384 ? 19.703 -7.336 -11.424 1.00 94.25 384 CYS A CA 1
ATOM 3081 C C . CYS A 1 384 ? 20.328 -7.404 -12.834 1.00 94.25 384 CYS A C 1
ATOM 3083 O O . CYS A 1 384 ? 20.986 -6.458 -13.284 1.00 94.25 384 CYS A O 1
ATOM 3085 N N . THR A 1 385 ? 20.046 -8.489 -13.564 1.00 90.44 385 THR A N 1
ATOM 3086 C CA . THR A 1 385 ? 20.542 -8.744 -14.930 1.00 90.44 385 THR A CA 1
ATOM 3087 C C . THR A 1 385 ? 20.352 -7.546 -15.858 1.00 90.44 385 THR A C 1
ATOM 3089 O O . THR A 1 385 ? 21.297 -7.128 -16.524 1.00 90.44 385 THR A O 1
ATOM 3092 N N . ARG A 1 386 ? 19.173 -6.908 -15.839 1.00 89.25 386 ARG A N 1
ATOM 3093 C CA . ARG A 1 386 ? 18.903 -5.713 -16.653 1.00 89.25 386 ARG A CA 1
ATOM 3094 C C . ARG A 1 386 ? 19.809 -4.533 -16.302 1.00 89.25 386 ARG A C 1
ATOM 3096 O O . ARG A 1 386 ? 20.289 -3.860 -17.207 1.00 89.25 386 ARG A O 1
ATOM 3103 N N . CYS A 1 387 ? 20.043 -4.256 -15.017 1.00 92.19 387 CYS A N 1
ATOM 3104 C CA . CYS A 1 387 ? 20.929 -3.160 -14.612 1.00 92.19 387 CYS A CA 1
ATOM 3105 C C . CYS A 1 387 ? 22.365 -3.399 -15.098 1.00 92.19 387 CYS A C 1
ATOM 3107 O O . CYS A 1 387 ? 22.980 -2.477 -15.628 1.00 92.19 387 CYS A O 1
ATOM 3109 N N . HIS A 1 388 ? 22.873 -4.628 -14.969 1.00 93.56 388 HIS A N 1
ATOM 3110 C CA . HIS A 1 388 ? 24.199 -4.992 -15.475 1.00 93.56 388 HIS A CA 1
ATOM 3111 C C . HIS A 1 388 ? 24.285 -4.934 -17.002 1.00 93.56 388 HIS A C 1
ATOM 3113 O O . HIS A 1 388 ? 25.266 -4.423 -17.545 1.00 93.56 388 HIS A O 1
ATOM 3119 N N . TRP A 1 389 ? 23.249 -5.402 -17.700 1.00 88.50 389 TRP A N 1
ATOM 3120 C CA . TRP A 1 389 ? 23.178 -5.303 -19.151 1.00 88.50 389 TRP A CA 1
ATOM 3121 C C . TRP A 1 389 ? 23.199 -3.838 -19.598 1.00 88.50 389 TRP A C 1
ATOM 3123 O O . TRP A 1 389 ? 24.089 -3.460 -20.354 1.00 88.50 389 TRP A O 1
ATOM 3133 N N . GLU A 1 390 ? 22.319 -2.979 -19.074 1.00 89.00 390 GLU A N 1
ATOM 3134 C CA . GLU A 1 390 ? 22.293 -1.545 -19.413 1.00 89.00 390 GLU A CA 1
ATOM 3135 C C . GLU A 1 390 ? 23.646 -0.861 -19.136 1.00 89.00 390 GLU A C 1
ATOM 3137 O O . GLU A 1 390 ? 24.112 -0.051 -19.938 1.00 89.00 390 GLU A O 1
ATOM 3142 N N . GLU A 1 391 ? 24.325 -1.231 -18.052 1.00 94.56 391 GLU A N 1
ATOM 3143 C CA . GLU A 1 391 ? 25.664 -0.736 -17.720 1.00 94.56 391 GLU A CA 1
ATOM 3144 C C . GLU A 1 391 ? 26.727 -1.161 -18.753 1.00 94.56 391 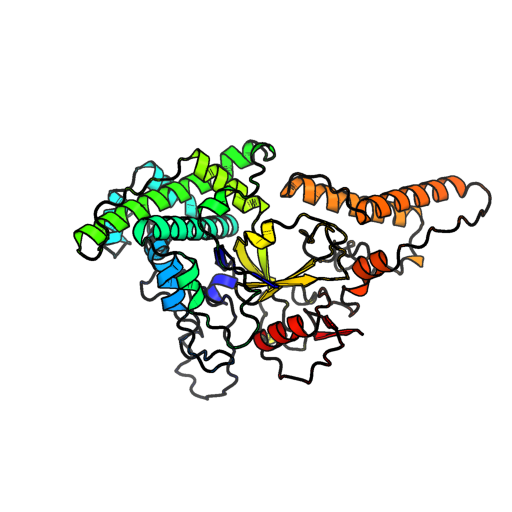GLU A C 1
ATOM 3146 O O . GLU A 1 391 ? 27.485 -0.317 -19.240 1.00 94.56 391 GLU A O 1
ATOM 3151 N N . SER A 1 392 ? 26.732 -2.428 -19.181 1.00 92.00 392 SER A N 1
ATOM 3152 C CA . SER A 1 392 ? 27.622 -2.922 -20.250 1.00 92.00 392 SER A CA 1
ATOM 3153 C C . SER A 1 392 ? 27.373 -2.228 -21.599 1.00 92.00 392 SER A C 1
ATOM 3155 O O . SER A 1 392 ? 28.300 -1.961 -22.372 1.00 92.00 392 SER A O 1
ATOM 3157 N N . GLN A 1 393 ? 26.116 -1.874 -21.870 1.00 87.56 393 GLN A N 1
ATOM 3158 C CA . GLN A 1 393 ? 25.707 -1.162 -23.076 1.00 87.56 393 GLN A CA 1
ATOM 3159 C C . GLN A 1 393 ? 26.244 0.270 -23.088 1.00 87.56 393 GLN A C 1
ATOM 3161 O O . GLN A 1 393 ? 26.780 0.720 -24.101 1.00 87.56 393 GLN A O 1
ATOM 3166 N N . ILE A 1 394 ? 26.160 0.966 -21.951 1.00 91.75 394 ILE A N 1
ATOM 3167 C CA . ILE A 1 394 ? 26.735 2.306 -21.772 1.00 91.75 394 ILE A CA 1
ATOM 3168 C C . ILE A 1 394 ? 28.255 2.264 -21.978 1.00 91.75 394 ILE A C 1
ATOM 3170 O O . ILE A 1 394 ? 28.800 3.097 -22.701 1.00 91.75 394 ILE A O 1
ATOM 3174 N N . GLN A 1 395 ? 28.943 1.266 -21.415 1.00 93.50 395 GLN A N 1
ATOM 3175 C CA . GLN A 1 395 ? 30.389 1.088 -21.602 1.00 93.50 395 GLN A CA 1
ATOM 3176 C C . GLN A 1 395 ? 30.757 0.830 -23.072 1.00 93.50 395 GLN A C 1
ATOM 3178 O O . GLN A 1 395 ? 31.730 1.394 -23.577 1.00 93.50 395 GLN A O 1
ATOM 3183 N N . THR A 1 396 ? 29.957 0.027 -23.777 1.00 89.44 396 THR A N 1
ATOM 3184 C CA . THR A 1 396 ? 30.153 -0.265 -25.205 1.00 89.44 396 THR A CA 1
ATOM 3185 C C . THR A 1 396 ? 29.962 0.981 -26.071 1.00 89.44 396 THR A C 1
ATOM 3187 O O . THR A 1 396 ? 30.772 1.234 -26.963 1.00 89.44 396 THR A O 1
ATOM 3190 N N . LEU A 1 397 ? 28.929 1.788 -25.804 1.00 88.25 397 LEU A N 1
ATOM 3191 C CA . LEU A 1 397 ? 28.705 3.065 -26.494 1.00 88.25 397 LEU A CA 1
ATOM 3192 C C . LEU A 1 397 ? 29.853 4.047 -26.243 1.00 88.25 397 LEU A C 1
ATOM 3194 O O . LEU A 1 397 ? 30.380 4.615 -27.197 1.00 88.25 397 LEU A O 1
ATOM 3198 N N . ASN A 1 398 ? 30.308 4.171 -24.995 1.00 92.50 398 ASN A N 1
ATOM 3199 C CA . ASN A 1 398 ? 31.452 5.011 -24.645 1.00 92.50 398 ASN A CA 1
ATOM 3200 C C . ASN A 1 398 ? 32.722 4.591 -25.409 1.00 92.50 398 ASN A C 1
ATOM 3202 O O . ASN A 1 398 ? 33.407 5.420 -26.004 1.00 92.50 398 ASN A O 1
ATOM 3206 N N . ALA A 1 399 ? 33.003 3.285 -25.482 1.00 91.12 399 ALA A N 1
ATOM 3207 C CA . ALA A 1 399 ? 34.128 2.766 -26.259 1.00 91.12 399 ALA A CA 1
ATOM 3208 C C . ALA A 1 399 ? 34.005 3.056 -27.768 1.00 91.12 399 ALA A C 1
ATOM 3210 O O . ALA A 1 399 ? 35.023 3.235 -28.434 1.00 91.12 399 ALA A O 1
ATOM 3211 N N . ARG A 1 400 ? 32.784 3.112 -28.321 1.00 86.88 400 ARG A N 1
ATOM 3212 C CA . ARG A 1 400 ? 32.545 3.487 -29.727 1.00 86.88 400 ARG A CA 1
ATOM 3213 C C . ARG A 1 400 ? 32.789 4.970 -29.974 1.00 86.88 400 ARG A C 1
ATOM 3215 O O . ARG A 1 400 ? 33.465 5.288 -30.947 1.00 86.88 400 ARG A O 1
ATOM 3222 N N . ILE A 1 401 ? 32.291 5.839 -29.095 1.00 89.00 401 ILE A N 1
ATOM 3223 C CA . ILE A 1 401 ? 32.508 7.292 -29.167 1.00 89.00 401 ILE A CA 1
ATOM 3224 C C . ILE A 1 401 ? 34.014 7.585 -29.175 1.00 89.00 401 ILE A C 1
ATOM 3226 O O . ILE A 1 401 ? 34.502 8.275 -30.061 1.00 89.00 401 ILE A O 1
ATOM 3230 N N . LEU A 1 402 ? 34.778 6.936 -28.287 1.00 90.19 402 LEU A N 1
ATOM 3231 C CA . LEU A 1 402 ? 36.238 7.082 -28.216 1.00 90.19 402 LEU A CA 1
ATOM 3232 C C . LEU A 1 402 ? 37.000 6.521 -29.436 1.00 90.19 402 LEU A C 1
ATOM 3234 O O . LEU A 1 402 ? 38.156 6.877 -29.644 1.00 90.19 402 LEU A O 1
ATOM 3238 N N . ARG A 1 403 ? 36.399 5.620 -30.228 1.00 86.88 403 ARG A N 1
ATOM 3239 C CA . ARG A 1 403 ? 37.023 5.007 -31.421 1.00 86.88 403 ARG A CA 1
ATOM 3240 C C . ARG A 1 403 ? 36.656 5.692 -32.735 1.00 86.88 403 ARG A C 1
ATOM 3242 O O . ARG A 1 403 ? 37.303 5.414 -33.743 1.00 86.88 403 ARG A O 1
ATOM 3249 N N . GLN A 1 404 ? 35.641 6.557 -32.761 1.00 68.81 404 GLN A N 1
ATOM 3250 C CA . GLN A 1 404 ? 35.241 7.267 -33.983 1.00 68.81 404 GLN A CA 1
ATOM 3251 C C . GLN A 1 404 ? 36.321 8.228 -34.523 1.00 68.81 404 GLN A C 1
ATOM 3253 O O . GLN A 1 404 ? 36.185 8.699 -35.649 1.00 68.81 404 GLN A O 1
ATOM 3258 N N . ASP A 1 405 ? 37.446 8.382 -33.816 1.00 59.97 405 ASP A N 1
ATOM 3259 C CA . ASP A 1 405 ? 38.674 9.005 -34.324 1.00 59.97 405 ASP A CA 1
ATOM 3260 C C . ASP A 1 405 ? 39.490 8.132 -35.311 1.00 59.97 405 ASP A C 1
ATOM 3262 O O . ASP A 1 405 ? 40.474 8.605 -35.882 1.00 59.97 405 ASP A O 1
ATOM 3266 N N . GLY A 1 406 ? 39.099 6.883 -35.605 1.00 55.62 406 GLY A N 1
ATOM 3267 C CA . GLY A 1 406 ? 39.716 6.134 -36.707 1.00 55.62 406 GLY A CA 1
ATOM 3268 C C . GLY A 1 406 ? 39.343 4.652 -36.795 1.00 55.62 406 GLY A C 1
ATOM 3269 O O . GLY A 1 406 ? 39.723 3.858 -35.943 1.00 55.62 406 GLY A O 1
ATOM 3270 N N . ASN A 1 407 ? 38.718 4.274 -37.915 1.00 62.38 407 ASN A N 1
ATOM 3271 C CA . ASN A 1 407 ? 38.358 2.925 -38.388 1.00 62.38 407 ASN A CA 1
ATOM 3272 C C . ASN A 1 407 ? 37.051 2.278 -37.879 1.00 62.38 407 ASN A C 1
ATOM 3274 O O . ASN A 1 407 ? 36.890 1.888 -36.725 1.00 62.38 407 ASN A O 1
ATOM 3278 N N . ASN A 1 408 ? 36.167 2.036 -38.857 1.00 56.91 408 ASN A N 1
ATOM 3279 C CA . ASN A 1 408 ? 34.909 1.285 -38.799 1.00 56.91 408 ASN A CA 1
ATOM 3280 C C . ASN A 1 408 ? 35.121 -0.219 -38.529 1.00 56.91 408 ASN A C 1
ATOM 3282 O O . ASN A 1 408 ? 34.848 -1.061 -39.387 1.00 56.91 408 ASN A O 1
ATOM 3286 N N . ALA A 1 409 ? 35.591 -0.593 -37.342 1.00 57.66 409 ALA A N 1
ATOM 3287 C CA . ALA A 1 409 ? 35.482 -1.977 -36.895 1.00 57.66 409 ALA A CA 1
ATOM 3288 C C . ALA A 1 409 ? 34.047 -2.227 -36.396 1.00 57.66 409 ALA A C 1
ATOM 3290 O O . ALA A 1 409 ? 33.672 -1.798 -35.304 1.00 57.66 409 ALA A O 1
ATOM 3291 N N . LEU A 1 410 ? 33.236 -2.905 -37.217 1.00 57.97 410 LEU A N 1
ATOM 3292 C CA . LEU A 1 410 ? 31.916 -3.429 -36.852 1.00 57.97 410 LEU A CA 1
ATOM 3293 C C . LEU A 1 410 ? 32.067 -4.430 -35.697 1.00 57.97 410 LEU A C 1
ATOM 3295 O O . LEU A 1 410 ? 32.274 -5.621 -35.914 1.00 57.97 410 LEU A O 1
ATOM 3299 N N . GLN A 1 411 ? 31.994 -3.950 -34.458 1.00 58.69 411 GLN A N 1
ATOM 3300 C CA . GLN A 1 411 ? 31.941 -4.826 -33.294 1.00 58.69 411 GLN A CA 1
ATOM 3301 C C . GLN A 1 411 ? 30.536 -5.433 -33.217 1.00 58.69 411 GLN A C 1
ATOM 3303 O O . GLN A 1 411 ? 29.558 -4.702 -33.019 1.00 58.69 411 GLN A O 1
ATOM 3308 N N . GLN A 1 412 ? 30.456 -6.754 -33.422 1.00 59.19 412 GLN A N 1
ATOM 3309 C CA . GLN A 1 412 ? 29.231 -7.535 -33.264 1.00 59.19 412 GLN A CA 1
ATOM 3310 C C . GLN A 1 412 ? 28.670 -7.301 -31.860 1.00 59.19 412 GLN A C 1
ATOM 3312 O O . GLN A 1 412 ? 29.383 -7.409 -30.864 1.00 59.19 412 GLN A O 1
ATOM 3317 N N . TYR A 1 413 ? 27.403 -6.899 -31.808 1.00 59.16 413 TYR A N 1
ATOM 3318 C CA . TYR A 1 413 ? 26.642 -6.870 -30.571 1.00 59.16 413 TYR A CA 1
ATOM 3319 C C . TYR A 1 413 ? 26.448 -8.313 -30.121 1.00 59.16 413 TYR A C 1
ATOM 3321 O O . TYR A 1 413 ? 25.990 -9.124 -30.925 1.00 59.16 413 TYR A O 1
ATOM 3329 N N . GLU A 1 414 ? 26.750 -8.615 -28.860 1.00 61.00 414 GLU A N 1
ATOM 3330 C CA . GLU A 1 414 ? 26.138 -9.780 -28.229 1.00 61.00 414 GLU A CA 1
ATOM 3331 C C . GLU A 1 414 ? 24.621 -9.550 -28.300 1.00 61.00 414 GLU A C 1
ATOM 3333 O O . GLU A 1 414 ? 24.152 -8.512 -27.804 1.00 61.00 414 GLU A O 1
ATOM 3338 N N . PRO A 1 415 ? 23.861 -10.408 -29.005 1.00 65.12 415 PRO A N 1
ATOM 3339 C CA . PRO A 1 415 ? 22.419 -10.258 -29.069 1.00 65.12 415 PRO A CA 1
ATOM 3340 C C . PRO A 1 415 ? 21.877 -10.267 -27.639 1.00 65.12 415 PRO A C 1
ATOM 3342 O O . PRO A 1 415 ? 22.291 -11.078 -26.811 1.00 65.12 415 PRO A O 1
ATOM 3345 N N . GLU A 1 416 ? 20.996 -9.313 -27.331 1.00 65.88 416 GLU A N 1
ATOM 3346 C CA . GLU A 1 416 ? 20.225 -9.367 -26.089 1.00 65.88 416 GLU A CA 1
ATOM 3347 C C . GLU A 1 416 ? 19.521 -10.729 -26.054 1.00 65.88 416 GLU A C 1
ATOM 3349 O O . GLU A 1 416 ? 19.009 -11.174 -27.085 1.00 65.88 416 GLU A O 1
ATOM 3354 N N . ASP A 1 417 ? 19.547 -11.409 -24.905 1.00 73.50 417 ASP A N 1
ATOM 3355 C CA . ASP A 1 417 ? 18.768 -12.633 -24.733 1.00 73.50 417 ASP A CA 1
ATOM 3356 C C . ASP A 1 417 ? 17.317 -12.301 -25.102 1.00 73.50 417 ASP A C 1
ATOM 3358 O O . ASP A 1 417 ? 16.714 -11.404 -24.507 1.00 73.50 417 ASP A O 1
ATOM 3362 N N . GLU A 1 418 ? 16.763 -12.986 -26.106 1.00 70.75 418 GLU A N 1
ATOM 3363 C CA . GLU A 1 418 ? 15.404 -12.742 -26.596 1.00 70.75 418 GLU A CA 1
ATOM 3364 C C . GLU A 1 418 ? 14.384 -12.772 -25.446 1.00 70.75 418 GLU A C 1
ATOM 3366 O O . GLU A 1 418 ? 13.390 -12.038 -25.473 1.00 70.75 418 GLU A O 1
ATOM 3371 N N . LYS A 1 419 ? 14.659 -13.560 -24.394 1.00 68.06 419 LYS A N 1
ATOM 3372 C CA . LYS A 1 419 ? 13.852 -13.606 -23.170 1.00 68.06 419 LYS A CA 1
ATOM 3373 C C . LYS A 1 419 ? 13.855 -12.275 -22.418 1.00 68.06 419 LYS A C 1
ATOM 3375 O O . LYS A 1 419 ? 12.796 -11.815 -21.994 1.00 68.06 419 LYS A O 1
ATOM 3380 N N . GLU A 1 420 ? 15.010 -11.633 -22.275 1.00 68.69 420 GLU A N 1
ATOM 3381 C CA . GLU A 1 420 ? 15.138 -10.323 -21.621 1.00 68.69 420 GLU A CA 1
ATOM 3382 C C . GLU A 1 420 ? 14.485 -9.219 -22.461 1.00 68.69 420 GLU A C 1
ATOM 3384 O O . GLU A 1 420 ? 13.749 -8.381 -21.927 1.00 68.69 420 GLU A O 1
ATOM 3389 N N . THR A 1 421 ? 14.643 -9.265 -23.789 1.00 71.75 421 THR A N 1
ATOM 3390 C CA . THR A 1 421 ? 13.933 -8.353 -24.696 1.00 71.75 421 THR A CA 1
ATOM 3391 C C . THR A 1 421 ? 12.416 -8.512 -24.562 1.00 71.75 421 THR A C 1
ATOM 3393 O O . THR A 1 421 ? 11.694 -7.512 -24.506 1.00 71.75 421 THR A 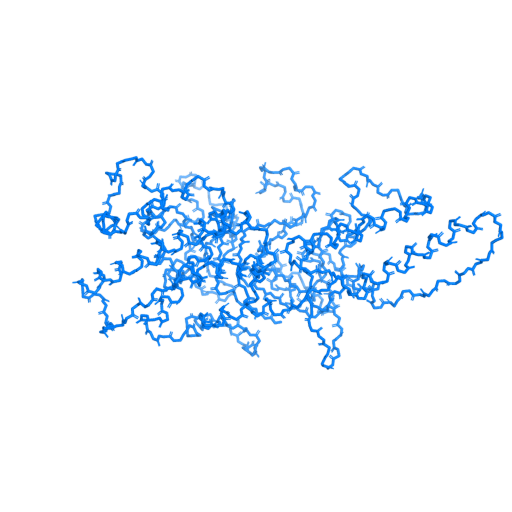O 1
ATOM 3396 N N . PHE A 1 422 ? 11.909 -9.745 -24.464 1.00 69.25 422 PHE A N 1
ATOM 3397 C CA . PHE A 1 422 ? 10.482 -10.011 -24.282 1.00 69.25 422 PHE A CA 1
ATOM 3398 C C . PHE A 1 422 ? 9.952 -9.491 -22.939 1.00 69.25 422 PHE A C 1
ATOM 3400 O O . PHE A 1 422 ? 8.914 -8.830 -22.908 1.00 69.25 422 PHE A O 1
ATOM 3407 N N . LEU A 1 423 ? 10.663 -9.708 -21.832 1.00 68.38 423 LEU A N 1
ATOM 3408 C CA . LEU A 1 423 ? 10.248 -9.178 -20.526 1.00 68.38 423 LEU A CA 1
ATOM 3409 C C . LEU A 1 423 ? 10.227 -7.648 -20.505 1.00 68.38 423 LEU A C 1
ATOM 3411 O O . LEU A 1 423 ? 9.336 -7.045 -19.903 1.00 68.38 423 LEU A O 1
ATOM 3415 N N . ARG A 1 424 ? 11.190 -7.025 -21.190 1.00 69.06 424 ARG A N 1
ATOM 3416 C CA . ARG A 1 424 ? 11.335 -5.570 -21.269 1.00 69.06 424 ARG A CA 1
ATOM 3417 C C . ARG A 1 424 ? 10.310 -4.919 -22.196 1.00 69.06 424 ARG A C 1
ATOM 3419 O O . ARG A 1 424 ? 9.778 -3.862 -21.861 1.00 69.06 424 ARG A O 1
ATOM 3426 N N . LEU A 1 425 ? 10.055 -5.512 -23.362 1.00 67.38 425 LEU A N 1
ATOM 3427 C CA . LEU A 1 425 ? 9.276 -4.897 -24.445 1.00 67.38 425 LEU A CA 1
ATOM 3428 C C . LEU A 1 425 ? 7.990 -5.656 -24.778 1.00 67.38 425 LEU A C 1
ATOM 3430 O O . LEU A 1 425 ? 6.981 -5.031 -25.092 1.00 67.38 425 LEU A O 1
ATOM 3434 N N . GLY A 1 426 ? 8.021 -6.985 -24.708 1.00 66.06 426 GLY A N 1
ATOM 3435 C CA . GLY A 1 426 ? 6.933 -7.870 -25.126 1.00 66.06 426 GLY A CA 1
ATOM 3436 C C . GLY A 1 426 ? 5.726 -7.862 -24.193 1.00 66.06 426 GLY A C 1
ATOM 3437 O O . GLY A 1 426 ? 4.608 -8.069 -24.655 1.00 66.06 426 GLY A O 1
ATOM 3438 N N . LEU A 1 427 ? 5.920 -7.565 -22.906 1.00 80.00 427 LEU A N 1
ATOM 3439 C CA . LEU A 1 427 ? 4.817 -7.460 -21.946 1.00 80.00 427 LEU A CA 1
ATOM 3440 C C . LEU A 1 427 ? 4.212 -6.060 -21.864 1.00 80.00 427 LEU A C 1
ATOM 3442 O O . LEU A 1 427 ? 3.136 -5.904 -21.296 1.00 80.00 427 LEU A O 1
ATOM 3446 N N . LEU A 1 428 ? 4.842 -5.031 -22.426 1.00 84.00 428 LEU A N 1
ATOM 3447 C CA . LEU A 1 428 ? 4.274 -3.685 -22.434 1.00 84.00 428 LEU A CA 1
ATOM 3448 C C . LEU A 1 428 ? 3.331 -3.506 -23.622 1.00 84.00 428 LEU A C 1
ATOM 3450 O O . LEU A 1 428 ? 3.614 -3.927 -24.739 1.00 84.00 428 LEU A O 1
ATOM 3454 N N . CYS A 1 429 ? 2.227 -2.789 -23.423 1.00 85.31 429 CYS A N 1
ATOM 3455 C CA . CYS A 1 429 ? 1.334 -2.484 -24.531 1.00 85.31 429 CYS A CA 1
ATOM 3456 C C . CYS A 1 429 ? 1.986 -1.508 -25.519 1.00 85.31 429 CYS A C 1
ATOM 3458 O O . CYS A 1 429 ? 2.297 -0.366 -25.177 1.00 85.31 429 CYS A O 1
ATOM 3460 N N . ASN A 1 430 ? 2.145 -1.926 -26.771 1.00 84.00 430 ASN A N 1
ATOM 3461 C CA . ASN A 1 430 ? 2.708 -1.094 -27.837 1.00 84.00 430 ASN A CA 1
ATOM 3462 C C . ASN A 1 430 ? 1.726 -0.042 -28.394 1.00 84.00 430 ASN A C 1
ATOM 3464 O O . ASN A 1 430 ? 2.135 0.832 -29.160 1.00 84.00 430 ASN A O 1
ATOM 3468 N N . ARG A 1 431 ? 0.444 -0.073 -27.999 1.00 83.25 431 ARG A N 1
ATOM 3469 C CA . ARG A 1 431 ? -0.553 0.910 -28.441 1.00 83.25 431 ARG A CA 1
ATOM 3470 C C . ARG A 1 431 ? -0.138 2.316 -28.000 1.00 83.25 431 ARG A C 1
ATOM 3472 O O . ARG A 1 431 ? 0.172 2.553 -26.830 1.00 83.25 431 ARG A O 1
ATOM 3479 N N . SER A 1 432 ? -0.154 3.262 -28.939 1.00 80.25 432 SER A N 1
ATOM 3480 C CA . SER A 1 432 ? 0.164 4.665 -28.649 1.00 80.25 432 SER A CA 1
ATOM 3481 C C . SER A 1 432 ? -0.707 5.198 -27.504 1.00 80.25 432 SER A C 1
ATOM 3483 O O . SER A 1 432 ? -1.910 4.938 -27.463 1.00 80.25 432 SER A O 1
ATOM 3485 N N . GLY A 1 433 ? -0.082 5.887 -26.544 1.00 77.25 433 GLY A N 1
ATOM 3486 C CA . GLY A 1 433 ? -0.752 6.393 -25.341 1.00 77.25 433 GLY A CA 1
ATOM 3487 C C . GLY A 1 433 ? -1.208 5.328 -24.333 1.00 77.25 433 GLY A C 1
ATOM 3488 O O . GLY A 1 433 ? -1.960 5.655 -23.421 1.00 77.25 433 GLY A O 1
ATOM 3489 N N . CYS A 1 434 ? -0.805 4.059 -24.472 1.00 81.00 434 CYS A N 1
ATOM 3490 C CA . CYS A 1 434 ? -1.106 3.017 -23.491 1.00 81.00 434 CYS A CA 1
ATOM 3491 C C . CYS A 1 434 ? 0.091 2.738 -22.569 1.00 81.00 434 CYS A C 1
ATOM 3493 O O . CYS A 1 434 ? 1.216 2.559 -23.033 1.00 81.00 434 CYS A O 1
ATOM 3495 N N . TYR A 1 435 ? -0.175 2.660 -21.262 1.00 80.75 435 TYR A N 1
ATOM 3496 C CA . TYR A 1 435 ? 0.800 2.340 -20.206 1.00 80.75 435 TYR A CA 1
ATOM 3497 C C . TYR A 1 435 ? 0.409 1.049 -19.469 1.00 80.75 435 TYR A C 1
ATOM 3499 O O . TYR A 1 435 ? 0.835 0.780 -18.348 1.00 80.75 435 TYR A O 1
ATOM 3507 N N . GLY A 1 436 ? -0.454 0.247 -20.096 1.00 85.06 436 GLY A N 1
ATOM 3508 C CA . GLY A 1 436 ? -0.762 -1.093 -19.628 1.00 85.06 436 GLY A CA 1
ATOM 3509 C C . GLY A 1 436 ? 0.324 -2.085 -20.007 1.00 85.06 436 GLY A C 1
ATOM 3510 O O . GLY A 1 436 ? 1.141 -1.846 -20.898 1.00 85.06 436 GLY A O 1
ATOM 3511 N N . PHE A 1 437 ? 0.257 -3.236 -19.363 1.00 88.12 437 PHE A N 1
ATOM 3512 C CA . PHE A 1 437 ? 1.016 -4.428 -19.701 1.00 88.12 437 PHE A CA 1
ATOM 3513 C C . PHE A 1 437 ? 0.057 -5.563 -20.065 1.00 88.12 437 PHE A C 1
ATOM 3515 O O . PHE A 1 437 ? -1.149 -5.469 -19.831 1.00 88.12 437 PHE A O 1
ATOM 3522 N N . PHE A 1 438 ? 0.571 -6.610 -20.682 1.00 90.69 438 PHE A N 1
ATOM 3523 C CA . PHE A 1 438 ? -0.177 -7.791 -21.055 1.00 90.69 438 PHE A CA 1
ATOM 3524 C C . PHE A 1 438 ? -0.282 -8.744 -19.863 1.00 90.69 438 PHE A C 1
ATOM 3526 O O . PHE A 1 438 ? 0.695 -9.023 -19.167 1.00 90.69 438 PHE A O 1
ATOM 3533 N N . ALA A 1 439 ? -1.494 -9.233 -19.624 1.00 91.69 439 ALA A N 1
ATOM 3534 C CA . ALA A 1 439 ? -1.788 -10.268 -18.650 1.00 91.69 439 ALA A CA 1
ATOM 3535 C C . ALA A 1 439 ? -2.370 -11.496 -19.360 1.00 91.69 439 ALA A C 1
ATOM 3537 O O . ALA A 1 439 ? -3.050 -11.343 -20.383 1.00 91.69 439 ALA A O 1
ATOM 3538 N N . PRO A 1 440 ? -2.138 -12.706 -18.829 1.00 92.06 440 PRO A N 1
ATOM 3539 C CA . PRO A 1 440 ? -2.690 -13.915 -19.411 1.00 92.06 440 PRO A CA 1
ATOM 3540 C C . PRO A 1 440 ? -4.227 -13.898 -19.324 1.00 92.06 440 PRO A C 1
ATOM 3542 O O . PRO A 1 440 ? -4.787 -13.268 -18.417 1.00 92.06 440 PRO A O 1
ATOM 3545 N N . PRO A 1 441 ? -4.928 -14.618 -20.217 1.00 88.69 441 PRO A N 1
ATOM 3546 C CA . PRO A 1 441 ? -6.387 -14.562 -20.318 1.00 88.69 441 PRO A CA 1
ATOM 3547 C C . PRO A 1 441 ? -7.112 -14.870 -18.999 1.00 88.69 441 PRO A C 1
ATOM 3549 O O . PRO A 1 441 ? -8.109 -14.226 -18.684 1.00 88.69 441 PRO A O 1
ATOM 3552 N N . VAL A 1 442 ? -6.580 -15.769 -18.162 1.00 87.50 442 VAL A N 1
ATOM 3553 C CA . VAL A 1 442 ? -7.151 -16.054 -16.831 1.00 87.50 442 VAL A CA 1
ATOM 3554 C C . VAL A 1 442 ? -7.169 -14.826 -15.910 1.00 87.50 442 VAL A C 1
ATOM 3556 O O . VAL A 1 442 ? -8.138 -14.612 -15.187 1.00 87.50 442 VAL A O 1
ATOM 3559 N N . VAL A 1 443 ? -6.131 -13.987 -15.955 1.00 89.25 443 VAL A N 1
ATOM 3560 C CA . VAL A 1 443 ? -6.058 -12.736 -15.183 1.00 89.25 443 VAL A CA 1
ATOM 3561 C C . VAL A 1 443 ? -6.935 -11.674 -15.837 1.00 89.25 443 VAL A C 1
ATOM 3563 O O . VAL A 1 443 ? -7.673 -10.970 -15.149 1.00 89.25 443 VAL A O 1
ATOM 3566 N N . ALA A 1 444 ? -6.902 -11.586 -17.167 1.00 86.62 444 ALA A N 1
ATOM 3567 C CA . ALA A 1 444 ? -7.703 -10.634 -17.923 1.00 86.62 444 ALA A CA 1
ATOM 3568 C C . ALA A 1 444 ? -9.209 -10.824 -17.698 1.00 86.62 444 ALA A C 1
ATOM 3570 O O . ALA A 1 444 ? -9.908 -9.842 -17.465 1.00 86.62 444 ALA A O 1
ATOM 3571 N N . ASN A 1 445 ? -9.696 -12.067 -17.679 1.00 84.19 445 ASN A N 1
ATOM 3572 C CA . ASN A 1 445 ? -11.102 -12.388 -17.421 1.00 84.19 445 ASN A CA 1
ATOM 3573 C C . ASN A 1 445 ? -11.582 -11.821 -16.078 1.00 84.19 445 ASN A C 1
ATOM 3575 O O . ASN A 1 445 ? -12.644 -11.206 -16.013 1.00 84.19 445 ASN A O 1
ATOM 3579 N N . VAL A 1 446 ? -10.760 -11.927 -15.030 1.00 82.06 446 VAL A N 1
ATOM 3580 C CA . VAL A 1 446 ? -11.084 -11.356 -13.713 1.00 82.06 446 VAL A CA 1
ATOM 3581 C C . VAL A 1 446 ? -11.169 -9.823 -13.779 1.00 82.06 446 VAL A C 1
ATOM 3583 O O . VAL A 1 446 ? -12.064 -9.219 -13.189 1.00 82.06 446 VAL A O 1
ATOM 3586 N N . LEU A 1 447 ? -10.287 -9.168 -14.539 1.00 80.69 447 LEU A N 1
ATOM 3587 C CA . LEU A 1 447 ? -10.314 -7.709 -14.713 1.00 80.69 447 LEU A CA 1
ATOM 3588 C C . LEU A 1 447 ? -11.503 -7.227 -15.557 1.00 80.69 447 LEU A C 1
ATOM 3590 O O . LEU A 1 447 ? -12.054 -6.158 -15.292 1.00 80.69 447 LEU A O 1
ATOM 3594 N N . ILE A 1 448 ? -11.904 -7.998 -16.565 1.00 77.31 448 ILE A N 1
ATOM 3595 C CA . ILE A 1 448 ? -13.051 -7.718 -17.444 1.00 77.31 448 ILE A CA 1
ATOM 3596 C C . ILE A 1 448 ? -14.344 -7.694 -16.631 1.00 77.31 448 ILE A C 1
ATOM 3598 O O . ILE A 1 448 ? -15.119 -6.742 -16.751 1.00 77.31 448 ILE A O 1
ATOM 3602 N N . GLU A 1 449 ? -14.526 -8.670 -15.736 1.00 72.06 449 GLU A N 1
ATOM 3603 C CA . GLU A 1 449 ? -15.647 -8.691 -14.789 1.00 72.06 449 GLU A CA 1
ATOM 3604 C C . GLU A 1 449 ? -15.689 -7.420 -13.931 1.00 72.06 449 GLU A C 1
ATOM 3606 O O . GLU A 1 449 ? -16.758 -6.847 -13.715 1.00 72.06 449 GLU A O 1
ATOM 3611 N N . GLN A 1 450 ? -14.527 -6.927 -13.484 1.00 72.38 450 GLN A N 1
ATOM 3612 C CA . GLN A 1 450 ? -14.440 -5.684 -12.709 1.00 72.38 450 GLN A CA 1
ATOM 3613 C C . GLN A 1 450 ? -14.929 -4.467 -13.499 1.00 72.38 450 GLN A C 1
ATOM 3615 O O . GLN A 1 450 ? -15.496 -3.537 -12.925 1.00 72.38 450 GLN A O 1
ATOM 3620 N N . ARG A 1 451 ? -14.673 -4.456 -14.808 1.00 71.81 451 ARG A N 1
ATOM 3621 C CA . ARG A 1 451 ? -14.961 -3.324 -15.695 1.00 71.81 451 ARG A CA 1
ATOM 3622 C C . ARG A 1 451 ? -16.364 -3.343 -16.272 1.00 71.81 451 ARG A C 1
ATOM 3624 O O . ARG A 1 451 ? -16.734 -2.387 -16.947 1.00 71.81 451 ARG A O 1
ATOM 3631 N N . GLY A 1 452 ? -17.120 -4.418 -16.051 1.00 68.38 452 GLY A N 1
ATOM 3632 C CA . GLY A 1 452 ? -18.394 -4.618 -16.736 1.00 68.38 452 GLY A CA 1
ATOM 3633 C C . GLY A 1 452 ? -18.225 -4.662 -18.256 1.00 68.38 452 GLY A C 1
ATOM 3634 O O . GLY A 1 452 ? -19.139 -4.295 -18.990 1.00 68.38 452 GLY A O 1
ATOM 3635 N N . TRP A 1 453 ? -17.046 -5.060 -18.744 1.00 70.50 453 TRP A N 1
ATOM 3636 C CA . TRP A 1 453 ? -16.867 -5.317 -20.165 1.00 70.50 453 TRP A CA 1
ATOM 3637 C C . TRP A 1 453 ? -17.696 -6.555 -20.498 1.00 70.50 453 TRP A C 1
ATOM 3639 O O . TRP A 1 453 ? -17.522 -7.603 -19.876 1.00 70.50 453 TRP A O 1
ATOM 3649 N N . ASN A 1 454 ? -18.625 -6.422 -21.450 1.00 65.69 454 ASN A N 1
ATOM 3650 C CA . ASN A 1 454 ? -19.364 -7.568 -21.976 1.00 65.69 454 ASN A CA 1
ATOM 3651 C C . ASN A 1 454 ? -18.353 -8.657 -22.340 1.00 65.69 454 ASN A C 1
ATOM 3653 O O . ASN A 1 454 ? -17.309 -8.332 -22.908 1.00 65.69 454 ASN A O 1
ATOM 3657 N N . SER A 1 455 ? -18.659 -9.908 -21.987 1.00 61.00 455 SER A N 1
ATOM 3658 C CA . SER A 1 455 ? -17.812 -11.103 -22.109 1.00 61.00 455 SER A CA 1
ATOM 3659 C C . SER A 1 455 ? -17.509 -11.472 -23.568 1.00 61.00 455 SER A C 1
ATOM 3661 O O . SER A 1 455 ? -17.812 -12.573 -24.028 1.00 61.00 455 SER A O 1
ATOM 3663 N N . LEU A 1 456 ? -16.970 -10.527 -24.334 1.00 56.97 456 LEU A N 1
ATOM 3664 C CA . LEU A 1 456 ? -16.460 -10.737 -25.671 1.00 56.97 456 LEU A CA 1
ATOM 3665 C C . LEU A 1 456 ? -15.429 -11.852 -25.565 1.00 56.97 456 LEU A C 1
ATOM 3667 O O . LEU A 1 456 ? -14.453 -11.719 -24.833 1.00 56.97 456 LEU A O 1
ATOM 3671 N N . PHE A 1 457 ? -15.737 -12.957 -26.245 1.00 59.22 457 PHE A N 1
ATOM 3672 C CA . PHE A 1 457 ? -14.998 -14.211 -26.290 1.00 59.22 457 PHE A CA 1
ATOM 3673 C C . PHE A 1 457 ? -13.487 -13.977 -26.248 1.00 59.22 457 PHE A C 1
ATOM 3675 O O . PHE A 1 457 ? -12.862 -13.651 -27.257 1.00 59.22 457 PHE A O 1
ATOM 3682 N N . MET A 1 458 ? -12.915 -14.118 -25.056 1.00 68.12 458 MET A N 1
ATOM 3683 C CA . MET A 1 458 ? -11.477 -14.057 -24.862 1.00 68.12 458 MET A CA 1
ATOM 3684 C C . MET A 1 458 ? -10.897 -15.355 -25.409 1.00 68.12 458 MET A C 1
ATOM 3686 O O . MET A 1 458 ? -11.233 -16.442 -24.941 1.00 68.12 458 MET A O 1
ATOM 3690 N N . ASP A 1 459 ? -10.063 -15.233 -26.438 1.00 81.62 459 ASP A N 1
ATOM 3691 C CA . ASP A 1 459 ? -9.246 -16.339 -26.922 1.00 81.62 459 ASP A CA 1
ATOM 3692 C C . ASP A 1 459 ? -8.329 -16.779 -25.766 1.00 81.62 459 ASP A C 1
ATOM 3694 O O . ASP A 1 459 ? -7.530 -15.963 -25.295 1.00 81.62 459 ASP A O 1
ATOM 3698 N N . PRO A 1 460 ? -8.430 -18.030 -25.279 1.00 84.88 460 PRO A N 1
ATOM 3699 C CA . PRO A 1 460 ? -7.632 -18.507 -24.150 1.00 84.88 460 PRO A CA 1
ATOM 3700 C C . PRO A 1 460 ? -6.127 -18.531 -24.448 1.00 84.88 460 PRO A C 1
ATOM 3702 O O . PRO A 1 460 ? -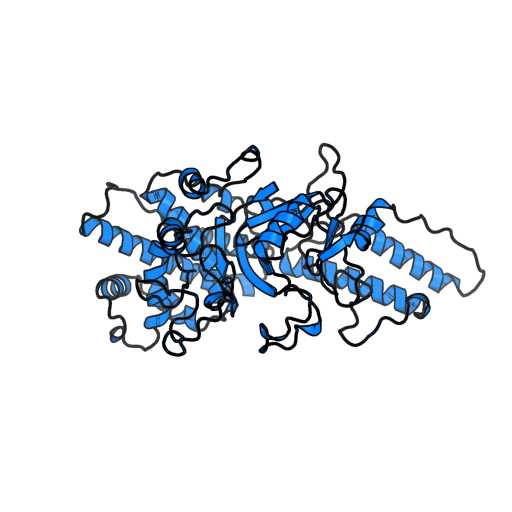5.337 -18.746 -23.533 1.00 84.88 460 PRO A O 1
ATOM 3705 N N . ASN A 1 461 ? -5.725 -18.288 -25.697 1.00 87.31 461 ASN A N 1
ATOM 3706 C CA . ASN A 1 461 ? -4.329 -18.218 -26.111 1.00 87.31 461 ASN A CA 1
ATOM 3707 C C . ASN A 1 461 ? -3.817 -16.783 -26.279 1.00 87.31 461 ASN A C 1
ATOM 3709 O O . ASN A 1 461 ? -2.664 -16.604 -26.654 1.00 87.31 461 ASN A O 1
ATOM 3713 N N . LYS A 1 462 ? -4.647 -15.756 -26.050 1.00 89.50 462 LYS A N 1
ATOM 3714 C CA . LYS A 1 462 ? -4.240 -14.356 -26.231 1.00 89.50 462 LYS A CA 1
ATOM 3715 C C . LYS A 1 462 ? -4.065 -13.651 -24.907 1.00 89.50 462 LYS A C 1
ATOM 3717 O O . LYS A 1 462 ? -4.965 -13.619 -24.068 1.00 89.50 462 LYS A O 1
ATOM 3722 N N . TRP A 1 463 ? -2.918 -13.007 -24.766 1.00 91.69 463 TRP A N 1
ATOM 3723 C CA . TRP A 1 463 ? -2.679 -12.071 -23.687 1.00 91.69 463 TRP A CA 1
ATOM 3724 C C . TRP A 1 463 ? -3.453 -10.781 -23.936 1.00 91.69 463 TRP A C 1
ATOM 3726 O O . TRP A 1 463 ? -3.667 -10.367 -25.077 1.00 91.69 463 TRP A O 1
ATOM 3736 N N . VAL A 1 464 ? -3.856 -10.120 -22.856 1.00 91.12 464 VAL A N 1
ATOM 3737 C CA . VAL A 1 464 ? -4.716 -8.937 -22.908 1.00 91.12 464 VAL A CA 1
ATOM 3738 C C . VAL A 1 464 ? -4.050 -7.799 -22.165 1.00 91.12 464 VAL A C 1
ATOM 3740 O O . VAL A 1 464 ? -3.638 -7.943 -21.015 1.00 91.12 464 VAL A O 1
ATOM 3743 N N . CYS A 1 465 ? -3.971 -6.637 -22.800 1.00 90.56 465 CYS A N 1
ATOM 3744 C CA . CYS A 1 465 ? -3.487 -5.439 -22.150 1.00 90.56 465 CYS A CA 1
ATOM 3745 C C . CYS A 1 465 ? -4.442 -5.033 -21.022 1.00 90.56 465 CYS A C 1
ATOM 3747 O O . CYS A 1 465 ? -5.587 -4.646 -21.276 1.00 90.56 465 CYS A O 1
ATOM 3749 N N . VAL A 1 466 ? -3.942 -5.010 -19.786 1.00 87.06 466 VAL A N 1
ATOM 3750 C CA . VAL A 1 466 ? -4.726 -4.655 -18.596 1.00 87.06 466 VAL A CA 1
ATOM 3751 C C . VAL A 1 466 ? -5.231 -3.215 -18.611 1.00 87.06 466 VAL A C 1
ATOM 3753 O O . VAL A 1 466 ? -6.109 -2.885 -17.831 1.00 87.06 466 VAL A O 1
ATOM 3756 N N . ALA A 1 467 ? -4.715 -2.337 -19.474 1.00 85.31 467 ALA A N 1
ATOM 3757 C CA . ALA A 1 467 ? -5.199 -0.964 -19.597 1.00 85.31 467 ALA A CA 1
ATOM 3758 C C . ALA A 1 467 ? -6.244 -0.824 -20.707 1.00 85.31 467 ALA A C 1
ATOM 3760 O O . ALA A 1 467 ? -7.390 -0.478 -20.428 1.00 85.31 467 ALA A O 1
ATOM 3761 N N . CYS A 1 468 ? -5.867 -1.123 -21.955 1.00 85.38 468 CYS A N 1
ATOM 3762 C CA . CYS A 1 468 ? -6.690 -0.824 -23.130 1.00 85.38 468 CYS A CA 1
ATOM 3763 C C . CYS A 1 468 ? -7.417 -2.030 -23.743 1.00 85.38 468 CYS A C 1
ATOM 3765 O O . CYS A 1 468 ? -8.110 -1.854 -24.742 1.00 85.38 468 CYS A O 1
ATOM 3767 N N . GLY A 1 469 ? -7.231 -3.239 -23.204 1.00 86.44 469 GLY A N 1
ATOM 3768 C CA . GLY A 1 469 ? -7.864 -4.455 -23.722 1.00 86.44 469 GLY A CA 1
ATOM 3769 C C . GLY A 1 469 ? -7.307 -4.961 -25.056 1.00 86.44 469 GLY A C 1
ATOM 3770 O O . GLY A 1 469 ? -7.871 -5.890 -25.623 1.00 86.44 469 GLY A O 1
ATOM 3771 N N . ALA A 1 470 ? -6.224 -4.369 -25.578 1.00 88.06 470 ALA A N 1
ATOM 3772 C CA . ALA A 1 470 ? -5.549 -4.876 -26.774 1.00 88.06 470 ALA A CA 1
ATOM 3773 C C . ALA A 1 470 ? -5.110 -6.333 -26.579 1.00 88.06 470 ALA A C 1
ATOM 3775 O O . ALA A 1 470 ? -4.721 -6.708 -25.476 1.00 88.06 470 ALA A O 1
ATOM 3776 N N . LEU A 1 471 ? -5.151 -7.126 -27.647 1.00 89.25 471 LEU A N 1
ATOM 3777 C CA . LEU A 1 471 ? -4.759 -8.533 -27.632 1.00 89.25 471 LEU A CA 1
ATOM 3778 C C . LEU A 1 471 ? -3.355 -8.703 -28.221 1.00 89.25 471 LEU A C 1
ATOM 3780 O O . LEU A 1 471 ? -3.029 -8.046 -29.211 1.00 89.25 471 LEU A O 1
ATOM 3784 N N . GLN A 1 472 ? -2.562 -9.602 -27.645 1.00 87.81 472 GLN A N 1
ATOM 3785 C CA . GLN A 1 472 ? -1.264 -10.033 -28.165 1.00 87.81 472 GLN A CA 1
ATOM 3786 C C . GLN A 1 472 ? -1.196 -11.563 -28.165 1.00 87.81 472 GLN A C 1
ATOM 3788 O O . GLN A 1 472 ? -1.752 -12.210 -27.275 1.00 87.81 472 GLN A O 1
ATOM 3793 N N . HIS A 1 473 ? -0.576 -12.107 -29.213 1.00 81.38 473 HIS A N 1
ATOM 3794 C CA . HIS A 1 473 ? -0.318 -13.536 -29.370 1.00 81.38 473 HIS A CA 1
ATOM 3795 C C . HIS A 1 473 ? 0.882 -13.986 -28.548 1.00 81.38 473 HIS A C 1
ATOM 3797 O O . HIS A 1 473 ? 1.839 -13.184 -28.439 1.00 81.38 473 HIS A O 1
#

pLDDT: mean 81.9, std 16.52, range [39.19, 98.38]

Sequence (473 aa):
MRTMPQAAILTGDGRVQRCAHCLLLPQVQTTQTSDKNEQRNGPFTGCRQGCNMVFYCNDHFKGPQGIARNCPQRDWDLFHQYECGFLKLLHYVTDLSATQIQDPTLVSIYEQLEQHHREAIVNYRTKDEFEQDYCRVLMRILSLRFREMVSKEELCTVYAGQQISSTDQDLVFRPEPFASMMTLTENRESYPSEKLKGDMVDVAKILDAYQGYLHLWYQQQQSQGQGSGAGASLSRLSPDDLLGLVCREECNSFGLYAYPPGGDHKEYLTSRRDISTNAKVGYGLGLFRFASSFNHSCSPNLYHVAYGPQFLVYAARDIEPKEELNIFYLEPGPTYRLDRLAGPHVTISDPSRLGPEQEMDQRKAALQSRRAYLEEIFHFSCTCTRCHWEESQIQTLNARILRQDGNNALQQYEPEDEKETFLRLGLLCNRSGCYGFFAPPVVANVLIEQRGWNSLFMDPNKWVCVACGALQH

Secondary structure (DSSP, 8-state):
-EE--SEEEE-TTHHHHS-TTT-PPPP--------TTSTTS-SEEEPTT--SS-EEE-TT-B-TTS-B--HHHHHIIIIIHHHHHHHHHHHHTTSSSGGG---HHHHHHHHHS-HHHHHHHHHHTTS-HHHHHHHHHHHHHHHHHHHHHHH---HHHHHTTS---SS-GGGEEPPPPHHHHTTS---GGGS-HHHIIIIIHHHHHHHHHHHHHHHHHHHHHHHTT----TT---PPPPHHHHHHHHHHHHHHEEEEEEPPPSSS-GGG-TT-TTGGGT--EEEEEEE-TTGGGSEE-SS-SEEEEEETTEEEEEESS---TTPPPEE--S-SSTTT-GGG-STTT-----GGGS-HHHHHHHHHHHHHHHHHHHHHHHS-----HHHHHHHHHHHHHHHHHHHTTS-----PPPPPPHHHHIIIIITB--STT---BEE-HHHHHHHHHHHT-------TT-EEETTT--EE-

Radius of gyration: 25.25 Å; chains: 1; bounding box: 77×50×70 Å

InterPro domains:
  IPR001214 SET domain [PF00856] (280-329)
  IPR001214 SET domain [PS50280] (216-330)
  IPR046341 SET domain superfamily [G3DSA:2.170.270.10] (240-393)
  IPR046341 SET domain superfamily [SSF82199] (290-388)
  IPR050869 Histone-lysine N-methyltransferase [PTHR12197] (17-336)